Protein AF-0000000072540180 (afdb_homodimer)

Nearest PDB structures (foldseek):
  6h2f-assembly1_D  TM=6.296E-01  e=8.027E-02  Aeromonas hydrophila subsp. hydrophila AL09-71
  3g67-assembly1_B  TM=4.345E-01  e=2.494E-02  Thermotoga maritima
  5nnv-assembly2_B  TM=5.654E-01  e=2.143E-01  Bacillus subtilis subsp. subtilis str. 168
  6h2f-assembly1_J  TM=4.820E-01  e=1.167E-01  Aeromonas hydrophila subsp. hydrophila AL09-71
  6h2f-assembly1_D  TM=6.265E-01  e=6.863E-02  Aeromonas hydrophila subsp. hydrophila AL09-71

Secondary structure (DSSP, 8-state):
-HHHHHHHHHHHHHHHHHHHHHHHHHHHHHHHHHHHHHHHHHHHHHHHHHHHHHHHHHHHHHHHHHHHHHHHHHHHHHHHHHHHHHHHHHHHHHHHHHHHHHHHHHHHHHHHHHHHH-GGGHHHHHHHHHHHHHHHHHHHHHHHHHHHHHHHHHHHHHHHHHHHHHHHHHHHHHHHHHHHHHHHHHHHHHHHHHHHHHHHHHHHHHHHHHHHHHHHHHHHHHHHHT-/-HHHHHHHHHHHHHHHHHHHHHHHHHHHHHHHHHHH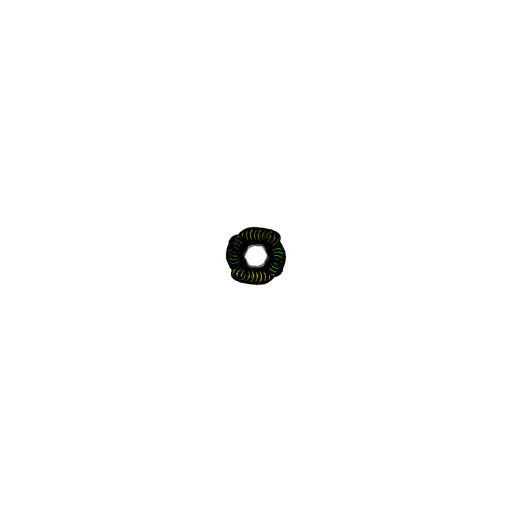HHHHHHHHHHHHHHHHHHHHHHHHHHHHHHHHHHHHHHHHHHHHHHHHHHHHHHHHHHHHHHHHHHHHHHHHHHHHHHHHH-GGGHHHHHHHHHHHHHHHHHHHHHHHHHHHHHHHHHHHHHHHHHHHHHHHHHHHHHHHHHHHHHHHHHHHHHHHHHHHHHHHHHHHHHHHHHHHHHHHHHHHHHHHHT-

Solvent-accessible surface area (backbone atoms only — not comparable to full-atom values): 20795 Å² total; per-residue (Å²): 108,68,67,58,51,50,50,50,51,50,51,52,43,51,51,44,51,51,50,32,48,52,33,48,53,49,23,49,53,32,46,52,52,21,51,52,33,43,53,53,19,50,52,32,45,51,51,22,49,51,31,46,52,52,21,48,54,35,46,54,52,21,49,52,32,46,52,52,22,50,51,31,45,51,52,21,49,52,33,43,53,52,21,49,52,33,44,51,52,21,48,52,30,45,51,52,22,49,52,32,43,53,52,20,49,52,32,42,51,52,21,52,54,31,60,71,74,39,79,89,33,40,65,60,20,50,52,30,45,50,52,20,50,52,29,46,52,53,19,48,52,32,42,52,52,20,49,52,33,45,52,51,20,49,52,31,46,50,51,21,49,52,34,43,52,52,21,48,52,32,44,52,52,22,49,50,32,47,54,50,23,47,51,34,45,52,52,20,48,52,32,46,52,50,22,50,51,30,44,51,53,21,49,54,32,45,53,52,21,48,52,33,50,50,51,32,54,53,48,51,52,56,54,58,67,75,104,106,68,67,58,52,50,48,52,53,52,52,50,45,50,52,46,50,50,50,32,49,52,33,48,52,50,23,50,52,32,47,52,51,20,48,52,32,43,51,53,19,49,51,32,44,51,52,22,48,51,31,46,52,53,21,47,52,34,45,54,52,20,49,51,33,45,53,52,23,51,51,31,46,51,51,21,50,52,32,43,53,51,20,49,52,33,43,52,51,21,50,53,31,47,52,52,22,49,53,32,43,53,53,19,49,54,31,44,53,52,22,52,52,32,60,72,72,40,80,88,34,43,66,61,21,50,53,30,44,52,52,19,51,51,29,46,51,52,20,49,53,33,43,54,53,20,49,52,33,44,51,52,20,49,50,30,47,51,52,21,50,53,32,45,53,52,21,48,53,33,44,52,52,22,49,50,31,47,52,51,24,47,52,34,44,52,51,21,50,52,32,44,52,50,21,49,50,31,45,51,52,20,47,53,30,45,52,51,22,48,51,32,50,50,52,30,53,52,47,51,54,56,55,55,66,74,102

Radius of gyration: 49.12 Å; Cα contacts (8 Å, |Δi|>4): 543; chains: 2; bounding box: 27×162×89 Å

Structure (mmCIF, N/CA/C/O backbone):
data_AF-0000000072540180-model_v1
#
loop_
_entity.id
_entity.type
_entity.pdbx_description
1 polymer 'Uncharacterized protein'
#
loop_
_atom_site.group_PDB
_atom_site.id
_atom_site.type_symbol
_atom_site.label_atom_id
_atom_site.label_alt_id
_atom_site.label_comp_id
_atom_site.label_asym_id
_atom_site.label_entity_id
_atom_site.label_seq_id
_atom_site.pdbx_PDB_ins_code
_atom_site.Cartn_x
_atom_site.Cartn_y
_atom_site.Cartn_z
_atom_site.occupancy
_atom_site.B_iso_or_equiv
_atom_site.auth_seq_id
_atom_site.auth_comp_id
_atom_site.auth_asym_id
_atom_site.auth_atom_id
_atom_site.pdbx_PDB_model_num
ATOM 1 N N . MET A 1 1 ? -10.25 81.562 49 1 69.69 1 MET A N 1
ATOM 2 C CA . MET A 1 1 ? -11.07 80.438 48.688 1 69.69 1 MET A CA 1
ATOM 3 C C . MET A 1 1 ? -10.82 79.938 47.281 1 69.69 1 MET A C 1
ATOM 5 O O . MET A 1 1 ? -10.539 78.75 47.062 1 69.69 1 MET A O 1
ATOM 9 N N . LEU A 1 2 ? -10.648 80.812 46.406 1 68.38 2 LEU A N 1
ATOM 10 C CA . LEU A 1 2 ? -10.414 80.438 45.031 1 68.38 2 LEU A CA 1
ATOM 11 C C . LEU A 1 2 ? -9.039 79.812 44.844 1 68.38 2 LEU A C 1
ATOM 13 O O . LEU A 1 2 ? -8.883 78.875 44.062 1 68.38 2 LEU A O 1
ATOM 17 N N . ILE A 1 3 ? -8.078 80.312 45.625 1 67.06 3 ILE A N 1
ATOM 18 C CA . ILE A 1 3 ? -6.719 79.812 45.531 1 67.06 3 ILE A CA 1
ATOM 19 C C . ILE A 1 3 ? -6.672 78.375 46.094 1 67.06 3 ILE A C 1
ATOM 21 O O . ILE A 1 3 ? -6.039 77.5 45.5 1 67.06 3 ILE A O 1
ATOM 25 N N . ARG A 1 4 ? -7.41 78.062 47.188 1 75.5 4 ARG A N 1
ATOM 26 C CA . ARG A 1 4 ? -7.441 76.688 47.781 1 75.5 4 ARG A CA 1
ATOM 27 C C . ARG A 1 4 ? -8.172 75.75 46.875 1 75.5 4 ARG A C 1
ATOM 29 O O . ARG A 1 4 ? -7.723 74.562 46.719 1 75.5 4 ARG A O 1
ATOM 36 N N . GLN A 1 5 ? -9.125 76.188 46.281 1 72.5 5 GLN A N 1
ATOM 37 C CA . GLN A 1 5 ? -9.883 75.375 45.375 1 72.5 5 GLN A CA 1
ATOM 38 C C . GLN A 1 5 ? -9.055 75 44.156 1 72.5 5 GLN A C 1
ATOM 40 O O . GLN A 1 5 ? -9.078 73.875 43.688 1 72.5 5 GLN A O 1
ATOM 45 N N . SER A 1 6 ? -8.352 75.938 43.781 1 72.19 6 SER A N 1
ATOM 46 C CA . SER A 1 6 ? -7.504 75.688 42.625 1 72.19 6 SER A CA 1
ATOM 47 C C . SER A 1 6 ? -6.398 74.688 42.938 1 72.19 6 SER A C 1
ATOM 49 O O . SER A 1 6 ? -6.07 73.812 42.125 1 72.19 6 SER A O 1
ATOM 51 N N . LYS A 1 7 ? -5.879 74.688 44.094 1 75.88 7 LYS A N 1
ATOM 52 C CA . LYS A 1 7 ? -4.832 73.812 44.531 1 75.88 7 LYS A CA 1
ATOM 53 C C . LYS A 1 7 ? -5.379 72.375 44.656 1 75.88 7 LYS A C 1
ATOM 55 O O . LYS A 1 7 ? -4.715 71.375 44.281 1 75.88 7 LYS A O 1
ATOM 60 N N . THR A 1 8 ? -6.504 72.188 45.094 1 76.5 8 THR A N 1
ATOM 61 C CA . THR A 1 8 ? -7.137 70.938 45.25 1 76.5 8 THR A CA 1
ATOM 62 C C . THR A 1 8 ? -7.426 70.312 43.875 1 76.5 8 THR A C 1
ATOM 64 O O . THR A 1 8 ? -7.199 69.125 43.656 1 76.5 8 THR A O 1
ATOM 67 N N . LEU A 1 9 ? -7.809 71.125 43.031 1 77 9 LEU A N 1
ATOM 68 C CA . LEU A 1 9 ? -8.094 70.688 41.688 1 77 9 LEU A CA 1
ATOM 69 C C . LEU A 1 9 ? -6.809 70.25 40.969 1 77 9 LEU A C 1
ATOM 71 O O . LEU A 1 9 ? -6.801 69.25 40.25 1 77 9 LEU A O 1
ATOM 75 N N . LEU A 1 10 ? -5.785 70.938 41.312 1 74.88 10 LEU A N 1
ATOM 76 C CA . LEU A 1 10 ? -4.492 70.625 40.719 1 74.88 10 LEU A CA 1
ATOM 77 C C . LEU A 1 10 ? -3.957 69.312 41.281 1 74.88 10 LEU A C 1
ATOM 79 O O . LEU A 1 10 ? -3.373 68.5 40.562 1 74.88 10 LEU A O 1
ATOM 83 N N . ASP A 1 11 ? -4.176 69.062 42.531 1 76.88 11 ASP A N 1
ATOM 84 C CA . ASP A 1 11 ? -3.74 67.875 43.188 1 76.88 11 ASP A CA 1
ATOM 85 C C . ASP A 1 11 ? -4.543 66.688 42.656 1 76.88 11 ASP A C 1
ATOM 87 O O . ASP A 1 11 ? -3.982 65.562 42.406 1 76.88 11 ASP A O 1
ATOM 91 N N . GLN A 1 12 ? -5.773 66.938 42.531 1 77.81 12 GLN A N 1
ATOM 92 C CA . GLN A 1 12 ? -6.613 65.875 42 1 77.81 12 GLN A CA 1
ATOM 93 C C . GLN A 1 12 ? -6.195 65.5 40.562 1 77.81 12 GLN A C 1
ATOM 95 O O . GLN A 1 12 ? -6.133 64.312 40.188 1 77.81 12 GLN A O 1
ATOM 100 N N . SER A 1 13 ? -5.883 66.438 39.875 1 71.25 13 SER A N 1
ATOM 101 C CA . SER A 1 13 ? -5.438 66.25 38.5 1 71.25 13 SER A CA 1
ATOM 102 C C . SER A 1 13 ? -4.117 65.438 38.469 1 71.25 13 SER A C 1
ATOM 104 O O . SER A 1 13 ? -3.922 64.562 37.625 1 71.25 13 SER A O 1
ATOM 106 N N . LYS A 1 14 ? -3.289 65.75 39.406 1 73.62 14 LYS A N 1
ATOM 107 C CA . LYS A 1 14 ? -2 65.062 39.469 1 73.62 14 LYS A CA 1
ATOM 108 C C . LYS A 1 14 ? -2.18 63.594 39.812 1 73.62 14 LYS A C 1
ATOM 110 O O . LYS A 1 14 ? -1.509 62.719 39.25 1 73.62 14 LYS A O 1
ATOM 115 N N . THR A 1 15 ? -3.059 63.344 40.625 1 78.19 15 THR A N 1
ATOM 116 C CA . THR A 1 15 ? -3.33 61.969 41.031 1 78.19 15 THR A CA 1
ATOM 117 C C . THR A 1 15 ? -3.936 61.188 39.875 1 78.19 15 THR A C 1
ATOM 119 O O . THR A 1 15 ? -3.557 60.031 39.625 1 78.19 15 THR A O 1
ATOM 122 N N . LEU A 1 16 ? -4.762 61.812 39.156 1 77.12 16 LEU A N 1
ATOM 123 C CA . LEU A 1 16 ? -5.398 61.156 38 1 77.12 16 LEU A CA 1
ATOM 124 C C . LEU A 1 16 ? -4.383 60.875 36.906 1 77.12 16 LEU A C 1
ATOM 126 O O . LEU A 1 16 ? -4.422 59.812 36.281 1 77.12 16 LEU A O 1
ATOM 130 N N . LEU A 1 17 ? -3.486 61.781 36.812 1 74.81 17 LEU A N 1
ATOM 131 C CA . LEU A 1 17 ? -2.455 61.594 35.812 1 74.81 17 LEU A CA 1
ATOM 132 C C . LEU A 1 17 ? -1.511 60.469 36.156 1 74.81 17 LEU A C 1
ATOM 134 O O . LEU A 1 17 ? -1.092 59.688 35.281 1 74.81 17 LEU A O 1
ATOM 138 N N . GLU A 1 18 ? -1.218 60.406 37.406 1 79.56 18 GLU A N 1
ATOM 139 C CA . GLU A 1 18 ? -0.357 59.312 37.875 1 79.56 18 GLU A CA 1
ATOM 140 C C . GLU A 1 18 ? -1.035 57.969 37.719 1 79.56 18 GLU A C 1
ATOM 142 O O . GLU A 1 18 ? -0.396 57 37.312 1 79.56 18 GLU A O 1
ATOM 147 N N . GLN A 1 19 ? -2.26 57.969 38.031 1 81.94 19 GLN A N 1
ATOM 148 C CA . GLN A 1 19 ? -3.012 56.719 37.812 1 81.94 19 GLN A CA 1
ATOM 149 C C . GLN A 1 19 ? -3.07 56.344 36.344 1 81.94 19 GLN A C 1
ATOM 151 O O . GLN A 1 19 ? -2.896 55.156 36 1 81.94 19 GLN A O 1
ATOM 156 N N . SER A 1 20 ? -3.248 57.25 35.594 1 77.19 20 SER A N 1
ATOM 157 C CA . SER A 1 20 ? -3.295 57 34.156 1 77.19 20 SER A CA 1
ATOM 158 C C . SER A 1 20 ? -1.964 56.438 33.625 1 77.19 20 SER A C 1
ATOM 160 O O . SER A 1 20 ? -1.935 55.531 32.812 1 77.19 20 SER A O 1
ATOM 162 N N . TYR A 1 21 ? -0.905 57 34.188 1 77.19 21 TYR A N 1
ATOM 163 C CA . TYR A 1 21 ? 0.42 56.531 33.812 1 77.19 21 TYR A CA 1
ATOM 164 C C . TYR A 1 21 ? 0.641 55.062 34.188 1 77.19 21 TYR A C 1
ATOM 166 O O . TYR A 1 21 ? 1.192 54.281 33.438 1 77.19 21 TYR A O 1
ATOM 174 N N . LYS A 1 22 ? 0.201 54.781 35.312 1 84.44 22 LYS A N 1
ATOM 175 C CA . LYS A 1 22 ? 0.35 53.406 35.781 1 84.44 22 LYS A CA 1
ATOM 176 C C . LYS A 1 22 ? -0.442 52.438 34.938 1 84.44 22 LYS A C 1
ATOM 178 O O . LYS A 1 22 ? 0.047 51.344 34.594 1 84.44 22 LYS A O 1
ATOM 183 N N . LEU A 1 23 ? -1.586 52.781 34.531 1 85.31 23 LEU A N 1
ATOM 184 C CA . LEU A 1 23 ? -2.439 51.969 33.719 1 85.31 23 LEU A CA 1
ATOM 185 C C . LEU A 1 23 ? -1.845 51.812 32.312 1 85.31 23 LEU A C 1
ATOM 187 O O . LEU A 1 23 ? -1.861 50.719 31.75 1 85.31 23 LEU A O 1
ATOM 191 N N . PHE A 1 24 ? -1.238 52.875 31.922 1 81.88 24 PHE A N 1
ATOM 192 C CA . PHE A 1 24 ? -0.593 52.844 30.609 1 81.88 24 PHE A CA 1
ATOM 193 C C . PHE A 1 24 ? 0.595 51.906 30.609 1 81.88 24 PHE A C 1
ATOM 195 O O . PHE A 1 24 ? 0.757 51.094 29.688 1 81.88 24 PHE A O 1
ATOM 202 N N . ARG A 1 25 ? 1.372 52 31.641 1 84.94 25 ARG A N 1
ATOM 203 C CA . ARG A 1 25 ? 2.539 51.125 31.734 1 84.94 25 ARG A CA 1
ATOM 204 C C . ARG A 1 25 ? 2.121 49.656 31.828 1 84.94 25 ARG A C 1
ATOM 206 O O . ARG A 1 25 ? 2.727 48.781 31.188 1 84.94 25 ARG A O 1
ATOM 213 N N . GLN A 1 26 ? 1.149 49.438 32.5 1 89.38 26 GLN A N 1
ATOM 214 C CA . GLN A 1 26 ? 0.651 48.094 32.625 1 89.38 26 GLN A CA 1
ATOM 215 C C . GLN A 1 26 ? 0.124 47.562 31.281 1 89.38 26 GLN A C 1
ATOM 217 O O . GLN A 1 26 ? 0.35 46.406 30.922 1 89.38 26 GLN A O 1
ATOM 222 N N . SER A 1 27 ? -0.562 48.375 30.594 1 87.88 27 SER A N 1
ATOM 223 C CA . SER A 1 27 ? -1.058 48 29.281 1 87.88 27 SER A CA 1
ATOM 224 C C . SER A 1 27 ? 0.089 47.656 28.328 1 87.88 27 SER A C 1
ATOM 226 O O . SER A 1 27 ? 0.014 46.656 27.594 1 87.88 27 SER A O 1
ATOM 228 N N . SER A 1 28 ? 1.124 48.375 28.422 1 85.94 28 SER A N 1
ATOM 229 C CA . SER A 1 28 ? 2.268 48.156 27.547 1 85.94 28 SER A CA 1
ATOM 230 C C . SER A 1 28 ? 2.961 46.844 27.891 1 85.94 28 SER A C 1
ATOM 232 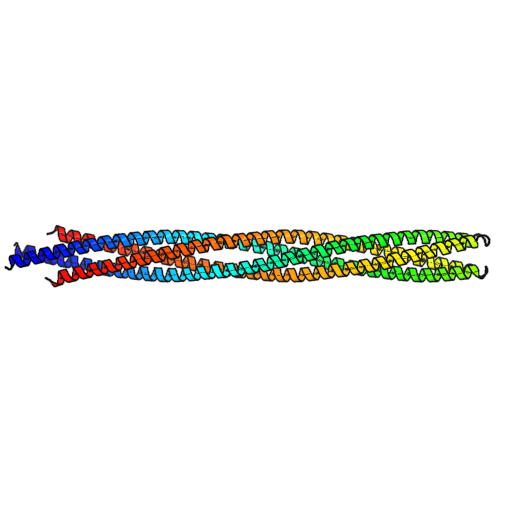O O . SER A 1 28 ? 3.402 46.125 26.984 1 85.94 28 SER A O 1
ATOM 234 N N . ILE A 1 29 ? 3.043 46.531 29.094 1 90.62 29 ILE A N 1
ATOM 235 C CA . ILE A 1 29 ? 3.652 45.25 29.516 1 90.62 29 ILE A CA 1
ATOM 236 C C . ILE A 1 29 ? 2.828 44.094 29 1 90.62 29 ILE A C 1
ATOM 238 O O . ILE A 1 29 ? 3.383 43.094 28.5 1 90.62 29 ILE A O 1
ATOM 242 N N . LEU A 1 30 ? 1.502 44.188 29.094 1 93.25 30 LEU A N 1
ATOM 243 C CA . LEU A 1 30 ? 0.607 43.156 28.609 1 93.25 30 LEU A CA 1
ATOM 244 C C . LEU A 1 30 ? 0.74 42.969 27.094 1 93.25 30 LEU A C 1
ATOM 246 O O . LEU A 1 30 ? 0.734 41.844 26.594 1 93.25 30 LEU A O 1
ATOM 250 N N . LEU A 1 31 ? 0.915 44.062 26.359 1 92.25 31 LEU A N 1
ATOM 251 C CA . LEU A 1 31 ? 1.074 44 24.906 1 92.25 31 LEU A CA 1
ATOM 252 C C . LEU A 1 31 ? 2.371 43.281 24.531 1 92.25 31 LEU A C 1
ATOM 254 O O . LEU A 1 31 ? 2.398 42.5 23.578 1 92.25 31 LEU A O 1
ATOM 258 N N . GLU A 1 32 ? 3.414 43.594 25.328 1 90.94 32 GLU A N 1
ATOM 259 C CA . GLU A 1 32 ? 4.695 42.938 25.078 1 90.94 32 GLU A CA 1
ATOM 260 C C . GLU A 1 32 ? 4.613 41.438 25.344 1 90.94 32 GLU A C 1
ATOM 262 O O . GLU A 1 32 ? 5.164 40.625 24.578 1 90.94 32 GLU A O 1
ATOM 267 N N . GLN A 1 33 ? 3.959 41.156 26.406 1 93.88 33 GLN A N 1
ATOM 268 C CA . GLN A 1 33 ? 3.76 39.75 26.719 1 93.88 33 GLN A CA 1
ATOM 269 C C . GLN A 1 33 ? 2.955 39.062 25.609 1 93.88 33 GLN A C 1
ATOM 271 O O . GLN A 1 33 ? 3.273 37.938 25.219 1 93.88 33 GLN A O 1
ATOM 276 N N . SER A 1 34 ? 1.942 39.688 25.141 1 93.31 34 SER A N 1
ATOM 277 C CA . SER A 1 34 ? 1.129 39.125 24.062 1 93.31 34 SER A CA 1
ATOM 278 C C . SER A 1 34 ? 1.965 38.875 22.812 1 93.31 34 SER A C 1
ATOM 280 O O . SER A 1 34 ? 1.875 37.812 22.188 1 93.31 34 SER A O 1
ATOM 282 N N . ASN A 1 35 ? 2.779 39.812 22.5 1 91.75 35 ASN A N 1
ATOM 283 C CA . ASN A 1 35 ? 3.631 39.719 21.328 1 91.75 35 ASN A CA 1
ATOM 284 C C . ASN A 1 35 ? 4.609 38.531 21.453 1 91.75 35 ASN A C 1
ATOM 286 O O . ASN A 1 35 ? 4.871 37.844 20.469 1 91.75 35 ASN A O 1
ATOM 290 N N . THR A 1 36 ? 5.129 38.406 22.625 1 92.94 36 THR A N 1
ATOM 291 C CA . THR A 1 36 ? 6.055 37.312 22.859 1 92.94 36 THR A CA 1
ATOM 292 C C . THR A 1 36 ? 5.352 35.969 22.672 1 92.94 36 THR A C 1
ATOM 294 O O . THR A 1 36 ? 5.914 35.062 22.078 1 92.94 36 THR A O 1
ATOM 297 N N . LEU A 1 37 ? 4.113 35.844 23.188 1 96 37 LEU A N 1
ATOM 298 C CA . LEU A 1 37 ? 3.322 34.625 23.016 1 96 37 LEU A CA 1
ATOM 299 C C . LEU A 1 37 ? 3.033 34.375 21.547 1 96 37 LEU A C 1
ATOM 301 O O . LEU A 1 37 ? 3.084 33.219 21.094 1 96 37 LEU A O 1
ATOM 305 N N . LEU A 1 38 ? 2.777 35.375 20.781 1 96.12 38 LEU A N 1
ATOM 306 C CA . LEU A 1 38 ? 2.482 35.219 19.359 1 96.12 38 LEU A CA 1
ATOM 307 C C . LEU A 1 38 ? 3.719 34.781 18.594 1 96.12 38 LEU A C 1
ATOM 309 O O . LEU A 1 38 ? 3.619 33.969 17.656 1 96.12 38 LEU A O 1
ATOM 313 N N . ASP A 1 39 ? 4.891 35.281 19 1 94.31 39 ASP A N 1
ATOM 314 C CA . ASP A 1 39 ? 6.129 34.844 18.359 1 94.31 39 ASP A CA 1
ATOM 315 C C . ASP A 1 39 ? 6.371 33.344 18.625 1 94.31 39 ASP A C 1
ATOM 317 O O . ASP A 1 39 ? 6.781 32.625 17.734 1 94.31 39 ASP A O 1
ATOM 321 N N . GLN A 1 40 ? 6.137 33.031 19.875 1 96.19 40 GLN A N 1
ATOM 322 C CA . GLN A 1 40 ? 6.254 31.594 20.203 1 96.19 40 GLN A CA 1
ATOM 323 C C . GLN A 1 40 ? 5.277 30.766 19.359 1 96.19 40 GLN A C 1
ATOM 325 O O . GLN A 1 40 ? 5.633 29.703 18.859 1 96.19 40 GLN A O 1
ATOM 330 N N . SER A 1 41 ? 4.074 31.219 19.219 1 95.69 41 SER A N 1
ATOM 331 C CA . SER A 1 41 ? 3.061 30.516 18.422 1 95.69 41 SER A CA 1
ATOM 332 C C . SER A 1 41 ? 3.498 30.375 16.969 1 95.69 41 SER A C 1
ATOM 334 O O . SER A 1 41 ? 3.332 29.312 16.375 1 95.69 41 SER A O 1
ATOM 336 N N . LYS A 1 42 ? 4.035 31.359 16.391 1 94.44 42 LYS A N 1
ATOM 337 C CA . LYS A 1 42 ? 4.508 31.312 15.016 1 94.44 42 LYS A CA 1
ATOM 338 C C . LYS A 1 42 ? 5.582 30.25 14.828 1 94.44 42 LYS A C 1
ATOM 340 O O . LYS A 1 42 ? 5.594 29.531 13.82 1 94.44 42 LYS A O 1
ATOM 345 N N . THR A 1 43 ? 6.418 30.266 15.781 1 96 43 THR A N 1
ATOM 346 C CA . THR A 1 43 ? 7.484 29.281 15.703 1 96 43 THR A CA 1
ATOM 347 C C . THR A 1 43 ? 6.91 27.859 15.719 1 96 43 THR A C 1
ATOM 349 O O . THR A 1 43 ? 7.348 27 14.945 1 96 43 THR A O 1
ATOM 352 N N . LEU A 1 44 ? 5.977 27.562 16.609 1 97.06 44 LEU A N 1
ATOM 353 C CA . LEU A 1 44 ? 5.312 26.266 16.672 1 97.06 44 LEU A CA 1
ATOM 354 C C . LEU A 1 44 ? 4.598 25.953 15.359 1 97.06 44 LEU A C 1
ATOM 356 O O . LEU A 1 44 ? 4.625 24.828 14.891 1 97.06 44 LEU A O 1
ATOM 360 N N . LEU A 1 45 ? 3.963 26.969 14.734 1 97.12 45 LEU A N 1
ATOM 361 C CA . LEU A 1 45 ? 3.254 26.797 13.477 1 97.12 45 LEU A CA 1
ATOM 362 C C . LEU A 1 45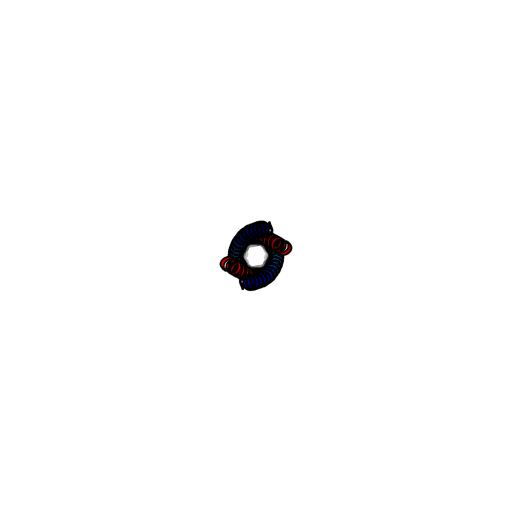 ? 4.219 26.406 12.359 1 97.12 45 LEU A C 1
ATOM 364 O O . LEU A 1 45 ? 3.904 25.547 11.523 1 97.12 45 LEU A O 1
ATOM 368 N N . GLU A 1 46 ? 5.359 27.078 12.367 1 96.81 46 GLU A N 1
ATOM 369 C CA . GLU A 1 46 ? 6.371 26.75 11.367 1 96.81 46 GLU A CA 1
ATOM 370 C C . GLU A 1 46 ? 6.852 25.312 11.516 1 96.81 46 GLU A C 1
ATOM 372 O O . GLU A 1 46 ? 7.02 24.594 10.523 1 96.81 46 GLU A O 1
ATOM 377 N N . GLN A 1 47 ? 7.07 24.953 12.773 1 97.31 47 GLN A N 1
ATOM 378 C CA . GLN A 1 47 ? 7.48 23.578 13.016 1 97.31 47 GLN A CA 1
ATOM 379 C C . GLN A 1 47 ? 6.406 22.594 12.555 1 97.31 47 GLN A C 1
ATOM 381 O O . GLN A 1 47 ? 6.715 21.562 11.953 1 97.31 47 GLN A O 1
ATOM 386 N N . SER A 1 48 ? 5.168 22.859 12.859 1 97.38 48 SER A N 1
ATOM 387 C CA . SER A 1 48 ? 4.066 22 12.43 1 97.38 48 SER A CA 1
ATOM 388 C C . SER A 1 48 ? 4.016 21.891 10.906 1 97.38 48 SER A C 1
ATOM 390 O O . SER A 1 48 ? 3.84 20.797 10.367 1 97.38 48 SER A O 1
ATOM 392 N N . TYR A 1 49 ? 4.215 23.062 10.273 1 97 49 TYR A N 1
ATOM 393 C CA . TYR A 1 49 ? 4.219 23.094 8.812 1 97 49 TYR A CA 1
ATOM 394 C C . TYR A 1 49 ? 5.297 22.172 8.25 1 97 49 TYR A C 1
ATOM 396 O O . TYR A 1 49 ? 5.051 21.406 7.305 1 97 49 TYR A O 1
ATOM 404 N N . LEU A 1 50 ? 6.426 22.203 8.82 1 98.06 50 LEU A N 1
ATOM 405 C CA . LEU A 1 50 ? 7.543 21.391 8.352 1 98.06 50 LEU A CA 1
ATOM 406 C C . LEU A 1 50 ? 7.25 19.906 8.547 1 98.06 50 LEU A C 1
ATOM 408 O O . LEU A 1 50 ? 7.598 19.078 7.699 1 98.06 50 LEU A O 1
ATOM 412 N N . LEU A 1 51 ? 6.668 19.531 9.664 1 98.12 51 LEU A N 1
ATOM 413 C CA . LEU A 1 51 ? 6.309 18.141 9.93 1 98.12 51 LEU A CA 1
ATOM 414 C C . LEU A 1 51 ? 5.301 17.641 8.898 1 98.12 51 LEU A C 1
ATOM 416 O O . LEU A 1 51 ? 5.406 16.516 8.422 1 98.12 51 LEU A O 1
ATOM 420 N N . ILE A 1 52 ? 4.328 18.484 8.508 1 97.62 52 ILE A N 1
ATOM 421 C CA . ILE A 1 52 ? 3.346 18.109 7.5 1 97.62 52 ILE A CA 1
ATOM 422 C C . ILE A 1 52 ? 4.043 17.906 6.156 1 97.62 52 ILE A C 1
ATOM 424 O O . ILE A 1 52 ? 3.75 16.938 5.438 1 97.62 52 ILE A O 1
ATOM 428 N N . ARG A 1 53 ? 4.996 18.781 5.824 1 97.44 53 ARG A N 1
ATOM 429 C CA . ARG A 1 53 ? 5.746 18.656 4.578 1 97.44 53 ARG A CA 1
ATOM 430 C C . ARG A 1 53 ? 6.539 17.359 4.535 1 97.44 53 ARG A C 1
ATOM 432 O O . ARG A 1 53 ? 6.562 16.672 3.508 1 97.44 53 ARG A O 1
ATOM 439 N N . GLN A 1 54 ? 7.156 17.109 5.621 1 97.75 54 GLN A N 1
ATOM 440 C CA . GLN A 1 54 ? 7.895 15.852 5.703 1 97.75 54 GLN A CA 1
ATOM 441 C C . GLN A 1 54 ? 6.965 14.648 5.555 1 97.75 54 GLN A C 1
ATOM 443 O O . GLN A 1 54 ? 7.301 13.68 4.871 1 97.75 54 GLN A O 1
ATOM 448 N N . SER A 1 55 ? 5.836 14.672 6.168 1 97.38 55 SER A N 1
ATOM 449 C CA . SER A 1 55 ? 4.844 13.609 6.047 1 97.38 55 SER A CA 1
ATOM 450 C C . SER A 1 55 ? 4.422 13.406 4.598 1 97.38 55 SER A C 1
ATOM 452 O O . SER A 1 55 ? 4.34 12.273 4.121 1 97.38 55 SER A O 1
ATOM 454 N N . ASN A 1 56 ? 4.188 14.516 3.875 1 96.56 56 ASN A N 1
ATOM 455 C CA . ASN A 1 56 ? 3.814 14.438 2.467 1 96.56 56 ASN A CA 1
ATOM 456 C C . ASN A 1 56 ? 4.891 13.742 1.638 1 96.56 56 ASN A C 1
ATOM 458 O O . ASN A 1 56 ? 4.578 12.938 0.757 1 96.56 56 ASN A O 1
ATOM 462 N N . THR A 1 57 ? 6.082 14.109 1.944 1 97.5 57 THR A N 1
ATOM 463 C CA . THR A 1 57 ? 7.188 13.508 1.21 1 97.5 57 THR A CA 1
ATOM 464 C C . THR A 1 57 ? 7.234 12 1.446 1 97.5 57 THR A C 1
ATOM 466 O O . THR A 1 57 ? 7.441 11.227 0.509 1 97.5 57 THR A O 1
ATOM 469 N N . LEU A 1 58 ? 7.07 11.547 2.715 1 98.06 58 LEU A N 1
ATOM 470 C CA . LEU A 1 58 ? 7.035 10.125 3.047 1 98.06 58 LEU A CA 1
ATOM 471 C C . LEU A 1 58 ? 5.879 9.43 2.332 1 98.06 58 LEU A C 1
ATOM 473 O O . LEU A 1 58 ? 6.035 8.312 1.833 1 98.06 58 LEU A O 1
ATOM 477 N N . LEU A 1 59 ? 4.719 10.07 2.246 1 98 59 LEU A N 1
ATOM 478 C CA . LEU A 1 59 ? 3.553 9.492 1.594 1 98 59 LEU A CA 1
ATOM 479 C C . LEU A 1 59 ? 3.779 9.359 0.092 1 98 59 LEU A C 1
ATOM 481 O O . LEU A 1 59 ? 3.338 8.383 -0.521 1 98 59 LEU A O 1
ATOM 485 N N . ASP A 1 60 ? 4.484 10.328 -0.556 1 97.06 60 ASP A N 1
ATOM 486 C CA . ASP A 1 60 ? 4.824 10.219 -1.973 1 97.06 60 ASP A CA 1
ATOM 487 C C . ASP A 1 60 ? 5.746 9.031 -2.23 1 97.06 60 ASP A C 1
ATOM 489 O O . ASP A 1 60 ? 5.566 8.305 -3.207 1 97.06 60 ASP A O 1
ATOM 493 N N . GLN A 1 61 ? 6.691 8.883 -1.328 1 97.88 61 GLN A N 1
ATOM 494 C CA . GLN A 1 61 ? 7.562 7.719 -1.439 1 97.88 61 GLN A CA 1
ATOM 495 C C . GLN A 1 61 ? 6.77 6.422 -1.302 1 97.88 61 GLN A C 1
ATOM 497 O O . GLN A 1 61 ? 6.988 5.473 -2.055 1 97.88 61 GLN A O 1
ATOM 502 N N . SER A 1 62 ? 5.871 6.367 -0.378 1 97 62 SER A N 1
ATOM 503 C CA . SER A 1 62 ? 5.031 5.191 -0.166 1 97 62 SER A CA 1
ATOM 504 C C . SER A 1 62 ? 4.211 4.867 -1.41 1 97 62 SER A C 1
ATOM 506 O O . SER A 1 62 ? 4.109 3.703 -1.805 1 97 62 SER A O 1
ATOM 508 N N . LYS A 1 63 ? 3.686 5.812 -2.07 1 96.88 63 LYS A N 1
ATOM 509 C CA . LYS A 1 63 ? 2.891 5.621 -3.281 1 96.88 63 LYS A CA 1
ATOM 510 C C . LYS A 1 63 ? 3.727 4.996 -4.395 1 96.88 63 LYS A C 1
ATOM 512 O O . LYS A 1 63 ? 3.256 4.105 -5.102 1 96.88 63 LYS A O 1
ATOM 517 N N . THR A 1 64 ? 4.875 5.559 -4.434 1 98.31 64 THR A N 1
ATOM 518 C CA . THR A 1 64 ? 5.766 5.035 -5.465 1 98.31 64 THR A CA 1
ATOM 519 C C . THR A 1 64 ? 6.055 3.555 -5.23 1 98.31 64 THR A C 1
ATOM 521 O O . THR A 1 64 ? 6.039 2.758 -6.172 1 98.31 64 THR A O 1
ATOM 524 N N . LEU A 1 65 ? 6.355 3.189 -3.984 1 98.12 65 LEU A N 1
ATOM 525 C CA . LEU A 1 65 ? 6.602 1.794 -3.635 1 98.12 65 LEU A CA 1
ATOM 526 C C . LEU A 1 65 ? 5.367 0.939 -3.91 1 98.12 65 LEU A C 1
ATOM 528 O O . LEU A 1 65 ? 5.484 -0.181 -4.414 1 98.12 65 LEU A O 1
ATOM 532 N N . LEU A 1 66 ? 4.145 1.466 -3.617 1 97.81 66 LEU A N 1
ATOM 533 C CA . LEU A 1 66 ? 2.895 0.748 -3.844 1 97.81 66 LEU A CA 1
ATOM 534 C C . LEU A 1 66 ? 2.676 0.493 -5.332 1 97.81 66 LEU A C 1
ATOM 536 O O . LEU A 1 66 ? 2.244 -0.593 -5.723 1 97.81 66 LEU A O 1
ATOM 540 N N . GLU A 1 67 ? 3.012 1.515 -6.129 1 97.69 67 GLU A N 1
ATOM 541 C CA . GLU A 1 67 ? 2.889 1.362 -7.574 1 97.69 67 GLU A CA 1
ATOM 542 C C . GLU A 1 67 ? 3.826 0.276 -8.094 1 97.69 67 GLU A C 1
ATOM 544 O O . GLU A 1 67 ? 3.434 -0.54 -8.93 1 97.69 67 GLU A O 1
ATOM 549 N N . GLN A 1 68 ? 5.023 0.274 -7.59 1 98.31 68 GLN A N 1
ATOM 550 C CA . GLN A 1 68 ? 5.977 -0.755 -7.988 1 98.31 68 GLN A CA 1
ATOM 551 C C . GLN A 1 68 ? 5.492 -2.143 -7.574 1 98.31 68 GLN A C 1
ATOM 553 O O . GLN A 1 68 ? 5.594 -3.098 -8.352 1 98.31 68 GLN A O 1
ATOM 558 N N . SER A 1 69 ? 4.984 -2.266 -6.387 1 97.94 69 SER A N 1
ATOM 559 C CA . SER A 1 69 ? 4.449 -3.535 -5.906 1 97.94 69 SER A CA 1
ATOM 560 C C . SER A 1 69 ? 3.309 -4.023 -6.797 1 97.94 69 SER A C 1
ATOM 562 O O . SER A 1 69 ? 3.244 -5.207 -7.137 1 97.94 69 SER A O 1
ATOM 564 N N . TYR A 1 70 ? 2.453 -3.072 -7.172 1 98.19 70 TYR A N 1
ATOM 565 C CA . TYR A 1 70 ? 1.325 -3.398 -8.039 1 98.19 70 TYR A CA 1
ATOM 566 C C . TYR A 1 70 ? 1.805 -3.961 -9.367 1 98.19 70 TYR A C 1
ATOM 568 O O . TYR A 1 70 ? 1.265 -4.953 -9.859 1 98.19 70 TYR A O 1
ATOM 576 N N . ILE A 1 71 ? 2.785 -3.326 -9.914 1 98.44 71 ILE A N 1
ATOM 577 C CA . ILE A 1 71 ? 3.324 -3.754 -11.195 1 98.44 71 ILE A CA 1
ATOM 578 C C . ILE A 1 71 ? 3.883 -5.172 -11.078 1 98.44 71 ILE A C 1
ATOM 580 O O . ILE A 1 71 ? 3.668 -6.008 -11.953 1 98.44 71 ILE A O 1
ATOM 584 N N . LEU A 1 72 ? 4.605 -5.48 -9.992 1 98.38 72 LEU A N 1
ATOM 585 C CA . LEU A 1 72 ? 5.184 -6.801 -9.773 1 98.38 72 LEU A CA 1
ATOM 586 C C . LEU A 1 72 ? 4.094 -7.859 -9.656 1 98.38 72 LEU A C 1
ATOM 588 O O . LEU A 1 72 ? 4.223 -8.953 -10.203 1 98.38 72 LEU A O 1
ATOM 592 N N . ILE A 1 73 ? 3.012 -7.543 -8.969 1 98 73 ILE A N 1
ATOM 593 C CA . ILE A 1 73 ? 1.902 -8.477 -8.82 1 98 73 ILE A CA 1
ATOM 594 C C . ILE A 1 73 ? 1.266 -8.742 -10.18 1 98 73 ILE A C 1
ATOM 596 O O . ILE A 1 73 ? 0.936 -9.883 -10.508 1 98 73 ILE A O 1
ATOM 600 N N . ARG A 1 74 ? 1.139 -7.742 -11.055 1 97.88 74 ARG A N 1
ATOM 601 C CA . ARG A 1 74 ? 0.575 -7.887 -12.391 1 97.88 74 ARG A CA 1
ATOM 602 C C . ARG A 1 74 ? 1.451 -8.781 -13.258 1 97.88 74 ARG A C 1
ATOM 604 O O . ARG A 1 74 ? 0.944 -9.648 -13.977 1 97.88 74 ARG A O 1
ATOM 611 N N . GLN A 1 75 ? 2.699 -8.508 -13.148 1 98.38 75 GLN A N 1
ATOM 612 C CA . GLN A 1 75 ? 3.625 -9.344 -13.891 1 98.38 75 GLN A CA 1
ATOM 613 C C . GLN A 1 75 ? 3.543 -10.797 -13.43 1 98.38 75 GLN A C 1
ATOM 615 O O . GLN A 1 75 ? 3.547 -11.719 -14.25 1 98.38 75 GLN A O 1
ATOM 620 N N . SER A 1 76 ? 3.471 -10.977 -12.156 1 97.5 76 SER A N 1
ATOM 621 C CA . SER A 1 76 ? 3.322 -12.312 -11.594 1 97.5 76 SER A CA 1
ATOM 622 C C . SER A 1 76 ? 2.066 -13 -12.125 1 97.5 76 SER A C 1
ATOM 624 O O . SER A 1 76 ? 2.109 -14.164 -12.516 1 97.5 76 SER A O 1
ATOM 626 N N . SER A 1 77 ? 0.975 -12.258 -12.164 1 97 77 SER A N 1
ATOM 627 C CA . SER A 1 77 ? -0.288 -12.805 -12.648 1 97 77 SER A CA 1
ATOM 628 C C . SER A 1 77 ? -0.188 -13.203 -14.117 1 97 77 SER A C 1
ATOM 630 O O . SER A 1 77 ? -0.736 -14.234 -14.523 1 97 77 SER A O 1
ATOM 632 N N . THR A 1 78 ? 0.49 -12.422 -14.867 1 97.81 78 THR A N 1
ATOM 633 C CA . THR A 1 78 ? 0.668 -12.742 -16.281 1 97.81 78 THR A CA 1
ATOM 634 C C . THR A 1 78 ? 1.467 -14.031 -16.453 1 97.81 78 THR A C 1
ATOM 636 O O . THR A 1 78 ? 1.133 -14.867 -17.297 1 97.81 78 THR A O 1
ATOM 639 N N . LEU A 1 79 ? 2.541 -14.164 -15.656 1 98.19 79 LEU A N 1
ATOM 640 C CA . LEU A 1 79 ? 3.342 -15.383 -15.688 1 98.19 79 LEU A CA 1
ATOM 641 C C . LEU A 1 79 ? 2.504 -16.594 -15.297 1 98.1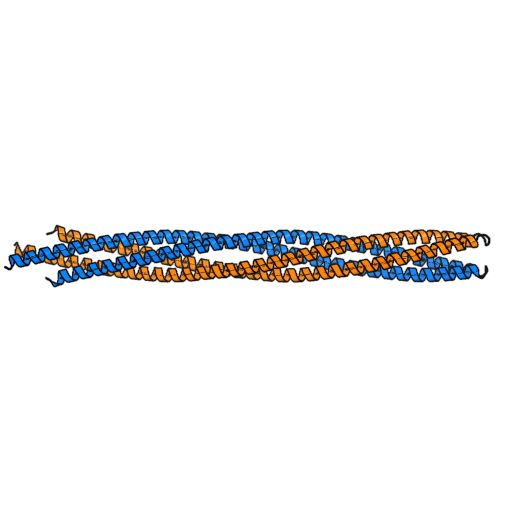9 79 LEU A C 1
ATOM 643 O O . LEU A 1 79 ? 2.637 -17.672 -15.898 1 98.19 79 LEU A O 1
ATOM 647 N N . LEU A 1 80 ? 1.619 -16.438 -14.32 1 98 80 LEU A N 1
ATOM 648 C CA . LEU A 1 80 ? 0.758 -17.531 -13.883 1 98 80 LEU A CA 1
ATOM 649 C C . LEU A 1 80 ? -0.223 -17.922 -14.984 1 98 80 LEU A C 1
ATOM 651 O O . LEU A 1 80 ? -0.505 -19.109 -15.172 1 98 80 LEU A O 1
ATOM 655 N N . ASP A 1 81 ? -0.75 -16.969 -15.734 1 97 81 ASP A N 1
ATOM 656 C CA . ASP A 1 81 ? -1.643 -17.266 -16.844 1 97 81 ASP A CA 1
ATOM 657 C C . ASP A 1 81 ? -0.92 -18.062 -17.938 1 97 81 ASP A C 1
ATOM 659 O O . ASP A 1 81 ? -1.474 -19.016 -18.484 1 97 81 ASP A O 1
ATOM 663 N N . GLN A 1 82 ? 0.279 -17.656 -18.188 1 97.75 82 GLN A N 1
ATOM 664 C CA . GLN A 1 82 ? 1.078 -18.422 -19.141 1 97.75 82 GLN A CA 1
ATOM 665 C C . GLN A 1 82 ? 1.312 -19.844 -18.656 1 97.75 82 GLN A C 1
ATOM 667 O O . GLN A 1 82 ? 1.197 -20.797 -19.438 1 97.75 82 GLN A O 1
ATOM 672 N N . SER A 1 83 ? 1.628 -19.984 -17.406 1 96.94 83 SER A N 1
ATOM 673 C CA . SER A 1 83 ? 1.855 -21.297 -16.812 1 96.94 83 SER A CA 1
ATOM 674 C C . SER A 1 83 ? 0.616 -22.172 -16.922 1 96.94 83 SER A C 1
ATOM 676 O O . SER A 1 83 ? 0.718 -23.359 -17.234 1 96.94 83 SER A O 1
ATOM 678 N N . LYS A 1 84 ? -0.486 -21.578 -16.688 1 96.44 84 LYS A N 1
ATOM 679 C CA . LYS A 1 84 ? -1.735 -22.328 -16.781 1 96.44 84 LYS A CA 1
ATOM 680 C C . LYS A 1 84 ? -1.954 -22.844 -18.203 1 96.44 84 LYS A C 1
ATOM 682 O O . LYS A 1 84 ? -2.373 -24 -18.391 1 96.44 84 LYS A O 1
ATOM 687 N N . THR A 1 85 ? -1.675 -22.031 -19.094 1 97.44 85 THR A N 1
ATOM 688 C CA . THR A 1 85 ? -1.839 -22.438 -20.5 1 97.44 85 THR A CA 1
ATOM 689 C C . THR A 1 85 ? -0.925 -23.609 -20.828 1 97.44 85 THR A C 1
ATOM 691 O O . THR A 1 85 ? -1.354 -24.578 -21.469 1 97.44 85 THR A O 1
ATOM 694 N N . LEU A 1 86 ? 0.309 -23.516 -20.391 1 97.62 86 LEU A N 1
ATOM 695 C CA . LEU A 1 86 ? 1.262 -24.594 -20.625 1 97.62 86 LEU A CA 1
ATOM 696 C C . LEU A 1 86 ? 0.809 -25.875 -19.922 1 97.62 86 LEU A C 1
ATOM 698 O O . LEU A 1 86 ? 0.926 -26.969 -20.5 1 97.62 86 LEU A O 1
ATOM 702 N N . LEU A 1 87 ? 0.25 -25.75 -18.734 1 97.38 87 LEU A N 1
ATOM 703 C CA . LEU A 1 87 ? -0.228 -26.906 -17.969 1 97.38 87 LEU A CA 1
ATOM 704 C C . LEU A 1 87 ? -1.391 -27.578 -18.688 1 97.38 87 LEU A C 1
ATOM 706 O O . LEU A 1 87 ? -1.465 -28.812 -18.734 1 97.38 87 LEU A O 1
ATOM 710 N N . GLU A 1 88 ? -2.252 -26.781 -19.219 1 96.81 88 GLU A N 1
ATOM 711 C CA . GLU A 1 88 ? -3.379 -27.312 -19.969 1 96.81 88 GLU A CA 1
ATOM 712 C C . GLU A 1 88 ? -2.902 -28.094 -21.188 1 96.81 88 GLU A C 1
ATOM 714 O O . GLU A 1 88 ? -3.402 -29.172 -21.484 1 96.81 88 GLU A O 1
ATOM 719 N N . GLN A 1 89 ? -1.968 -27.516 -21.891 1 96.75 89 GLN A N 1
ATOM 720 C CA . GLN A 1 89 ? -1.41 -28.203 -23.047 1 96.75 89 GLN A CA 1
ATOM 721 C C . GLN A 1 89 ? -0.751 -29.531 -22.656 1 96.75 89 GLN A C 1
ATOM 723 O O . GLN A 1 89 ? -0.924 -30.547 -23.328 1 96.75 89 GLN A O 1
ATOM 728 N N . SER A 1 90 ? 0.008 -29.516 -21.594 1 96.31 90 SER A N 1
ATOM 729 C CA . SER A 1 90 ? 0.648 -30.719 -21.078 1 96.31 90 SER A CA 1
ATOM 730 C C . SER A 1 90 ? -0.383 -31.797 -20.766 1 96.31 90 SER A C 1
ATOM 732 O O . SER A 1 90 ? -0.195 -32.969 -21.094 1 96.31 90 SER A O 1
ATOM 734 N N . TYR A 1 91 ? -1.438 -31.328 -20.141 1 95.56 91 TYR A N 1
ATOM 735 C CA . TYR A 1 91 ? -2.506 -32.25 -19.781 1 95.56 91 TYR A CA 1
ATOM 736 C C . TYR A 1 91 ? -3.094 -32.938 -21.031 1 95.56 91 TYR A C 1
ATOM 738 O O . TYR A 1 91 ? -3.338 -34.125 -21.031 1 95.56 91 TYR A O 1
ATOM 746 N N . ILE A 1 92 ? -3.33 -32.125 -22.016 1 96.62 92 ILE A N 1
ATOM 747 C CA . ILE A 1 92 ? -3.9 -32.625 -23.25 1 96.62 92 ILE A CA 1
ATOM 748 C C . ILE A 1 92 ? -2.963 -33.656 -23.859 1 96.62 92 ILE A C 1
ATOM 750 O O . ILE A 1 92 ? -3.408 -34.719 -24.312 1 96.62 92 ILE A O 1
ATOM 754 N N . LEU A 1 93 ? -1.655 -33.406 -23.828 1 96.38 93 LEU A N 1
ATOM 755 C CA . LEU A 1 93 ? -0.67 -34.344 -24.375 1 96.38 93 LEU A CA 1
ATOM 756 C C . LEU A 1 93 ? -0.664 -35.625 -23.594 1 96.38 93 LEU A C 1
ATOM 758 O O . LEU A 1 93 ? -0.581 -36.719 -24.188 1 96.38 93 LEU A O 1
ATOM 762 N N . ILE A 1 94 ? -0.785 -35.562 -22.281 1 95.5 94 ILE A N 1
ATOM 763 C CA . ILE A 1 94 ? -0.818 -36.75 -21.453 1 95.5 94 ILE A CA 1
ATOM 764 C C . ILE A 1 94 ? -2.074 -37.562 -21.75 1 95.5 94 ILE A C 1
ATOM 766 O O . ILE A 1 94 ? -2.02 -38.812 -21.859 1 95.5 94 ILE A O 1
ATOM 770 N N . ARG A 1 95 ? -3.184 -36.906 -21.984 1 95.62 95 ARG A N 1
ATOM 771 C CA . ARG A 1 95 ? -4.438 -37.562 -22.328 1 95.62 95 ARG A CA 1
ATOM 772 C C . ARG A 1 95 ? -4.34 -38.281 -23.672 1 95.62 95 ARG A C 1
ATOM 774 O O . ARG A 1 95 ? -4.785 -39.406 -23.812 1 95.62 95 ARG A O 1
ATOM 781 N N . GLN A 1 96 ? -3.773 -37.625 -24.609 1 95.31 96 GLN A N 1
ATOM 782 C CA . GLN A 1 96 ? -3.572 -38.25 -25.922 1 95.31 96 GLN A CA 1
ATOM 783 C C . GLN A 1 96 ? -2.662 -39.469 -25.812 1 95.31 96 GLN A C 1
ATOM 785 O O . GLN A 1 96 ? -2.936 -40.5 -26.422 1 95.31 96 GLN A O 1
ATOM 790 N N . SER A 1 97 ? -1.605 -39.344 -25.047 1 93.75 97 SER A N 1
ATOM 791 C CA . SER A 1 97 ? -0.687 -40.438 -24.828 1 93.75 97 SER A CA 1
ATOM 792 C C . SER A 1 97 ? -1.406 -41.656 -24.219 1 93.75 97 SER A C 1
ATOM 794 O O . SER A 1 97 ? -1.204 -42.781 -24.641 1 93.75 97 SER A O 1
ATOM 796 N N . SER A 1 98 ? -2.24 -41.344 -23.266 1 91.81 98 SER A N 1
ATOM 797 C CA . SER A 1 98 ? -2.984 -42.406 -22.594 1 91.81 98 SER A CA 1
ATOM 798 C C . SER A 1 98 ? -3.924 -43.125 -23.562 1 91.81 98 SER A C 1
ATOM 800 O O . SER A 1 98 ? -4.07 -44.344 -23.516 1 91.81 98 SER A O 1
ATOM 802 N N . THR A 1 99 ? -4.527 -42.406 -24.438 1 91.5 99 THR A N 1
ATOM 803 C CA . THR A 1 99 ? -5.418 -43 -25.422 1 91.5 99 THR A CA 1
ATOM 804 C C . THR A 1 99 ? -4.648 -43.906 -26.375 1 91.5 99 THR A C 1
ATOM 806 O O . THR A 1 99 ? -5.117 -45 -26.703 1 91.5 99 THR A O 1
ATOM 809 N N . LEU A 1 100 ? -3.461 -43.406 -26.766 1 92.12 100 LEU A N 1
ATOM 810 C CA . LEU A 1 100 ? -2.611 -44.219 -27.625 1 92.12 100 LEU A CA 1
ATOM 811 C C . LEU A 1 100 ? -2.197 -45.5 -26.922 1 92.12 100 LEU A C 1
ATOM 813 O O . LEU A 1 100 ? -2.16 -46.562 -27.547 1 92.12 100 LEU A O 1
ATOM 817 N N . LEU A 1 101 ? -1.952 -45.469 -25.656 1 93.31 101 LEU A N 1
ATOM 818 C CA . LEU A 1 101 ? -1.557 -46.625 -24.891 1 93.31 101 LEU A CA 1
ATOM 819 C C . LEU A 1 101 ? -2.711 -47.625 -24.781 1 93.31 101 LEU A C 1
ATOM 821 O O . LEU A 1 101 ? -2.5 -48.844 -24.844 1 93.31 101 LEU A O 1
ATOM 825 N N . ASP A 1 102 ? -3.902 -47.219 -24.641 1 91 102 ASP A N 1
ATOM 826 C CA . ASP A 1 102 ? -5.066 -48.094 -24.594 1 91 102 ASP A CA 1
ATOM 827 C C . ASP A 1 102 ? -5.254 -48.812 -25.922 1 91 102 ASP A C 1
ATOM 829 O O . ASP A 1 102 ? -5.543 -50.031 -25.938 1 91 102 ASP A O 1
ATOM 833 N N . GLN A 1 103 ? -5.09 -48.094 -26.984 1 92.5 103 GLN A N 1
ATOM 834 C CA . GLN A 1 103 ? -5.16 -48.719 -28.297 1 92.5 103 GLN A CA 1
ATOM 835 C C . GLN A 1 103 ? -4.082 -49.781 -28.453 1 92.5 103 GLN A C 1
ATOM 837 O O . GLN A 1 103 ? -4.352 -50.875 -28.953 1 92.5 103 GLN A O 1
ATOM 842 N N . SER A 1 104 ? -2.896 -49.469 -27.984 1 89.69 104 SER A N 1
ATOM 843 C CA . SER A 1 104 ? -1.779 -50.406 -28.047 1 89.69 104 SER A CA 1
ATOM 844 C C . SER A 1 104 ? -2.072 -51.688 -27.266 1 89.69 104 SER A C 1
ATOM 846 O O . SER A 1 104 ? -1.768 -52.781 -27.734 1 89.69 104 SER A O 1
ATOM 848 N N . LYS A 1 105 ? -2.645 -51.5 -26.172 1 90.31 105 LYS A N 1
ATOM 849 C CA . LYS A 1 105 ? -2.99 -52.656 -25.344 1 90.31 105 LYS A CA 1
ATOM 850 C C . LYS A 1 105 ? -3.98 -53.562 -26.047 1 90.31 105 LYS A C 1
ATOM 852 O O . LYS A 1 105 ? -3.838 -54.812 -26.016 1 90.31 105 LYS A O 1
ATOM 857 N N . THR A 1 106 ? -4.918 -52.938 -26.609 1 90.56 106 THR A N 1
ATOM 858 C CA . THR A 1 106 ? -5.926 -53.719 -27.328 1 90.56 106 THR A CA 1
ATOM 859 C C . THR A 1 106 ? -5.293 -54.531 -28.453 1 90.56 106 THR A C 1
ATOM 861 O O . THR A 1 106 ? -5.598 -55.688 -28.641 1 90.56 106 THR A O 1
ATOM 864 N N . LEU A 1 107 ? -4.379 -53.875 -29.203 1 89.19 107 LEU A N 1
ATOM 865 C CA . LEU A 1 107 ? -3.686 -54.531 -30.297 1 89.19 107 LEU A CA 1
ATOM 866 C C . LEU A 1 107 ? -2.824 -55.688 -29.781 1 89.19 107 LEU A C 1
ATOM 868 O O . LEU A 1 107 ? -2.771 -56.75 -30.375 1 89.19 107 LEU A O 1
ATOM 872 N N . LEU A 1 108 ? -2.201 -55.5 -28.641 1 90.25 108 LEU A N 1
ATOM 873 C CA . LEU A 1 108 ? -1.347 -56.531 -28.047 1 90.25 108 LEU A CA 1
ATOM 874 C C . LEU A 1 108 ? -2.166 -57.719 -27.609 1 90.25 108 LEU A C 1
ATOM 876 O O . LEU A 1 108 ? -1.734 -58.875 -27.766 1 90.25 108 LEU A O 1
ATOM 880 N N . GLU A 1 109 ? -3.291 -57.5 -27.062 1 88.44 109 GLU A N 1
ATOM 881 C CA . GLU A 1 109 ? -4.18 -58.594 -26.656 1 88.44 109 GLU A CA 1
ATOM 882 C C . GLU A 1 109 ? -4.633 -59.406 -27.875 1 88.44 109 GLU A C 1
ATOM 884 O O . GLU A 1 109 ? -4.641 -60.625 -27.828 1 88.44 109 GLU A O 1
ATOM 889 N N . GLN A 1 110 ? -4.969 -58.688 -28.922 1 88.62 110 GLN A N 1
ATOM 890 C CA . GLN A 1 110 ? -5.375 -59.375 -30.156 1 88.62 110 GLN A CA 1
ATOM 891 C C . GLN A 1 110 ? -4.234 -60.188 -30.719 1 88.62 110 GLN A C 1
ATOM 893 O O . GLN A 1 110 ? -4.445 -61.344 -31.141 1 88.62 110 GLN A O 1
ATOM 898 N N . SER A 1 111 ? -3.051 -59.625 -30.703 1 85.06 111 SER A N 1
ATOM 899 C CA . SER A 1 111 ? -1.873 -60.344 -31.172 1 85.06 111 SER A CA 1
ATOM 900 C C . SER A 1 111 ? -1.633 -61.594 -30.359 1 85.06 111 SER A C 1
ATOM 902 O O . SER A 1 111 ? -1.328 -62.656 -30.922 1 85.06 111 SER A O 1
ATOM 904 N N . TYR A 1 112 ? -1.825 -61.469 -29.094 1 82.88 112 TYR A N 1
ATOM 905 C CA . TYR A 1 112 ? -1.633 -62.594 -28.188 1 82.88 112 TYR A CA 1
ATOM 906 C C . TYR A 1 112 ? -2.619 -63.719 -28.5 1 82.88 112 TYR A C 1
ATOM 908 O O . TYR A 1 112 ? -2.24 -64.875 -28.547 1 82.88 112 TYR A O 1
ATOM 916 N N . ILE A 1 113 ? -3.859 -63.375 -28.703 1 85.94 113 ILE A N 1
ATOM 917 C CA . ILE A 1 113 ? -4.906 -64.375 -29.016 1 85.94 113 ILE A CA 1
ATOM 918 C C . ILE A 1 113 ? -4.574 -65.062 -30.328 1 85.94 113 ILE A C 1
ATOM 920 O O . ILE A 1 113 ? -4.719 -66.312 -30.422 1 85.94 113 ILE A O 1
ATOM 924 N N . LEU A 1 114 ? -4.031 -64.375 -31.312 1 83.19 114 LEU A N 1
ATOM 925 C CA . LEU A 1 114 ? -3.703 -64.938 -32.625 1 83.19 114 LEU A CA 1
ATOM 926 C C . LEU A 1 114 ? -2.562 -65.938 -32.5 1 83.19 114 LEU A C 1
ATOM 928 O O . LEU A 1 114 ? -2.596 -67 -33.094 1 83.19 114 LEU A O 1
ATOM 932 N N . ILE A 1 115 ? -1.604 -65.688 -31.688 1 80.62 115 ILE A N 1
ATOM 933 C CA . ILE A 1 115 ? -0.476 -66.562 -31.484 1 80.62 115 ILE A CA 1
ATOM 934 C C . ILE A 1 115 ? -0.96 -67.875 -30.812 1 80.62 115 ILE A C 1
ATOM 936 O O . ILE A 1 115 ? -0.482 -68.938 -31.141 1 80.62 115 ILE A O 1
ATOM 940 N N . ARG A 1 116 ? -1.983 -67.812 -30.016 1 81.06 116 ARG A N 1
ATOM 941 C CA . ARG A 1 116 ? -2.5 -68.938 -29.281 1 81.06 116 ARG A CA 1
ATOM 942 C C . ARG A 1 116 ? -3.34 -69.875 -30.172 1 81.06 116 ARG A C 1
ATOM 944 O O . ARG A 1 116 ? -3.395 -71.062 -29.969 1 81.06 116 ARG A O 1
ATOM 951 N N . GLN A 1 117 ? -3.988 -69.375 -31.141 1 77.62 117 GLN A N 1
ATOM 952 C CA . GLN A 1 117 ? -4.926 -70.188 -31.953 1 77.62 117 GLN A CA 1
ATOM 953 C C . GLN A 1 117 ? -4.199 -70.938 -33.031 1 77.62 117 GLN A C 1
ATOM 955 O O . GLN A 1 117 ? -4.551 -72.125 -33.281 1 77.62 117 GLN A O 1
ATOM 960 N N . SER A 1 118 ? -3.326 -70.375 -34 1 68.12 118 SER A N 1
ATOM 961 C CA . SER A 1 118 ? -2.713 -71.188 -35.031 1 68.12 118 SER A CA 1
ATOM 962 C C . SER A 1 118 ? -1.482 -70.5 -35.625 1 68.12 118 SER A C 1
ATOM 964 O O . SER A 1 118 ? -1.401 -69.25 -35.625 1 68.12 118 SER A O 1
ATOM 966 N N . ASN A 1 119 ? -0.558 -71.25 -36.094 1 65.31 119 ASN A N 1
ATOM 967 C CA . ASN A 1 119 ? 0.649 -70.812 -36.781 1 65.31 119 ASN A CA 1
ATOM 968 C C . ASN A 1 119 ? 0.315 -70.062 -38.062 1 65.31 119 ASN A C 1
ATOM 970 O O . ASN A 1 119 ? 1.102 -69.188 -38.5 1 65.31 119 ASN A O 1
ATOM 974 N N . THR A 1 120 ? -0.861 -70.375 -38.656 1 69.56 120 THR A N 1
ATOM 975 C CA . THR A 1 120 ? -1.196 -69.688 -39.906 1 69.56 120 THR A CA 1
ATOM 976 C C . THR A 1 120 ? -1.543 -68.25 -39.688 1 69.56 120 THR A C 1
ATOM 978 O O . THR A 1 120 ? -1.519 -67.438 -40.625 1 69.56 120 THR A O 1
ATOM 981 N N . LEU A 1 121 ? -1.638 -68 -38.406 1 76.25 121 LEU A N 1
ATOM 982 C CA . LEU A 1 121 ? -2.084 -66.625 -38.094 1 76.25 121 LEU A CA 1
ATOM 983 C C . LEU A 1 121 ? -0.937 -65.812 -37.531 1 76.25 121 LEU A C 1
ATOM 985 O O . LEU A 1 121 ? -1.156 -64.688 -37.031 1 76.25 121 LEU A O 1
ATOM 989 N N . LEU A 1 122 ? 0.218 -66.375 -37.812 1 80.56 122 LEU A N 1
ATOM 990 C CA . LEU A 1 122 ? 1.398 -65.75 -37.219 1 80.56 122 LEU A CA 1
ATOM 991 C C . LEU A 1 122 ? 1.746 -64.438 -37.906 1 80.56 122 LEU A C 1
ATOM 993 O O . LEU A 1 122 ? 2.205 -63.5 -37.281 1 80.56 122 LEU A O 1
ATOM 997 N N . ASP A 1 123 ? 1.458 -64.375 -39.188 1 80.44 123 ASP A N 1
ATOM 998 C CA . ASP A 1 123 ? 1.759 -63.156 -39.906 1 80.44 123 ASP A CA 1
ATOM 999 C C . ASP A 1 123 ? 0.824 -62.031 -39.469 1 80.44 123 ASP A C 1
ATOM 1001 O O . ASP A 1 123 ? 1.255 -60.875 -39.312 1 80.44 123 ASP A O 1
ATOM 1005 N N . GLN A 1 124 ? -0.38 -62.438 -39.312 1 84.44 124 GLN A N 1
ATOM 1006 C CA . GLN A 1 124 ? -1.312 -61.438 -38.812 1 84.44 124 GLN A CA 1
ATOM 1007 C C . GLN A 1 124 ? -0.923 -60.969 -37.406 1 84.44 124 GLN A C 1
ATOM 1009 O O . GLN A 1 124 ? -0.999 -59.781 -37.094 1 84.44 124 GLN A O 1
ATOM 1014 N N . SER A 1 125 ? -0.485 -61.781 -36.594 1 84.94 125 SER A N 1
ATOM 1015 C CA . SER A 1 125 ? -0.047 -61.469 -35.25 1 84.94 125 SER A CA 1
ATOM 1016 C C . SER A 1 125 ? 1.16 -60.531 -35.25 1 84.94 125 SER A C 1
ATOM 1018 O O . SER A 1 125 ? 1.221 -59.562 -34.5 1 84.94 125 SER A O 1
ATOM 1020 N N . LYS A 1 126 ? 2.029 -60.75 -36.156 1 82.44 126 LYS A N 1
ATOM 1021 C CA . LYS A 1 126 ? 3.221 -59.906 -36.281 1 82.44 126 LYS A CA 1
ATOM 1022 C C . LYS A 1 126 ? 2.852 -58.469 -36.688 1 82.44 126 LYS A C 1
ATOM 1024 O O . LYS A 1 126 ? 3.428 -57.5 -36.156 1 82.44 126 LYS A O 1
ATOM 1029 N N . THR A 1 127 ? 1.92 -58.375 -37.5 1 84.06 127 THR A N 1
ATOM 1030 C CA . THR A 1 127 ? 1.486 -57.062 -37.938 1 84.06 127 THR A CA 1
ATOM 1031 C C . THR A 1 127 ? 0.852 -56.281 -36.781 1 84.06 127 THR A C 1
ATOM 1033 O O . THR A 1 127 ? 1.112 -55.094 -36.594 1 84.06 127 THR A O 1
ATOM 1036 N N . LEU A 1 128 ? 0.081 -56.938 -35.969 1 88.31 128 LEU A N 1
ATOM 1037 C CA . LEU A 1 128 ? -0.557 -56.312 -34.812 1 88.31 128 LEU A CA 1
ATOM 1038 C C . LEU A 1 128 ? 0.483 -55.875 -33.781 1 88.31 128 LEU A C 1
ATOM 1040 O O . LEU A 1 128 ? 0.368 -54.812 -33.188 1 88.31 128 LEU A O 1
ATOM 1044 N N . LEU A 1 129 ? 1.495 -56.656 -33.625 1 88.88 129 LEU A N 1
ATOM 1045 C CA . LEU A 1 129 ? 2.566 -56.344 -32.688 1 88.88 129 LEU A CA 1
ATOM 1046 C C . LEU A 1 129 ? 3.336 -55.094 -33.125 1 88.88 129 LEU A C 1
ATOM 1048 O O . LEU A 1 129 ? 3.68 -54.25 -32.312 1 88.88 129 LEU A O 1
ATOM 1052 N N . GLU A 1 130 ? 3.531 -55.031 -34.438 1 87.88 130 GLU A N 1
ATOM 1053 C CA . GLU A 1 130 ? 4.223 -53.875 -34.969 1 87.88 130 GLU A CA 1
ATOM 1054 C C . GLU A 1 130 ? 3.389 -52.594 -34.781 1 87.88 130 GLU A C 1
ATOM 1056 O O . GLU A 1 130 ? 3.92 -51.562 -34.406 1 87.88 130 GLU A O 1
ATOM 1061 N N . GLN A 1 131 ? 2.133 -52.781 -35.031 1 91 131 GLN A N 1
ATOM 1062 C CA . GLN A 1 131 ? 1.261 -51.656 -34.844 1 91 131 GLN A CA 1
ATOM 1063 C C . GLN A 1 131 ? 1.23 -51.219 -33.375 1 91 131 GLN A C 1
ATOM 1065 O O . GLN A 1 131 ? 1.259 -50.031 -33.062 1 91 131 GLN A O 1
ATOM 1070 N N . SER A 1 132 ? 1.21 -52.094 -32.5 1 91.06 132 SER A N 1
ATOM 1071 C CA . SER A 1 132 ? 1.233 -51.781 -31.062 1 91.06 132 SER A CA 1
ATOM 1072 C C . SER A 1 132 ? 2.518 -51.062 -30.672 1 91.06 132 SER A C 1
ATOM 1074 O O . SER A 1 132 ? 2.484 -50.094 -29.938 1 91.06 132 SER A O 1
ATOM 1076 N N . TYR A 1 133 ? 3.555 -51.562 -31.281 1 89.62 133 TYR A N 1
ATOM 1077 C CA . TYR A 1 133 ? 4.848 -50.969 -30.984 1 89.62 133 TYR A CA 1
ATOM 1078 C C . TYR A 1 133 ? 4.875 -49.5 -31.453 1 89.62 133 TYR A C 1
ATOM 1080 O O . TYR A 1 133 ? 5.379 -48.625 -30.734 1 89.62 133 TYR A O 1
ATOM 1088 N N . ILE A 1 134 ? 4.328 -49.219 -32.562 1 91.44 134 ILE A N 1
ATOM 1089 C CA . ILE A 1 134 ? 4.305 -47.875 -33.125 1 91.44 134 ILE A CA 1
ATOM 1090 C C . ILE A 1 134 ? 3.477 -46.969 -32.219 1 91.44 134 ILE A C 1
ATOM 1092 O O . ILE A 1 134 ? 3.867 -45.812 -31.922 1 91.44 134 ILE A O 1
ATOM 1096 N N . LEU A 1 135 ? 2.371 -47.438 -31.656 1 92.12 135 LEU A N 1
ATOM 1097 C CA . LEU A 1 135 ? 1.505 -46.656 -30.766 1 92.12 135 LEU A CA 1
ATOM 1098 C C . LEU A 1 135 ? 2.213 -46.312 -29.453 1 92.12 135 LEU A C 1
ATOM 1100 O O . LEU A 1 135 ? 2.104 -45.219 -28.953 1 92.12 135 LEU A O 1
ATOM 1104 N N . ILE A 1 136 ? 2.99 -47.219 -28.969 1 92.25 136 ILE A N 1
ATOM 1105 C CA . ILE A 1 136 ? 3.734 -46.969 -27.734 1 92.25 136 ILE A CA 1
ATOM 1106 C C . ILE A 1 136 ? 4.805 -45.906 -27.969 1 92.25 136 ILE A C 1
ATOM 1108 O O . ILE A 1 136 ? 5.004 -45.031 -27.125 1 92.25 136 ILE A O 1
ATOM 1112 N N . ARG A 1 137 ? 5.426 -46 -29.141 1 92.75 137 ARG A N 1
ATOM 1113 C CA . ARG A 1 137 ? 6.453 -45.031 -29.484 1 92.75 137 ARG A CA 1
ATOM 1114 C C . ARG A 1 137 ? 5.855 -43.625 -29.609 1 92.75 137 ARG A C 1
ATOM 1116 O O . ARG A 1 137 ? 6.43 -42.656 -29.109 1 92.75 137 ARG A O 1
ATOM 1123 N N . GLN A 1 138 ? 4.746 -43.562 -30.266 1 93.31 138 GLN A N 1
ATOM 1124 C CA . GLN A 1 138 ? 4.062 -42.281 -30.375 1 93.31 138 GLN A CA 1
ATOM 1125 C C . GLN A 1 138 ? 3.654 -41.75 -29 1 93.31 138 GLN A C 1
ATOM 1127 O O . GLN A 1 138 ? 3.805 -40.562 -28.719 1 93.31 138 GLN A O 1
ATOM 1132 N N . SER A 1 139 ? 3.205 -42.594 -28.188 1 93.12 139 SER A N 1
ATOM 1133 C CA . SER A 1 139 ? 2.832 -42.219 -26.828 1 93.12 139 SER A CA 1
ATOM 1134 C C . SER A 1 139 ? 4.031 -41.656 -26.062 1 93.12 139 SER A C 1
ATOM 1136 O O . SER A 1 139 ? 3.924 -40.625 -25.391 1 93.12 139 SER A O 1
ATOM 1138 N N . SER A 1 140 ? 5.121 -42.344 -26.188 1 91.75 140 SER A N 1
ATOM 1139 C CA . SER A 1 140 ? 6.324 -41.906 -25.5 1 91.75 140 SER A CA 1
ATOM 1140 C C . SER A 1 140 ? 6.773 -40.531 -25.969 1 91.75 140 SER A C 1
ATOM 1142 O O . SER A 1 140 ? 7.23 -39.719 -25.172 1 91.75 140 SER A O 1
ATOM 1144 N N . THR A 1 141 ? 6.668 -40.312 -27.25 1 92.44 141 THR A N 1
ATOM 1145 C CA . THR A 1 141 ? 7.039 -39 -27.781 1 92.44 141 THR A CA 1
ATOM 1146 C C . THR A 1 141 ? 6.133 -37.906 -27.234 1 92.44 141 THR A C 1
ATOM 1148 O O . THR A 1 141 ? 6.605 -36.812 -26.891 1 92.44 141 THR A O 1
ATOM 1151 N N . LEU A 1 142 ? 4.809 -38.188 -27.141 1 94.56 142 LEU A N 1
ATOM 1152 C CA . LEU A 1 142 ? 3.854 -37.25 -26.562 1 94.56 142 LEU A CA 1
ATOM 1153 C C . LEU A 1 142 ? 4.172 -36.969 -25.094 1 94.56 142 LEU A C 1
ATOM 1155 O O . LEU A 1 142 ? 4.07 -35.844 -24.641 1 94.56 142 LEU A O 1
ATOM 1159 N N . LEU A 1 143 ? 4.602 -37.938 -24.359 1 95.5 143 LEU A N 1
ATOM 1160 C CA . LEU A 1 143 ? 4.934 -37.781 -22.938 1 95.5 143 LEU A CA 1
ATOM 1161 C C . LEU A 1 143 ? 6.176 -36.906 -22.766 1 95.5 143 LEU A C 1
ATOM 1163 O O . LEU A 1 143 ? 6.25 -36.094 -21.828 1 95.5 143 LEU A O 1
ATOM 1167 N N . ASP A 1 144 ? 7.172 -37.094 -23.656 1 94.38 144 ASP A N 1
ATOM 1168 C CA . ASP A 1 144 ? 8.367 -36.25 -23.594 1 94.38 144 ASP A CA 1
ATOM 1169 C C . ASP A 1 144 ? 8.016 -34.781 -23.844 1 94.38 144 ASP A C 1
ATOM 1171 O O . ASP A 1 144 ? 8.531 -33.906 -23.141 1 94.38 144 ASP A O 1
ATOM 1175 N N . GLN A 1 145 ? 7.148 -34.594 -24.812 1 95.31 145 GLN A N 1
ATOM 1176 C CA . GLN A 1 145 ? 6.688 -33.219 -25.047 1 95.31 145 GLN A CA 1
ATOM 1177 C C . GLN A 1 145 ? 5.961 -32.656 -23.828 1 95.31 145 GLN A C 1
ATOM 1179 O O . GLN A 1 145 ? 6.184 -31.516 -23.438 1 95.31 145 GLN A O 1
ATOM 1184 N N . SER A 1 146 ? 5.137 -33.438 -23.203 1 94.81 146 SER A N 1
ATOM 1185 C CA . SER A 1 146 ? 4.398 -33.031 -22.016 1 94.81 146 SER A CA 1
ATOM 1186 C C . SER A 1 146 ? 5.344 -32.688 -20.875 1 94.81 146 SER A C 1
ATOM 1188 O O . SER A 1 146 ? 5.141 -31.672 -20.188 1 94.81 146 SER A O 1
ATOM 1190 N N . LYS A 1 147 ? 6.359 -33.406 -20.703 1 94.56 147 LYS A N 1
ATOM 1191 C CA . LYS A 1 147 ? 7.34 -33.156 -19.656 1 94.56 147 LYS A CA 1
ATOM 1192 C C . LYS A 1 147 ? 8.023 -31.812 -19.859 1 94.56 147 LYS A C 1
ATOM 1194 O O . LYS A 1 147 ? 8.242 -31.062 -18.906 1 94.56 147 LYS A O 1
ATOM 1199 N N . THR A 1 148 ? 8.32 -31.625 -21.078 1 96.12 148 THR A N 1
ATOM 1200 C CA . THR A 1 148 ? 8.977 -30.359 -21.391 1 96.12 148 THR A CA 1
ATOM 1201 C C . THR A 1 148 ? 8.062 -29.188 -21.047 1 96.12 148 THR A C 1
ATOM 1203 O O . THR A 1 148 ? 8.508 -28.203 -20.469 1 96.12 148 THR A O 1
ATOM 1206 N N . LEU A 1 149 ? 6.797 -29.25 -21.406 1 96.5 149 LEU A N 1
ATOM 1207 C CA . LEU A 1 149 ? 5.824 -28.203 -21.109 1 96.5 149 LEU A CA 1
ATOM 1208 C C . LEU A 1 149 ? 5.645 -28.047 -19.609 1 96.5 149 LEU A C 1
ATOM 1210 O O . LEU A 1 149 ? 5.543 -26.922 -19.109 1 96.5 149 LEU A O 1
ATOM 1214 N N . LEU A 1 150 ? 5.668 -29.141 -18.859 1 96.81 150 LEU A N 1
ATOM 1215 C CA . LEU A 1 150 ? 5.512 -29.109 -17.406 1 96.81 150 LEU A CA 1
ATOM 1216 C C . LEU A 1 150 ? 6.691 -28.406 -16.75 1 96.81 150 LEU A C 1
ATOM 1218 O O . LEU A 1 150 ? 6.504 -27.625 -15.812 1 96.81 150 LEU A O 1
ATOM 1222 N N . GLU A 1 151 ? 7.84 -28.688 -17.266 1 96.56 151 GLU A N 1
ATOM 1223 C CA . GLU A 1 151 ? 9.031 -28.031 -16.75 1 96.56 151 GLU A CA 1
ATOM 1224 C C . GLU A 1 151 ? 8.977 -26.531 -16.984 1 96.56 151 GLU A C 1
ATOM 1226 O O . GLU A 1 151 ? 9.312 -25.734 -16.094 1 96.56 151 GLU A O 1
ATOM 1231 N N . GLN A 1 152 ? 8.547 -26.203 -18.188 1 97.12 152 GLN A N 1
ATOM 1232 C CA . GLN A 1 152 ? 8.414 -24.781 -18.484 1 97.12 152 GLN A CA 1
ATOM 1233 C C . GLN A 1 152 ? 7.379 -24.125 -17.562 1 97.12 152 GLN A C 1
ATOM 1235 O O . GLN A 1 152 ? 7.598 -23.016 -17.062 1 97.12 152 GLN A O 1
ATOM 1240 N N . SER A 1 153 ? 6.285 -24.75 -17.344 1 97.12 153 SER A N 1
ATOM 1241 C CA . SER A 1 153 ? 5.254 -24.234 -16.453 1 97.12 153 SER A CA 1
ATOM 1242 C C . SER A 1 153 ? 5.793 -24.031 -15.031 1 97.12 153 SER A C 1
ATOM 1244 O O . SER A 1 153 ? 5.523 -23.016 -14.398 1 97.12 153 SER A O 1
ATOM 1246 N N . TYR A 1 154 ? 6.598 -25.031 -14.633 1 96.62 154 TYR A N 1
ATOM 1247 C CA . TYR A 1 154 ? 7.184 -24.953 -13.297 1 96.62 154 TYR A CA 1
ATOM 1248 C C . TYR A 1 154 ? 8.086 -23.734 -13.164 1 96.62 154 TYR A C 1
ATOM 1250 O O . TYR A 1 154 ? 8.047 -23.031 -12.148 1 96.62 154 TYR A O 1
ATOM 1258 N N . ILE A 1 155 ? 8.852 -23.531 -14.156 1 97.81 155 ILE A N 1
ATOM 1259 C CA . ILE A 1 155 ? 9.773 -22.391 -14.141 1 97.81 155 ILE A CA 1
ATOM 1260 C C . ILE A 1 155 ? 8.984 -21.094 -14.055 1 97.81 155 ILE A C 1
ATOM 1262 O O . ILE A 1 155 ? 9.352 -20.188 -13.297 1 97.81 155 ILE A O 1
ATOM 1266 N N . LEU A 1 156 ? 7.879 -20.938 -14.797 1 98 156 LEU A N 1
ATOM 1267 C CA . LEU A 1 156 ? 7.051 -19.734 -14.789 1 98 156 LEU A CA 1
ATOM 1268 C C . LEU A 1 156 ? 6.434 -19.5 -13.406 1 98 156 LEU A C 1
ATOM 1270 O O . LEU A 1 156 ? 6.379 -18.375 -12.93 1 98 156 LEU A O 1
ATOM 1274 N N . ILE A 1 157 ? 6.031 -20.578 -12.766 1 97.56 157 ILE A N 1
ATOM 1275 C CA . ILE A 1 157 ? 5.445 -20.469 -11.43 1 97.56 157 ILE A CA 1
ATOM 1276 C C . ILE A 1 157 ? 6.508 -19.984 -10.438 1 97.56 157 ILE A C 1
ATOM 1278 O O . ILE A 1 157 ? 6.234 -19.125 -9.594 1 97.56 157 ILE A O 1
ATOM 1282 N N . ARG A 1 158 ? 7.715 -20.516 -10.602 1 97.5 158 ARG A N 1
ATOM 1283 C CA . ARG A 1 158 ? 8.812 -20.109 -9.727 1 97.5 158 ARG A CA 1
ATOM 1284 C C . ARG A 1 158 ? 9.148 -18.641 -9.906 1 97.5 158 ARG A C 1
ATOM 1286 O O . ARG A 1 158 ? 9.359 -17.922 -8.922 1 97.5 158 ARG A O 1
ATOM 1293 N N . GLN A 1 159 ? 9.18 -18.266 -11.125 1 97.56 159 GLN A N 1
ATOM 1294 C CA . GLN A 1 159 ? 9.43 -16.859 -11.398 1 97.56 159 GLN A CA 1
ATOM 1295 C C . GLN A 1 159 ? 8.328 -15.977 -10.82 1 97.56 159 GLN A C 1
ATOM 1297 O O . GLN A 1 159 ? 8.602 -14.922 -10.242 1 97.56 159 GLN A O 1
ATOM 1302 N N . SER A 1 160 ? 7.133 -16.375 -10.953 1 97.12 160 SER A N 1
ATOM 1303 C CA . SER A 1 160 ? 6 -15.656 -10.383 1 97.12 160 SER A CA 1
ATOM 1304 C C . SER A 1 160 ? 6.133 -15.516 -8.867 1 97.12 160 SER A C 1
ATOM 1306 O O . SER A 1 160 ? 5.914 -14.43 -8.32 1 97.12 160 SER A O 1
ATOM 1308 N N . SER A 1 161 ? 6.543 -16.594 -8.227 1 96.38 161 SER A N 1
ATOM 1309 C CA . SER A 1 161 ? 6.695 -16.594 -6.773 1 96.38 161 SER A CA 1
ATOM 1310 C C . SER A 1 161 ? 7.785 -15.617 -6.34 1 96.38 161 SER A C 1
ATOM 1312 O O . SER A 1 161 ? 7.645 -14.938 -5.32 1 96.38 161 SER A O 1
ATOM 1314 N N . THR A 1 162 ? 8.805 -15.594 -7.109 1 97.62 162 THR A N 1
ATOM 1315 C CA . THR A 1 162 ? 9.891 -14.672 -6.797 1 97.62 162 THR A CA 1
ATOM 1316 C C . THR A 1 162 ? 9.422 -13.227 -6.906 1 97.62 162 THR A C 1
ATOM 1318 O O . THR A 1 162 ? 9.758 -12.391 -6.062 1 97.62 162 THR A O 1
ATOM 1321 N N . LEU A 1 163 ? 8.633 -12.914 -7.973 1 98 163 LEU A N 1
ATOM 1322 C CA . LEU A 1 163 ? 8.078 -11.578 -8.148 1 98 163 LEU A CA 1
ATOM 1323 C C . LEU A 1 163 ? 7.152 -11.219 -6.992 1 98 163 LEU A C 1
ATOM 1325 O O . LEU A 1 163 ? 7.156 -10.078 -6.516 1 98 163 LEU A O 1
ATOM 1329 N N . LEU A 1 164 ? 6.379 -12.141 -6.48 1 98 164 LEU A N 1
ATOM 1330 C CA . LEU A 1 164 ? 5.465 -11.906 -5.367 1 98 164 LEU A CA 1
ATOM 1331 C C . LEU A 1 164 ? 6.238 -11.602 -4.09 1 98 164 LEU A C 1
ATOM 1333 O O . LEU A 1 164 ? 5.82 -10.75 -3.297 1 98 164 LEU A O 1
ATOM 1337 N N . ASP A 1 165 ? 7.387 -12.297 -3.869 1 97.06 165 ASP A N 1
ATOM 1338 C CA . ASP A 1 165 ? 8.211 -12.023 -2.697 1 97.06 165 ASP A CA 1
ATOM 1339 C C . ASP A 1 165 ? 8.773 -10.602 -2.736 1 97.06 165 ASP A C 1
ATOM 1341 O O . ASP A 1 165 ? 8.789 -9.906 -1.718 1 97.06 165 ASP A O 1
ATOM 1345 N N . GLN A 1 166 ? 9.18 -10.234 -3.918 1 97.75 166 GLN A N 1
ATOM 1346 C CA . GLN A 1 166 ? 9.648 -8.859 -4.078 1 97.75 166 GLN A CA 1
ATOM 1347 C C . GLN A 1 166 ? 8.531 -7.859 -3.799 1 97.75 166 GLN A C 1
ATOM 1349 O O . GLN A 1 166 ? 8.742 -6.848 -3.129 1 97.75 166 GLN A O 1
ATOM 1354 N N . SER A 1 167 ? 7.359 -8.141 -4.266 1 96.88 167 SER A N 1
ATOM 1355 C CA . SER A 1 167 ? 6.203 -7.27 -4.059 1 96.88 167 SER A CA 1
ATOM 1356 C C . SER A 1 167 ? 5.879 -7.129 -2.574 1 96.88 167 SER A C 1
ATOM 1358 O O . SER A 1 167 ? 5.586 -6.027 -2.102 1 96.88 167 SER A O 1
ATOM 1360 N N . LYS A 1 168 ? 5.973 -8.141 -1.856 1 96.69 168 LYS A N 1
ATOM 1361 C CA . LYS A 1 168 ? 5.688 -8.125 -0.424 1 96.69 168 LYS A CA 1
ATOM 1362 C C . LYS A 1 168 ? 6.664 -7.211 0.316 1 96.69 168 LYS A C 1
ATOM 1364 O O . LYS A 1 168 ? 6.262 -6.457 1.203 1 96.69 168 LYS A O 1
ATOM 1369 N N . THR A 1 169 ? 7.828 -7.395 -0.123 1 98.38 169 THR A N 1
ATOM 1370 C CA . THR A 1 169 ? 8.852 -6.57 0.514 1 98.38 169 THR A CA 1
ATOM 1371 C C . THR A 1 169 ? 8.57 -5.09 0.287 1 98.38 169 THR A C 1
ATOM 1373 O O . THR A 1 169 ? 8.68 -4.281 1.211 1 98.38 169 THR A O 1
ATOM 1376 N N . LEU A 1 170 ? 8.234 -4.723 -0.927 1 98.06 170 LEU A N 1
ATOM 1377 C CA . LEU A 1 170 ? 7.898 -3.342 -1.255 1 98.06 170 LEU A CA 1
ATOM 1378 C C . LEU A 1 170 ? 6.676 -2.877 -0.467 1 98.06 170 LEU A C 1
ATOM 1380 O O . LEU A 1 170 ? 6.641 -1.745 0.019 1 98.06 170 LEU A O 1
ATOM 1384 N N . LEU A 1 171 ? 5.676 -3.773 -0.293 1 97.88 171 LEU A N 1
ATOM 1385 C CA . LEU A 1 171 ? 4.461 -3.447 0.444 1 97.88 171 LEU A CA 1
ATOM 1386 C C . LEU A 1 171 ? 4.77 -3.174 1.911 1 97.88 171 LEU A C 1
ATOM 1388 O O . LEU A 1 171 ? 4.223 -2.242 2.504 1 97.88 171 LEU A O 1
ATOM 1392 N N . GLU A 1 172 ? 5.656 -3.984 2.438 1 97.69 172 GLU A N 1
ATOM 1393 C CA . GLU A 1 172 ? 6.066 -3.789 3.826 1 97.69 172 GLU A CA 1
ATOM 1394 C C . GLU A 1 172 ? 6.762 -2.443 4.012 1 97.69 172 GLU A C 1
ATOM 1396 O O . GLU A 1 172 ? 6.504 -1.734 4.988 1 97.69 172 GLU A O 1
ATOM 1401 N N . GLN A 1 173 ? 7.598 -2.111 3.074 1 98.25 173 GLN A N 1
ATOM 1402 C CA . GLN A 1 173 ? 8.281 -0.821 3.135 1 98.25 173 GLN A CA 1
ATOM 1403 C C . GLN A 1 173 ? 7.285 0.331 3.027 1 98.25 173 GLN A C 1
ATOM 1405 O O . GLN A 1 173 ? 7.391 1.321 3.754 1 98.25 173 GLN A O 1
ATOM 1410 N N . SER A 1 174 ? 6.34 0.228 2.174 1 97.94 174 SER A N 1
ATOM 1411 C CA . SER A 1 174 ? 5.309 1.246 2.02 1 97.94 174 SER A CA 1
ATOM 1412 C C . SER A 1 174 ? 4.516 1.429 3.311 1 97.94 174 SER A C 1
ATOM 1414 O O . SER A 1 174 ? 4.246 2.559 3.725 1 97.94 174 SER A O 1
ATOM 1416 N N . TYR A 1 175 ? 4.223 0.266 3.904 1 98.12 175 TYR A N 1
ATOM 1417 C CA . TYR A 1 175 ? 3.484 0.289 5.16 1 98.12 175 TYR A CA 1
ATOM 1418 C C . TYR A 1 175 ? 4.25 1.062 6.23 1 98.12 175 TYR A C 1
ATOM 1420 O O . TYR A 1 175 ? 3.668 1.875 6.953 1 98.12 175 TYR A O 1
ATOM 1428 N N . ILE A 1 176 ? 5.469 0.817 6.281 1 98.38 176 ILE A N 1
ATOM 1429 C CA . ILE A 1 176 ? 6.312 1.469 7.277 1 98.38 176 ILE A CA 1
ATOM 1430 C C . ILE A 1 176 ? 6.336 2.975 7.027 1 98.38 176 ILE A C 1
ATOM 1432 O O . ILE A 1 176 ? 6.25 3.768 7.969 1 98.38 176 ILE A O 1
ATOM 1436 N N . LEU A 1 177 ? 6.461 3.42 5.777 1 98.31 177 LEU A N 1
ATOM 1437 C CA . LEU A 1 177 ? 6.488 4.836 5.426 1 98.31 177 LEU A CA 1
ATOM 1438 C C . LEU A 1 177 ? 5.184 5.52 5.82 1 98.31 177 LEU A C 1
ATOM 1440 O O . LEU A 1 177 ? 5.191 6.641 6.328 1 98.31 177 LEU A O 1
ATOM 1444 N N . ILE A 1 178 ? 4.043 4.844 5.625 1 98 178 ILE A N 1
ATOM 1445 C CA . ILE A 1 178 ? 2.744 5.395 5.996 1 98 178 ILE A CA 1
ATOM 1446 C C . ILE A 1 178 ? 2.666 5.547 7.516 1 98 178 ILE A C 1
ATOM 1448 O O . ILE A 1 178 ? 2.184 6.562 8.023 1 98 178 ILE A O 1
ATOM 1452 N N . ARG A 1 179 ? 3.205 4.48 8.195 1 97.88 179 ARG A N 1
ATOM 1453 C CA . ARG A 1 179 ? 3.213 4.531 9.656 1 97.88 179 ARG A CA 1
ATOM 1454 C C . ARG A 1 179 ? 4.059 5.695 10.164 1 97.88 179 ARG A C 1
ATOM 1456 O O . ARG A 1 179 ? 3.656 6.406 11.086 1 97.88 179 ARG A O 1
ATOM 1463 N N . GLN A 1 180 ? 5.145 5.945 9.586 1 98.12 180 GLN A N 1
ATOM 1464 C CA . GLN A 1 180 ? 6.004 7.066 9.945 1 98.12 180 GLN A CA 1
ATOM 1465 C C . GLN A 1 180 ? 5.32 8.398 9.656 1 98.12 180 GLN A C 1
ATOM 1467 O O . GLN A 1 180 ? 5.391 9.328 10.461 1 98.12 180 GLN A O 1
ATOM 1472 N N . SER A 1 181 ? 4.668 8.492 8.547 1 97.25 181 SER A N 1
ATOM 1473 C CA . SER A 1 181 ? 3.926 9.695 8.188 1 97.25 181 SER A CA 1
ATOM 1474 C C . SER A 1 181 ? 2.854 10.016 9.219 1 97.25 181 SER A C 1
ATOM 1476 O O . SER A 1 181 ? 2.715 11.164 9.641 1 97.25 181 SER A O 1
ATOM 1478 N N . ASN A 1 182 ? 2.141 9.008 9.688 1 96.56 182 ASN A N 1
ATOM 1479 C CA . ASN A 1 182 ? 1.108 9.195 10.703 1 96.56 182 ASN A CA 1
ATOM 1480 C C . ASN A 1 182 ? 1.692 9.742 12 1 96.56 182 ASN A C 1
ATOM 1482 O O . ASN A 1 182 ? 1.092 10.609 12.633 1 96.56 182 ASN A O 1
ATOM 1486 N N . THR A 1 183 ? 2.789 9.242 12.32 1 97.5 183 THR A N 1
ATOM 1487 C CA . THR A 1 183 ? 3.438 9.695 13.547 1 97.5 183 THR A CA 1
ATOM 1488 C C . THR A 1 183 ? 3.834 11.164 13.445 1 97.5 183 THR A C 1
ATOM 1490 O O . THR A 1 183 ? 3.652 11.93 14.398 1 97.5 183 THR A O 1
ATOM 1493 N N . LEU A 1 184 ? 4.391 11.539 12.297 1 98 184 LEU A N 1
ATOM 1494 C CA . LEU A 1 184 ? 4.742 12.93 12.055 1 98 184 LEU A CA 1
ATOM 1495 C C . LEU A 1 184 ? 3.51 13.828 12.125 1 98 184 LEU A C 1
ATOM 1497 O O . LEU A 1 184 ? 3.561 14.922 12.688 1 98 184 LEU A O 1
ATOM 1501 N N . LEU A 1 185 ? 2.402 13.352 11.578 1 97.88 185 LEU A N 1
ATOM 1502 C CA . LEU A 1 185 ? 1.166 14.125 11.57 1 97.88 185 LEU A CA 1
ATOM 1503 C C . LEU A 1 185 ? 0.609 14.281 12.984 1 97.88 185 LEU A C 1
ATOM 1505 O O . LEU A 1 185 ? 0.076 15.336 13.328 1 97.88 185 LEU A O 1
ATOM 1509 N N . ASP A 1 186 ? 0.745 13.273 13.844 1 96.94 186 ASP A N 1
ATOM 1510 C CA . ASP A 1 186 ? 0.333 13.383 15.242 1 96.94 186 ASP A CA 1
ATOM 1511 C C . ASP A 1 186 ? 1.164 14.422 15.984 1 96.94 186 ASP A C 1
ATOM 1513 O O . ASP A 1 186 ? 0.628 15.211 16.766 1 96.94 186 ASP A O 1
ATOM 1517 N N . GLN A 1 187 ? 2.426 14.391 15.695 1 97.75 187 GLN A N 1
ATOM 1518 C CA . GLN A 1 187 ? 3.283 15.414 16.281 1 97.75 187 GLN A CA 1
ATOM 1519 C C . GLN A 1 187 ? 2.871 16.812 15.82 1 97.75 187 GLN A C 1
ATOM 1521 O O . GLN A 1 187 ? 2.812 17.734 16.625 1 97.75 187 GLN A O 1
ATOM 1526 N N . SER A 1 188 ? 2.596 16.953 14.578 1 97.25 188 SER A N 1
ATOM 1527 C CA . SER A 1 188 ? 2.16 18.234 14.016 1 97.25 188 SER A CA 1
ATOM 1528 C C . SER A 1 188 ? 0.882 18.719 14.688 1 97.25 188 SER A C 1
ATOM 1530 O O . SER A 1 188 ? 0.765 19.906 15.023 1 97.25 188 SER A O 1
ATOM 1532 N N . LYS A 1 189 ? -0.018 17.812 14.867 1 96.38 189 LYS A N 1
ATOM 1533 C CA . LYS A 1 189 ? -1.273 18.172 15.523 1 96.38 189 LYS A CA 1
ATOM 1534 C C . LYS A 1 189 ? -1.029 18.688 16.938 1 96.38 189 LYS A C 1
ATOM 1536 O O . LYS A 1 189 ? -1.648 19.672 17.359 1 96.38 189 LYS A O 1
ATOM 1541 N N . THR A 1 190 ? -0.171 18.062 17.578 1 97.75 190 THR A N 1
ATOM 1542 C CA . THR A 1 190 ? 0.151 18.484 18.938 1 97.75 190 THR A CA 1
ATOM 1543 C C . THR A 1 190 ? 0.735 19.891 18.953 1 97.75 190 THR A C 1
ATOM 1545 O O . THR A 1 190 ? 0.36 20.719 19.781 1 97.75 190 THR A O 1
ATOM 1548 N N . LEU A 1 191 ? 1.651 20.141 18.031 1 97.75 191 LEU A N 1
ATOM 1549 C CA . LEU A 1 191 ? 2.246 21.469 17.906 1 97.75 191 LEU A CA 1
ATOM 1550 C C . LEU A 1 191 ? 1.187 22.516 17.578 1 97.75 191 LEU A C 1
ATOM 1552 O O . LEU A 1 191 ? 1.208 23.625 18.109 1 97.75 191 LEU A O 1
ATOM 1556 N N . LEU A 1 192 ? 0.218 22.172 16.703 1 97.31 192 LEU A N 1
ATOM 1557 C CA . LEU A 1 192 ? -0.853 23.078 16.312 1 97.31 192 LEU A CA 1
ATOM 1558 C C . LEU A 1 192 ? -1.74 23.422 17.5 1 97.31 192 LEU A C 1
ATOM 1560 O O . LEU A 1 192 ? -2.146 24.578 17.672 1 97.31 192 LEU A O 1
ATOM 1564 N N . GLU A 1 193 ? -2.004 22.438 18.297 1 97 193 GLU A N 1
ATOM 1565 C CA . GLU A 1 193 ? -2.803 22.672 19.5 1 97 193 GLU A CA 1
ATOM 1566 C C . GLU A 1 193 ? -2.092 23.625 20.469 1 97 193 GLU A C 1
ATOM 1568 O O . GLU A 1 193 ? -2.721 24.5 21.047 1 97 193 GLU A O 1
ATOM 1573 N N . GLN A 1 194 ? -0.816 23.391 20.609 1 96.81 194 GLN A N 1
ATOM 1574 C CA . GLN A 1 194 ? -0.033 24.281 21.453 1 96.81 194 GLN A CA 1
ATOM 1575 C C . GLN A 1 194 ? -0.042 25.703 20.922 1 96.81 194 GLN A C 1
ATOM 1577 O O . GLN A 1 194 ? -0.215 26.656 21.672 1 96.81 194 GLN A O 1
ATOM 1582 N N . SER A 1 195 ? 0.173 25.859 19.641 1 96.31 195 SER A N 1
ATOM 1583 C CA . SER A 1 195 ? 0.146 27.172 19 1 96.31 195 SER A CA 1
ATOM 1584 C C . SER A 1 195 ? -1.194 27.859 19.219 1 96.31 195 SER A C 1
ATOM 1586 O O . SER A 1 195 ? -1.238 29.047 19.562 1 96.31 195 SER A O 1
ATOM 1588 N N . TYR A 1 196 ? -2.225 27.078 19.031 1 95.62 196 TYR A N 1
ATOM 1589 C CA . TYR A 1 196 ? -3.572 27.594 19.234 1 95.62 196 TYR A CA 1
ATOM 1590 C C . TYR A 1 196 ? -3.744 28.125 20.656 1 95.62 196 TYR A C 1
ATOM 1592 O O . TYR A 1 196 ? -4.309 29.203 20.859 1 95.62 196 TYR A O 1
ATOM 1600 N N . THR A 1 197 ? -3.281 27.344 21.578 1 96.19 197 THR A N 1
ATOM 1601 C CA . THR A 1 197 ? -3.393 27.75 22.984 1 96.19 197 THR A CA 1
ATOM 1602 C C . THR A 1 197 ? -2.623 29.031 23.234 1 96.19 197 THR A C 1
ATOM 1604 O O . THR A 1 197 ? -3.09 29.906 23.969 1 96.19 197 THR A O 1
ATOM 1607 N N . LEU A 1 198 ? -1.425 29.172 22.641 1 96.5 198 LEU A N 1
ATOM 1608 C CA . LEU A 1 198 ? -0.622 30.391 22.797 1 96.5 198 LEU A CA 1
ATOM 1609 C C . LEU A 1 198 ? -1.34 31.594 22.203 1 96.5 198 LEU A C 1
ATOM 1611 O O . LEU A 1 198 ? -1.332 32.688 22.797 1 96.5 198 LEU A O 1
ATOM 1615 N N . ILE A 1 199 ? -1.972 31.438 21.062 1 95.44 199 ILE A N 1
ATOM 1616 C CA . ILE A 1 199 ? -2.723 32.531 20.438 1 95.44 199 ILE A CA 1
ATOM 1617 C C . ILE A 1 199 ? -3.889 32.938 21.328 1 95.44 199 ILE A C 1
ATOM 1619 O O . ILE A 1 199 ? -4.152 34.125 21.516 1 95.44 199 ILE A O 1
ATOM 1623 N N . ARG A 1 200 ? -4.543 31.969 21.984 1 95.25 200 ARG A N 1
ATOM 1624 C CA . ARG A 1 200 ? -5.656 32.25 22.875 1 95.25 200 ARG A CA 1
ATOM 1625 C C . ARG A 1 200 ? -5.188 33.031 24.094 1 95.25 200 ARG A C 1
ATOM 1627 O O . ARG A 1 200 ? -5.844 34 24.516 1 95.25 200 ARG A O 1
ATOM 1634 N N . LYS A 1 201 ? -4.141 32.625 24.656 1 95.62 201 LYS A N 1
ATOM 1635 C CA . LYS A 1 201 ? -3.574 33.344 25.781 1 95.62 201 LYS A CA 1
ATOM 1636 C C . LYS A 1 201 ? -3.205 34.781 25.391 1 95.62 201 LYS A C 1
ATOM 1638 O O . LYS A 1 201 ? -3.441 35.719 26.141 1 95.62 201 LYS A O 1
ATOM 1643 N N . SER A 1 202 ? -2.607 34.906 24.203 1 93.38 202 SER A N 1
ATOM 1644 C CA . SER A 1 202 ? -2.254 36.219 23.688 1 93.38 202 SER A CA 1
ATOM 1645 C C . SER A 1 202 ? -3.486 37.094 23.547 1 93.38 202 SER A C 1
ATOM 1647 O O . SER A 1 202 ? -3.465 38.281 23.953 1 93.38 202 SER A O 1
ATOM 1649 N N . ASN A 1 203 ? -4.539 36.531 23.047 1 91.81 203 ASN A N 1
ATOM 1650 C CA . ASN A 1 203 ? -5.793 37.281 22.922 1 91.81 203 ASN A CA 1
ATOM 1651 C C . ASN A 1 203 ? -6.293 37.781 24.266 1 91.81 203 ASN A C 1
ATOM 1653 O O . ASN A 1 203 ? -6.773 38.906 24.375 1 91.81 203 ASN A O 1
ATOM 1657 N N . THR A 1 204 ? -6.219 36.938 25.203 1 91.75 204 THR A N 1
ATOM 1658 C CA . THR A 1 204 ? -6.672 37.312 26.547 1 91.75 204 THR A CA 1
ATOM 1659 C C . THR A 1 204 ? -5.855 38.469 27.094 1 91.75 204 THR A C 1
ATOM 1661 O O . THR A 1 204 ? -6.41 39.406 27.688 1 91.75 204 THR A O 1
ATOM 1664 N N . LEU A 1 205 ? -4.547 38.406 26.875 1 93.88 205 LEU A N 1
ATOM 1665 C CA . LEU A 1 205 ? -3.676 39.5 27.297 1 93.88 205 LEU A CA 1
ATOM 1666 C C . LEU A 1 205 ? -4.012 40.781 26.562 1 93.88 205 LEU A C 1
ATOM 1668 O O . LEU A 1 205 ? -4.008 41.875 27.156 1 93.88 205 LEU A O 1
ATOM 1672 N N . LEU A 1 206 ? -4.336 40.688 25.281 1 92.88 206 LEU A N 1
ATOM 1673 C CA . LEU A 1 206 ? -4.695 41.844 24.469 1 92.88 206 LEU A CA 1
ATOM 1674 C C . LEU A 1 206 ? -6.004 42.469 24.953 1 92.88 206 LEU A C 1
ATOM 1676 O O . LEU A 1 206 ? -6.129 43.688 25.016 1 92.88 206 LEU A O 1
ATOM 1680 N N . ASP A 1 207 ? -6.965 41.656 25.328 1 89.62 207 ASP A N 1
ATOM 1681 C CA . ASP A 1 207 ? -8.227 42.156 25.891 1 89.62 207 ASP A CA 1
ATOM 1682 C C . ASP A 1 207 ? -7.992 42.906 27.188 1 89.62 207 ASP A C 1
ATOM 1684 O O . ASP A 1 207 ? -8.586 43.969 27.422 1 89.62 207 ASP A O 1
ATOM 1688 N N . GLN A 1 208 ? -7.16 42.344 28 1 91.12 208 GLN A N 1
ATOM 1689 C CA . GLN A 1 208 ? -6.82 43 29.25 1 91.12 208 GLN A CA 1
ATOM 1690 C C . GLN A 1 208 ? -6.148 44.344 29 1 91.12 208 GLN A C 1
ATOM 1692 O O . GLN A 1 208 ? -6.469 45.344 29.656 1 91.12 208 GLN A O 1
ATOM 1697 N N . SER A 1 209 ? -5.23 44.375 28.047 1 88 209 SER A N 1
ATOM 1698 C CA . SER A 1 209 ? -4.547 45.594 27.688 1 88 209 SER A CA 1
ATOM 1699 C C . SER A 1 209 ? -5.531 46.656 27.188 1 88 209 SER A C 1
ATOM 1701 O O . SER A 1 209 ? -5.457 47.812 27.578 1 88 209 SER A O 1
ATOM 1703 N N . ASN A 1 210 ? -6.457 46.25 26.406 1 85.81 210 ASN A N 1
ATOM 1704 C CA . ASN A 1 210 ? -7.473 47.156 25.875 1 85.81 210 ASN A CA 1
ATOM 1705 C C . ASN A 1 210 ? -8.359 47.719 26.984 1 85.81 210 ASN A C 1
ATOM 1707 O O . ASN A 1 210 ? -8.727 48.906 26.953 1 85.81 210 ASN A O 1
ATOM 1711 N N . THR A 1 211 ? -8.688 46.844 27.875 1 86.12 211 THR A N 1
ATOM 1712 C CA . THR A 1 211 ? -9.492 47.312 29 1 86.12 211 THR A CA 1
ATOM 1713 C C . THR A 1 211 ? -8.75 48.344 29.812 1 86.12 211 THR A C 1
ATOM 1715 O O . THR A 1 211 ? -9.328 49.375 30.219 1 86.12 211 THR A O 1
ATOM 1718 N N . LEU A 1 212 ? -7.465 48.156 29.984 1 86.81 212 LEU A N 1
ATOM 1719 C CA . LEU A 1 212 ? -6.645 49.125 30.719 1 86.81 212 LEU A CA 1
ATOM 1720 C C . LEU A 1 212 ? -6.562 50.438 29.969 1 86.81 212 LEU A C 1
ATOM 1722 O O . LEU A 1 212 ? -6.645 51.531 30.562 1 86.81 212 LEU A O 1
ATOM 1726 N N . LEU A 1 213 ? -6.5 50.375 28.703 1 84.5 213 LEU A N 1
ATOM 1727 C CA . LEU A 1 213 ? -6.434 51.562 27.875 1 84.5 213 LEU A CA 1
ATOM 1728 C C . LEU A 1 213 ? -7.746 52.344 27.938 1 84.5 213 LEU A C 1
ATOM 1730 O O . LEU A 1 213 ? -7.746 53.562 28.016 1 84.5 213 LEU A O 1
ATOM 1734 N N . TYR A 1 214 ? -8.812 51.594 27.984 1 81.5 214 TYR A N 1
ATOM 1735 C CA . TYR A 1 214 ? -10.117 52.219 28.109 1 81.5 214 TYR A CA 1
ATOM 1736 C C . TYR A 1 214 ? -10.242 52.938 29.453 1 81.5 214 TYR A C 1
ATOM 1738 O O . TYR A 1 214 ? -10.711 54.094 29.5 1 81.5 214 TYR A O 1
ATOM 1746 N N . LEU A 1 215 ? -9.734 52.344 30.422 1 79.5 215 LEU A N 1
ATOM 1747 C CA . LEU A 1 215 ? -9.781 52.938 31.75 1 79.5 215 LEU A CA 1
ATOM 1748 C C . LEU A 1 215 ? -8.922 54.188 31.812 1 79.5 215 LEU A C 1
ATOM 1750 O O . LEU A 1 215 ? -9.297 55.188 32.469 1 79.5 215 LEU A O 1
ATOM 1754 N N . THR A 1 216 ? -7.812 54.188 31.141 1 75.44 216 THR A N 1
ATOM 1755 C CA . THR A 1 216 ? -6.938 55.344 31.094 1 75.44 216 THR A CA 1
ATOM 1756 C C . THR A 1 216 ? -7.637 56.531 30.406 1 75.44 216 THR A C 1
ATOM 1758 O O . THR A 1 216 ? -7.551 57.656 30.859 1 75.44 216 THR A O 1
ATOM 1761 N N . ASN A 1 217 ? -8.375 56.25 29.344 1 70.62 217 ASN A N 1
ATOM 1762 C CA . ASN A 1 217 ? -9.102 57.281 28.609 1 70.62 217 ASN A CA 1
ATOM 1763 C C . ASN A 1 217 ? -10.227 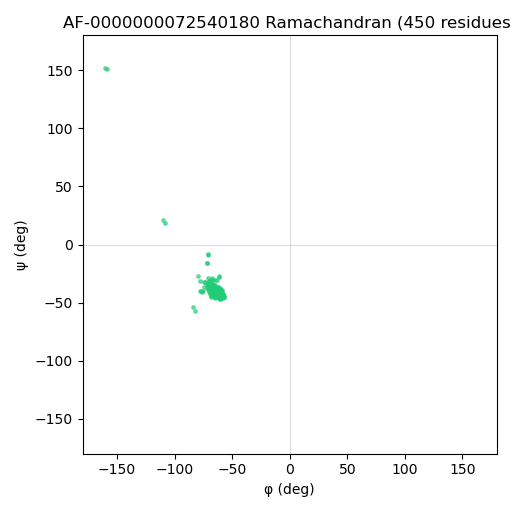57.875 29.453 1 70.62 217 ASN A C 1
ATOM 1765 O O . ASN A 1 217 ? -10.453 59.094 29.406 1 70.62 217 ASN A O 1
ATOM 1769 N N . LEU A 1 218 ? -10.828 57.062 30.219 1 67.88 218 LEU A N 1
ATOM 1770 C CA . LEU A 1 218 ? -11.898 57.562 31.078 1 67.88 218 LEU A CA 1
ATOM 1771 C C . LEU A 1 218 ? -11.344 58.469 32.156 1 67.88 218 LEU A C 1
ATOM 1773 O O . LEU A 1 218 ? -11.938 59.5 32.469 1 67.88 218 LEU A O 1
ATOM 1777 N N . THR A 1 219 ? -10.234 58.156 32.625 1 64.31 219 THR A N 1
ATOM 1778 C CA . THR A 1 219 ? -9.609 58.969 33.688 1 64.31 219 THR A CA 1
ATOM 1779 C C . THR A 1 219 ? -9.148 60.312 33.125 1 64.31 219 THR A C 1
ATOM 1781 O O . THR A 1 219 ? -9.297 61.344 33.812 1 64.31 219 THR A O 1
ATOM 1784 N N . GLN A 1 220 ? -8.805 60.406 31.906 1 62.97 220 GLN A N 1
ATOM 1785 C CA . GLN A 1 220 ? -8.367 61.625 31.281 1 62.97 220 GLN A CA 1
ATOM 1786 C C . GLN A 1 220 ? -9.547 62.562 30.984 1 62.97 220 GLN A C 1
ATOM 1788 O O . GLN A 1 220 ? -9.461 63.781 31.188 1 62.97 220 GLN A O 1
ATOM 1793 N N . CYS A 1 221 ? -10.648 61.969 30.516 1 60.84 221 CYS A N 1
ATOM 1794 C CA . CYS A 1 221 ? -11.859 62.719 30.266 1 60.84 221 CYS A CA 1
ATOM 1795 C C . CYS A 1 221 ? -12.391 63.375 31.547 1 60.84 221 CYS A C 1
ATOM 1797 O O . CYS A 1 221 ? -12.805 64.5 31.547 1 60.84 221 CYS A O 1
ATOM 1799 N N . LEU A 1 222 ? -12.258 62.688 32.562 1 56.62 222 LEU A N 1
ATOM 1800 C CA . LEU A 1 222 ? -12.727 63.219 33.844 1 56.62 222 LEU A CA 1
ATOM 1801 C C . LEU A 1 222 ? -11.844 64.375 34.312 1 56.62 222 LEU A C 1
ATOM 1803 O O . LEU A 1 222 ? -12.344 65.375 34.844 1 56.62 222 LEU A O 1
ATOM 1807 N N . SER A 1 223 ? -10.641 64.312 33.969 1 57.47 223 SER A N 1
ATOM 1808 C CA . SER A 1 223 ? -9.711 65.375 34.375 1 57.47 223 SER A CA 1
ATOM 1809 C C . SER A 1 223 ? -9.945 66.625 33.562 1 57.47 223 SER A C 1
ATOM 1811 O O . SER A 1 223 ? -9.812 67.75 34.062 1 57.47 223 SER A O 1
ATOM 1813 N N . ASN A 1 224 ? -10.359 66.5 32.312 1 52.66 224 ASN A N 1
ATOM 1814 C CA . ASN A 1 224 ? -10.633 67.688 31.469 1 52.66 224 ASN A CA 1
ATOM 1815 C C . ASN A 1 224 ? -11.969 68.312 31.828 1 52.66 224 ASN A C 1
ATOM 1817 O O . ASN A 1 224 ? -12.125 69.562 31.688 1 52.66 224 ASN A O 1
ATOM 1821 N N . TYR A 1 225 ? -12.992 67.562 32.094 1 47.38 225 TYR A N 1
ATOM 1822 C CA . TYR A 1 225 ? -14.289 68.188 32.406 1 47.38 225 TYR A CA 1
ATOM 1823 C C . TYR A 1 225 ? -14.211 69 33.656 1 47.38 225 TYR A C 1
ATOM 1825 O O . TYR A 1 225 ? -14.922 70 33.781 1 47.38 225 TYR A O 1
ATOM 1833 N N . LYS A 1 226 ? -13.422 68.688 34.594 1 47.72 226 LYS A N 1
ATOM 1834 C CA . LYS A 1 226 ? -13.445 69.438 35.812 1 47.72 226 LYS A CA 1
ATOM 1835 C C . LYS A 1 226 ? -12.828 70.875 35.594 1 47.72 226 LYS A C 1
ATOM 1837 O O . LYS A 1 226 ? -13.016 71.75 36.406 1 47.72 226 LYS A O 1
ATOM 1842 N N . HIS A 1 227 ? -12.156 71.062 34.562 1 39.09 227 HIS A N 1
ATOM 1843 C CA . HIS A 1 227 ? -11.812 72.438 34.344 1 39.09 227 HIS A CA 1
ATOM 1844 C C . HIS A 1 227 ? -12.836 73.188 33.469 1 39.09 227 HIS A C 1
ATOM 1846 O O . HIS A 1 227 ? -12.992 74.375 33.531 1 39.09 227 HIS A O 1
ATOM 1852 N N . MET B 1 1 ? 1.51 89.312 34.219 1 69.19 1 MET B N 1
ATOM 1853 C CA . MET B 1 1 ? 2.432 88.438 33.531 1 69.19 1 MET B CA 1
ATOM 1854 C C . MET B 1 1 ? 2.291 87 34 1 69.19 1 MET B C 1
ATOM 1856 O O . MET B 1 1 ? 2.133 86.062 33.219 1 69.19 1 MET B O 1
ATOM 1860 N N . LEU B 1 2 ? 2.092 86.875 35.219 1 67.88 2 LEU B N 1
ATOM 1861 C CA . LEU B 1 2 ? 1.953 85.562 35.812 1 67.88 2 LEU B CA 1
ATOM 1862 C C . LEU B 1 2 ? 0.647 84.875 35.375 1 67.88 2 LEU B C 1
ATOM 1864 O O . LEU B 1 2 ? 0.612 83.688 35.094 1 67.88 2 LEU B O 1
ATOM 1868 N N . ILE B 1 3 ? -0.378 85.812 35.25 1 66.69 3 ILE B N 1
ATOM 1869 C CA . ILE B 1 3 ? -1.683 85.25 34.844 1 66.69 3 ILE B CA 1
ATOM 1870 C C . ILE B 1 3 ? -1.642 84.812 33.406 1 66.69 3 ILE B C 1
ATOM 1872 O O . ILE B 1 3 ? -2.174 83.75 33.062 1 66.69 3 ILE B O 1
ATOM 1876 N N . ARG B 1 4 ? -0.942 85.5 32.469 1 75.12 4 ARG B N 1
ATOM 1877 C CA . ARG B 1 4 ? -0.83 85.188 31.062 1 75.12 4 ARG B CA 1
ATOM 1878 C C . ARG B 1 4 ? 0.021 83.938 30.875 1 75.12 4 ARG B C 1
ATOM 1880 O O . ARG B 1 4 ? -0.322 83.062 30.062 1 75.12 4 ARG B O 1
ATOM 1887 N N . GLN B 1 5 ? 0.973 83.875 31.641 1 72.06 5 GLN B N 1
ATOM 1888 C CA . GLN B 1 5 ? 1.838 82.688 31.578 1 72.06 5 GLN B CA 1
ATOM 1889 C C . GLN B 1 5 ? 1.099 81.438 32.031 1 72.06 5 GLN B C 1
ATOM 1891 O O . GLN B 1 5 ? 1.231 80.375 31.422 1 72.06 5 GLN B O 1
ATOM 1896 N N . SER B 1 6 ? 0.352 81.625 32.969 1 71.31 6 SER B N 1
ATOM 1897 C CA . SER B 1 6 ? -0.421 80.5 33.469 1 71.31 6 SER B CA 1
ATOM 1898 C C . SER B 1 6 ? -1.457 80.062 32.438 1 71.31 6 SER B C 1
ATOM 1900 O O . SER B 1 6 ? -1.678 78.812 32.25 1 71.31 6 SER B O 1
ATOM 1902 N N . LYS B 1 7 ? -2.039 80.938 31.719 1 75.31 7 LYS B N 1
ATOM 1903 C CA . LYS B 1 7 ? -3.027 80.625 30.703 1 75.31 7 LYS B CA 1
ATOM 1904 C C . LYS B 1 7 ? -2.381 79.875 29.516 1 75.31 7 LYS B C 1
ATOM 1906 O O . LYS B 1 7 ? -2.945 78.938 28.984 1 75.31 7 LYS B O 1
ATOM 1911 N N . THR B 1 8 ? -1.274 80.25 29.156 1 75.5 8 THR B N 1
ATOM 1912 C CA . THR B 1 8 ? -0.547 79.625 28.062 1 75.5 8 THR B CA 1
ATOM 1913 C C . THR B 1 8 ? -0.147 78.188 28.438 1 75.5 8 THR B C 1
ATOM 1915 O O . THR B 1 8 ? -0.263 77.25 27.625 1 75.5 8 THR B O 1
ATOM 1918 N N . LEU B 1 9 ? 0.212 78.062 29.625 1 76.69 9 LEU B N 1
ATOM 1919 C CA . LEU B 1 9 ? 0.593 76.75 30.125 1 76.69 9 LEU B CA 1
ATOM 1920 C C . LEU B 1 9 ? -0.615 75.812 30.188 1 76.69 9 LEU B C 1
ATOM 1922 O O . LEU B 1 9 ? -0.511 74.625 29.844 1 76.69 9 LEU B O 1
ATOM 1926 N N . LEU B 1 10 ? -1.723 76.438 30.484 1 74.25 10 LEU B N 1
ATOM 1927 C CA . LEU B 1 10 ? -2.953 75.625 30.547 1 74.25 10 LEU B CA 1
ATOM 1928 C C . LEU B 1 10 ? -3.408 75.25 29.141 1 74.25 10 LEU B C 1
ATOM 1930 O O . LEU B 1 10 ? -3.881 74.125 28.938 1 74.25 10 LEU B O 1
ATOM 1934 N N . ASP B 1 11 ? -3.252 76.125 28.219 1 76.88 11 ASP B N 1
ATOM 1935 C CA . ASP B 1 11 ? -3.617 75.812 26.828 1 76.88 11 ASP B CA 1
ATOM 1936 C C . ASP B 1 11 ? -2.697 74.75 26.234 1 76.88 11 ASP B C 1
ATOM 1938 O O . ASP B 1 11 ? -3.158 73.875 25.531 1 76.88 11 ASP B O 1
ATOM 1942 N N . GLN B 1 12 ? -1.489 74.938 26.562 1 77.5 12 GLN B N 1
ATOM 1943 C CA . GLN B 1 12 ? -0.537 73.938 26.094 1 77.5 12 GLN B CA 1
ATOM 1944 C C . GLN B 1 12 ? -0.852 72.562 26.688 1 77.5 12 GLN B C 1
ATOM 1946 O O . GLN B 1 12 ? -0.804 71.562 25.984 1 77.5 12 GLN B O 1
ATOM 1951 N N . SER B 1 13 ? -1.197 72.562 27.844 1 71.31 13 SER B N 1
ATOM 1952 C CA . SER B 1 13 ? -1.556 71.312 28.5 1 71.31 13 SER B CA 1
ATOM 1953 C C . SER B 1 13 ? -2.805 70.688 27.875 1 71.31 13 SER B C 1
ATOM 1955 O O . SER B 1 13 ? -2.879 69.5 27.688 1 71.31 13 SER B O 1
ATOM 1957 N N . LYS B 1 14 ? -3.678 71.562 27.469 1 73.19 14 LYS B N 1
ATOM 1958 C CA . LYS B 1 14 ? -4.906 71.062 26.844 1 73.19 14 LYS B CA 1
ATOM 1959 C C . LYS B 1 14 ? -4.617 70.438 25.469 1 73.19 14 LYS B C 1
ATOM 1961 O O . LYS B 1 14 ? -5.18 69.375 25.125 1 73.19 14 LYS B O 1
ATOM 1966 N N . THR B 1 15 ? -3.795 71 24.844 1 77.62 15 THR B N 1
ATOM 1967 C CA . THR B 1 15 ? -3.43 70.5 23.516 1 77.62 15 THR B CA 1
ATOM 1968 C C . THR B 1 15 ? -2.707 69.125 23.641 1 77.62 15 THR B C 1
ATOM 1970 O O . THR B 1 15 ? -2.971 68.25 22.859 1 77.62 15 THR B O 1
ATOM 1973 N N . LEU B 1 16 ? -1.878 69.062 24.594 1 77 16 LEU B N 1
ATOM 1974 C CA . LEU B 1 16 ? -1.136 67.812 24.812 1 77 16 LEU B CA 1
ATOM 1975 C C . LEU B 1 16 ? -2.07 66.688 25.234 1 77 16 LEU B C 1
ATOM 1977 O O . LEU B 1 16 ? -1.911 65.562 24.797 1 77 16 LEU B O 1
ATOM 1981 N N . LEU B 1 17 ? -3.041 67.125 25.969 1 74.62 17 LEU B N 1
ATOM 1982 C CA . LEU B 1 17 ? -4.008 66.125 26.422 1 74.62 17 LEU B CA 1
ATOM 1983 C C . LEU B 1 17 ? -4.867 65.625 25.266 1 74.62 17 LEU B C 1
ATOM 1985 O O . LEU B 1 17 ? -5.176 64.438 25.172 1 74.62 17 LEU B O 1
ATOM 1989 N N . GLU B 1 18 ? -5.23 66.5 24.422 1 79.56 18 GLU B N 1
ATOM 1990 C CA . GLU B 1 18 ? -6.016 66.125 23.25 1 79.56 18 GLU B CA 1
ATOM 1991 C C . GLU B 1 18 ? -5.215 65.25 22.328 1 79.56 18 GLU B C 1
ATOM 1993 O O . GLU B 1 18 ? -5.75 64.25 21.781 1 79.56 18 GLU B O 1
ATOM 1998 N N . GLN B 1 19 ? -4.008 65.562 22.172 1 82 19 GLN B N 1
ATOM 1999 C CA . GLN B 1 19 ? -3.146 64.75 21.344 1 82 19 GLN B CA 1
ATOM 2000 C C . GLN B 1 19 ? -2.986 63.344 21.953 1 82 19 GLN B C 1
ATOM 2002 O O . GLN B 1 19 ? -3.039 62.344 21.25 1 82 19 GLN B O 1
ATOM 2007 N N . SER B 1 20 ? -2.844 63.344 23.156 1 77.31 20 SER B N 1
ATOM 2008 C CA . SER B 1 20 ? -2.713 62.062 23.844 1 77.31 20 SER B CA 1
ATOM 2009 C C . SER B 1 20 ? -3.969 61.219 23.672 1 77.31 20 SER B C 1
ATOM 2011 O O . SER B 1 20 ? -3.881 60 23.469 1 77.31 20 SER B O 1
ATOM 2013 N N . TYR B 1 21 ? -5.086 61.875 23.719 1 77.31 21 TYR B N 1
ATOM 2014 C CA . TYR B 1 21 ? -6.344 61.156 23.562 1 77.31 21 TYR B CA 1
ATOM 2015 C C . TYR B 1 21 ? -6.461 60.562 22.156 1 77.31 21 TYR B C 1
ATOM 2017 O O . TYR B 1 21 ? -6.91 59.438 22 1 77.31 21 TYR B O 1
ATOM 2025 N N . LYS B 1 22 ? -6.035 61.281 21.266 1 84.5 22 LYS B N 1
ATOM 2026 C CA . LYS B 1 22 ? -6.09 60.812 19.891 1 84.5 22 LYS B CA 1
ATOM 2027 C C . LYS B 1 22 ? -5.18 59.594 19.688 1 84.5 22 LYS B C 1
ATOM 2029 O O . LYS B 1 22 ? -5.562 58.625 19.031 1 84.5 22 LYS B O 1
ATOM 2034 N N . LEU B 1 23 ? -4.055 59.625 20.266 1 85.44 23 LEU B N 1
ATOM 2035 C CA . LEU B 1 23 ? -3.102 58.531 20.156 1 85.44 23 LEU B CA 1
ATOM 2036 C C . LEU B 1 23 ? -3.623 57.312 20.875 1 85.44 23 LEU B C 1
ATOM 2038 O O . LEU B 1 23 ? -3.486 56.188 20.359 1 85.44 23 LEU B O 1
ATOM 2042 N N . PHE B 1 24 ? -4.309 57.594 21.906 1 81.81 24 PHE B N 1
ATOM 2043 C CA . PHE B 1 24 ? -4.895 56.5 22.656 1 81.81 24 PHE B CA 1
ATOM 2044 C C . PHE B 1 24 ? -6 55.812 21.859 1 81.81 24 PHE B C 1
ATOM 2046 O O . PHE B 1 24 ? -6.051 54.594 21.781 1 81.81 24 PHE B O 1
ATOM 2053 N N . ARG B 1 25 ? -6.816 56.625 21.281 1 84.88 25 ARG B N 1
ATOM 2054 C CA . ARG B 1 25 ? -7.91 56.062 20.484 1 84.88 25 ARG B CA 1
ATOM 2055 C C . ARG B 1 25 ? -7.379 55.281 19.297 1 84.88 25 ARG B C 1
ATOM 2057 O O . ARG B 1 25 ? -7.879 54.188 18.984 1 84.88 25 ARG B O 1
ATOM 2064 N N . GLN B 1 26 ? -6.43 55.75 18.75 1 89.56 26 GLN B N 1
ATOM 2065 C CA . GLN B 1 26 ? -5.828 55.062 17.625 1 89.56 26 GLN B CA 1
ATOM 2066 C C . GLN B 1 26 ? -5.203 53.75 18.062 1 89.56 26 GLN B C 1
ATOM 2068 O O . GLN B 1 26 ? -5.309 52.719 17.359 1 89.56 26 GLN B O 1
ATOM 2073 N N . SER B 1 27 ? -4.566 53.75 19.156 1 88.44 27 SER B N 1
ATOM 2074 C CA . SER B 1 27 ? -3.982 52.5 19.688 1 88.44 27 SER B CA 1
ATOM 2075 C C . SER B 1 27 ? -5.055 51.469 19.953 1 88.44 27 SER B C 1
ATOM 2077 O O . SER B 1 27 ? -4.867 50.281 19.625 1 88.44 27 SER B O 1
ATOM 2079 N N . SER B 1 28 ? -6.141 51.906 20.438 1 86.31 28 SER B N 1
ATOM 2080 C CA . SER B 1 28 ? -7.219 51 20.734 1 86.31 28 SER B CA 1
ATOM 2081 C C . SER B 1 28 ? -7.809 50.375 19.469 1 86.31 28 SER B C 1
ATOM 2083 O O . SER B 1 28 ? -8.148 49.188 19.438 1 86.31 28 SER B O 1
ATOM 2085 N N . ILE B 1 29 ? -7.918 51.125 18.469 1 90.88 29 ILE B N 1
ATOM 2086 C CA . ILE B 1 29 ? -8.438 50.625 17.203 1 90.88 29 ILE B CA 1
ATOM 2087 C C . ILE B 1 29 ? -7.496 49.562 16.625 1 90.88 29 ILE B C 1
ATOM 2089 O O . ILE B 1 29 ? -7.945 48.531 16.141 1 90.88 29 ILE B O 1
ATOM 2093 N N . LEU B 1 30 ? -6.188 49.812 16.703 1 93.38 30 LEU B N 1
ATOM 2094 C CA . LEU B 1 30 ? -5.191 48.875 16.219 1 93.38 30 LEU B CA 1
ATOM 2095 C C . LEU B 1 30 ? -5.246 47.562 17 1 93.38 30 LEU B C 1
ATOM 2097 O O . LEU B 1 30 ? -5.125 46.5 16.422 1 93.38 30 LEU B O 1
ATOM 2101 N N . LEU B 1 31 ? -5.48 47.625 18.297 1 92.38 31 LEU B N 1
ATOM 2102 C CA . LEU B 1 31 ? -5.57 46.438 19.141 1 92.38 31 LEU B CA 1
ATOM 2103 C C . LEU B 1 31 ? -6.789 45.625 18.766 1 92.38 31 LEU B C 1
ATOM 2105 O O . LEU B 1 31 ? -6.711 44.375 18.734 1 92.38 31 LEU B O 1
ATOM 2109 N N . GLU B 1 32 ? -7.883 46.344 18.5 1 91.31 32 GLU B N 1
ATOM 2110 C CA . GLU B 1 32 ? -9.094 45.656 18.094 1 91.31 32 GLU B CA 1
ATOM 2111 C C . GLU B 1 32 ? -8.898 44.938 16.75 1 91.31 32 GLU B C 1
ATOM 2113 O O . GLU B 1 32 ? -9.344 43.812 16.562 1 91.31 32 GLU B O 1
ATOM 2118 N N . GLN B 1 33 ? -8.266 45.656 15.891 1 93.94 33 GLN B N 1
ATOM 2119 C CA . GLN B 1 33 ? -7.961 45.062 14.602 1 93.94 33 GLN B CA 1
ATOM 2120 C C . GLN B 1 33 ? -7.055 43.844 14.766 1 93.94 33 GLN B C 1
ATOM 2122 O O . GLN B 1 33 ? -7.262 42.812 14.117 1 93.94 33 GLN B O 1
ATOM 2127 N N . SER B 1 34 ? -6.086 43.938 15.586 1 93.38 34 SER B N 1
ATOM 2128 C CA . SER B 1 34 ? -5.184 42.812 15.852 1 93.38 34 SER B CA 1
ATOM 2129 C C . SER B 1 34 ? -5.945 41.594 16.406 1 93.38 34 SER B C 1
ATOM 2131 O O . SER B 1 34 ? -5.742 40.469 15.945 1 93.38 34 SER B O 1
ATOM 2133 N N . ASN B 1 35 ? -6.828 41.875 17.297 1 92.12 35 ASN B N 1
ATOM 2134 C CA . ASN B 1 35 ? -7.617 40.781 17.891 1 92.12 35 ASN B CA 1
ATOM 2135 C C . ASN B 1 35 ? -8.492 40.094 16.859 1 92.12 35 ASN B C 1
ATOM 2137 O O . ASN B 1 35 ? -8.656 38.875 16.891 1 92.12 35 ASN B O 1
ATOM 2141 N N . THR B 1 36 ? -9.047 40.906 16.016 1 93.25 36 THR B N 1
ATOM 2142 C CA . THR B 1 36 ? -9.883 40.312 14.961 1 93.25 36 THR B CA 1
ATOM 2143 C C . THR B 1 36 ? -9.062 39.438 14.039 1 93.25 36 THR B C 1
ATOM 2145 O O . THR B 1 36 ? -9.516 38.344 13.648 1 93.25 36 THR B O 1
ATOM 2148 N N . LEU B 1 37 ? -7.836 39.844 13.672 1 96.12 37 LEU B N 1
ATOM 2149 C CA . LEU B 1 37 ? -6.941 39.062 12.844 1 96.12 37 LEU B CA 1
ATOM 2150 C C . LEU B 1 37 ? -6.57 37.75 13.555 1 96.12 37 LEU B C 1
ATOM 2152 O O . LEU B 1 37 ? -6.504 36.688 12.922 1 96.12 37 LEU B O 1
ATOM 2156 N N . LEU B 1 38 ? -6.359 37.781 14.836 1 96.12 38 LEU B N 1
ATOM 2157 C CA . LEU B 1 38 ? -5.996 36.594 15.609 1 96.12 38 LEU B CA 1
ATOM 2158 C C . LEU B 1 38 ? -7.156 35.625 15.664 1 96.12 38 LEU B C 1
ATOM 2160 O O . LEU B 1 38 ? -6.949 34.406 15.602 1 96.12 38 LEU B O 1
ATOM 2164 N N . ASP B 1 39 ? -8.383 36.156 15.797 1 94.62 39 ASP B N 1
ATOM 2165 C CA . ASP B 1 39 ? -9.555 35.281 15.773 1 94.62 39 ASP B CA 1
ATOM 2166 C C . ASP B 1 39 ? -9.68 34.562 14.43 1 94.62 39 ASP B C 1
ATOM 2168 O O . ASP B 1 39 ? -9.984 33.375 14.383 1 94.62 39 ASP B O 1
ATOM 2172 N N . GLN B 1 40 ? -9.484 35.344 13.398 1 96.31 40 GLN B N 1
ATOM 2173 C CA . GLN B 1 40 ? -9.492 34.719 12.086 1 96.31 40 GLN B CA 1
ATOM 2174 C C . GLN B 1 40 ? -8.414 33.656 11.977 1 96.31 40 GLN B C 1
ATOM 2176 O O . GLN B 1 40 ? -8.656 32.562 11.43 1 96.31 40 GLN B O 1
ATOM 2181 N N . SER B 1 41 ? -7.238 33.906 12.453 1 95.69 41 SER B N 1
ATOM 2182 C CA . SER B 1 41 ? -6.141 32.969 12.43 1 95.69 41 SER B CA 1
ATOM 2183 C C . SER B 1 41 ? -6.5 31.688 13.188 1 95.69 41 SER B C 1
ATOM 2185 O O . SER B 1 41 ? -6.227 30.578 12.719 1 95.69 41 SER B O 1
ATOM 2187 N N . LYS B 1 42 ? -7.105 31.781 14.312 1 94.62 42 LYS B N 1
ATOM 2188 C CA . LYS B 1 42 ? -7.508 30.625 15.109 1 94.62 42 LYS B CA 1
ATOM 2189 C C . LYS B 1 42 ? -8.484 29.734 14.344 1 94.62 42 LYS B C 1
ATOM 2191 O O . LYS B 1 42 ? -8.391 28.516 14.391 1 94.62 42 LYS B O 1
ATOM 2196 N N . THR B 1 43 ? -9.359 30.438 13.734 1 96.12 43 THR B N 1
ATOM 2197 C CA . THR B 1 43 ? -10.336 29.688 12.953 1 96.12 43 THR B CA 1
ATOM 2198 C C . THR B 1 43 ? -9.648 28.875 11.859 1 96.12 43 THR B C 1
ATOM 2200 O O . THR B 1 43 ? -9.984 27.703 11.633 1 96.12 43 THR B O 1
ATOM 2203 N N . LEU B 1 44 ? -8.727 29.469 11.117 1 97.12 44 LEU B N 1
ATOM 2204 C CA . LEU B 1 44 ? -7.957 28.781 10.086 1 97.12 44 LEU B CA 1
ATOM 2205 C C . LEU B 1 44 ? -7.164 27.625 10.672 1 97.12 44 LEU B C 1
ATOM 2207 O O . LEU B 1 44 ? -7.078 26.562 10.07 1 97.12 44 LEU B O 1
ATOM 2211 N N . LEU B 1 45 ? -6.594 27.797 11.867 1 97.12 45 LEU B N 1
ATOM 2212 C CA . LEU B 1 45 ? -5.82 26.766 12.539 1 97.12 45 LEU B CA 1
ATOM 2213 C C . LEU B 1 45 ? -6.699 25.562 12.883 1 97.12 45 LEU B C 1
ATOM 2215 O O . LEU B 1 45 ? -6.281 24.422 12.734 1 97.12 45 LEU B O 1
ATOM 2219 N N . GLU B 1 46 ? -7.887 25.891 13.352 1 96.88 46 GLU B N 1
ATOM 2220 C CA . GLU B 1 46 ? -8.828 24.812 13.672 1 96.88 46 GLU B CA 1
ATOM 2221 C C . GLU B 1 46 ? -9.188 24 12.43 1 96.88 46 GLU B C 1
ATOM 2223 O O . GLU B 1 46 ? -9.242 22.781 12.477 1 96.88 46 GLU B O 1
ATOM 2228 N N . GLN B 1 47 ? -9.438 24.766 11.383 1 97.38 47 GLN B N 1
ATOM 2229 C CA . GLN B 1 47 ? -9.742 24.078 10.125 1 97.38 47 GLN B CA 1
ATOM 2230 C C . GLN B 1 47 ? -8.57 23.203 9.68 1 97.38 47 GLN B C 1
ATOM 2232 O O . GLN B 1 47 ? -8.758 22.078 9.227 1 97.38 47 GLN B O 1
ATOM 2237 N N . SER B 1 48 ? -7.371 23.719 9.742 1 97.44 48 SER B N 1
ATOM 2238 C CA . SER B 1 48 ? -6.18 22.953 9.383 1 97.44 48 SER B CA 1
ATOM 2239 C C . SER B 1 48 ? -6.055 21.688 10.234 1 97.44 48 SER B C 1
ATOM 2241 O O . SER B 1 48 ? -5.762 20.609 9.711 1 97.44 48 SER B O 1
ATOM 2243 N N . TYR B 1 49 ? -6.332 21.875 11.539 1 97 49 TYR B N 1
ATOM 2244 C CA . TYR B 1 49 ? -6.277 20.75 12.461 1 97 49 TYR B CA 1
ATOM 2245 C C . TYR B 1 49 ? -7.242 19.656 12.039 1 97 49 TYR B C 1
ATOM 2247 O O . TYR B 1 49 ? -6.887 18.469 12.031 1 97 49 TYR B O 1
ATOM 2255 N N . LEU B 1 50 ? -8.398 20.031 11.672 1 98.19 50 LEU B N 1
ATOM 2256 C CA . LEU B 1 50 ? -9.414 19.062 11.273 1 98.19 50 LEU B CA 1
ATOM 2257 C C . LEU B 1 50 ? -9.008 18.344 10 1 98.19 50 LEU B C 1
ATOM 2259 O O . LEU B 1 50 ? -9.242 17.141 9.859 1 98.19 50 LEU B O 1
ATOM 2263 N N . LEU B 1 51 ? -8.445 19.031 9.047 1 98.12 51 LEU B N 1
ATOM 2264 C CA . LEU B 1 51 ? -7.977 18.422 7.805 1 98.12 51 LEU B CA 1
ATOM 2265 C C . LEU B 1 51 ? -6.891 17.391 8.086 1 98.12 51 LEU B C 1
ATOM 2267 O O . LEU B 1 51 ? -6.883 16.312 7.484 1 98.12 51 LEU B O 1
ATOM 2271 N N . ILE B 1 52 ? -5.973 17.688 9.016 1 97.69 52 ILE B N 1
ATOM 2272 C CA . ILE B 1 52 ? -4.918 16.75 9.383 1 97.69 52 ILE B CA 1
ATOM 2273 C C . ILE B 1 52 ? -5.539 15.5 10.023 1 97.69 52 ILE B C 1
ATOM 2275 O O . ILE B 1 52 ? -5.137 14.375 9.719 1 97.69 52 ILE B O 1
ATOM 2279 N N . ARG B 1 53 ? -6.551 15.703 10.875 1 97.5 53 ARG B N 1
ATOM 2280 C CA . ARG B 1 53 ? -7.234 14.586 11.523 1 97.5 53 ARG B CA 1
ATOM 2281 C C . ARG B 1 53 ? -7.91 13.688 10.492 1 97.5 53 ARG B C 1
ATOM 2283 O O . ARG B 1 53 ? -7.832 12.461 10.586 1 97.5 53 ARG B O 1
ATOM 2290 N N . GLN B 1 54 ? -8.539 14.328 9.594 1 97.81 54 GLN B N 1
ATOM 2291 C CA . GLN B 1 54 ? -9.18 13.562 8.531 1 97.81 54 GLN B CA 1
ATOM 2292 C C . GLN B 1 54 ? -8.141 12.797 7.711 1 97.81 54 GLN B C 1
ATOM 2294 O O . GLN B 1 54 ? -8.359 11.633 7.355 1 97.81 54 GLN B O 1
ATOM 2299 N N . SER B 1 55 ? -7.043 13.383 7.406 1 97.38 55 SER B N 1
ATOM 2300 C CA . SER B 1 55 ? -5.957 12.727 6.688 1 97.38 55 SER B CA 1
ATOM 2301 C C . SER B 1 55 ? -5.461 11.492 7.438 1 97.38 55 SER B C 1
ATOM 2303 O O . SER B 1 55 ? -5.266 10.438 6.844 1 97.38 55 SER B O 1
ATOM 2305 N N . ASN B 1 56 ? -5.289 11.617 8.773 1 96.69 56 ASN B N 1
ATOM 2306 C CA . ASN B 1 56 ? -4.855 10.5 9.594 1 96.69 56 ASN B CA 1
ATOM 2307 C C . ASN B 1 56 ? -5.832 9.328 9.508 1 96.69 56 ASN B C 1
ATOM 2309 O O . ASN B 1 56 ? -5.418 8.172 9.43 1 96.69 56 ASN B O 1
ATOM 2313 N N . THR B 1 57 ? -7.066 9.703 9.547 1 97.69 57 THR B N 1
ATOM 2314 C CA . THR B 1 57 ? -8.086 8.664 9.477 1 97.69 57 THR B CA 1
ATOM 2315 C C . THR B 1 57 ? -8.016 7.926 8.141 1 97.69 57 THR B C 1
ATOM 2317 O O . THR B 1 57 ? -8.125 6.695 8.102 1 97.69 57 THR B O 1
ATOM 2320 N N . LEU B 1 58 ? -7.871 8.656 7.016 1 98.06 58 LEU B N 1
ATOM 2321 C CA . LEU B 1 58 ? -7.73 8.055 5.691 1 98.06 58 LEU B CA 1
ATOM 2322 C C . LEU B 1 58 ? -6.496 7.156 5.633 1 98.06 58 LEU B C 1
ATOM 2324 O O . LEU B 1 58 ? -6.539 6.07 5.059 1 98.06 58 LEU B O 1
ATOM 2328 N N . LEU B 1 59 ? -5.387 7.586 6.23 1 98 59 LEU B N 1
ATOM 2329 C CA . LEU B 1 59 ? -4.148 6.812 6.223 1 98 59 LEU B CA 1
ATOM 2330 C C . LEU B 1 59 ? -4.305 5.527 7.031 1 98 59 LEU B C 1
ATOM 2332 O O . LEU B 1 59 ? -3.756 4.488 6.664 1 98 59 LEU B O 1
ATOM 2336 N N . ASP B 1 60 ? -5.066 5.547 8.172 1 97 60 ASP B N 1
ATOM 2337 C CA . ASP B 1 60 ? -5.336 4.34 8.953 1 97 60 ASP B CA 1
ATOM 2338 C C . ASP B 1 60 ? -6.145 3.334 8.141 1 97 60 ASP B C 1
ATOM 2340 O O . ASP B 1 60 ? -5.867 2.133 8.172 1 97 60 ASP B O 1
ATOM 2344 N N . GLN B 1 61 ? -7.105 3.879 7.434 1 97.94 61 GLN B N 1
ATOM 2345 C CA . GLN B 1 61 ? -7.867 3.004 6.551 1 97.94 61 GLN B CA 1
ATOM 2346 C C . GLN B 1 61 ? -6.977 2.387 5.48 1 97.94 61 GLN B C 1
ATOM 2348 O O . GLN B 1 61 ? -7.082 1.193 5.188 1 97.94 61 GLN B O 1
ATOM 2353 N N . SER B 1 62 ? -6.117 3.141 4.895 1 97 62 SER B N 1
ATOM 2354 C CA . SER B 1 62 ? -5.191 2.662 3.871 1 97 62 SER B CA 1
ATOM 2355 C C . SER B 1 62 ? -4.297 1.552 4.41 1 97 62 SER B C 1
ATOM 2357 O O . SER B 1 62 ? -4.082 0.541 3.74 1 97 62 SER B O 1
ATOM 2359 N N . LYS B 1 63 ? -3.814 1.667 5.59 1 96.62 63 LYS B N 1
ATOM 2360 C CA . LYS B 1 63 ? -2.957 0.665 6.211 1 96.62 63 LYS B CA 1
ATOM 2361 C C . LYS B 1 63 ? -3.689 -0.665 6.371 1 96.62 63 LYS B C 1
ATOM 2363 O O . LYS B 1 63 ? -3.115 -1.729 6.125 1 96.62 63 LYS B O 1
ATOM 2368 N N . THR B 1 64 ? -4.883 -0.45 6.789 1 98.31 64 THR B N 1
ATOM 2369 C CA . THR B 1 64 ? -5.68 -1.657 6.977 1 98.31 64 THR B CA 1
ATOM 2370 C C . THR B 1 64 ? -5.852 -2.402 5.656 1 98.31 64 THR B C 1
ATOM 2372 O O . THR B 1 64 ? -5.73 -3.627 5.605 1 98.31 64 THR B O 1
ATOM 2375 N N . LEU B 1 65 ? -6.164 -1.68 4.59 1 98.19 65 LEU B N 1
ATOM 2376 C CA . LEU B 1 65 ? -6.305 -2.275 3.264 1 98.19 65 LEU B CA 1
ATOM 2377 C C . LEU B 1 65 ? -4.996 -2.912 2.814 1 98.19 65 LEU B C 1
ATOM 2379 O O . LEU B 1 65 ? -4.996 -4 2.236 1 98.19 65 LEU B O 1
ATOM 2383 N N . LEU B 1 66 ? -3.834 -2.25 3.098 1 97.88 66 LEU B N 1
ATOM 2384 C CA . LEU B 1 66 ? -2.52 -2.764 2.725 1 97.88 66 LEU B CA 1
ATOM 2385 C C . LEU B 1 66 ? -2.221 -4.07 3.451 1 97.88 66 LEU B C 1
ATOM 2387 O O . LEU B 1 66 ? -1.679 -5.008 2.857 1 97.88 66 LEU B O 1
ATOM 2391 N N . GLU B 1 67 ? -2.609 -4.109 4.738 1 97.75 67 GLU B N 1
ATOM 2392 C CA . GLU B 1 67 ? -2.418 -5.332 5.516 1 97.75 67 GLU B CA 1
ATOM 2393 C C . GLU B 1 67 ? -3.232 -6.484 4.938 1 97.75 67 GLU B C 1
ATOM 2395 O O . GLU B 1 67 ? -2.736 -7.609 4.824 1 97.75 67 GLU B O 1
ATOM 2400 N N . GLN B 1 68 ? -4.449 -6.176 4.57 1 98.31 68 GLN B N 1
ATOM 2401 C CA . GLN B 1 68 ? -5.297 -7.199 3.967 1 98.31 68 GLN B CA 1
ATOM 2402 C C . GLN B 1 68 ? -4.715 -7.68 2.641 1 98.31 68 GLN B C 1
ATOM 2404 O O . GLN B 1 68 ? -4.703 -8.883 2.361 1 98.31 68 GLN B O 1
ATOM 2409 N N . SER B 1 69 ? -4.246 -6.781 1.838 1 97.88 69 SER B N 1
ATOM 2410 C CA . SER B 1 69 ? -3.623 -7.133 0.566 1 97.88 69 SER B CA 1
ATOM 2411 C C . SER B 1 69 ? -2.412 -8.039 0.774 1 97.88 69 SER B C 1
ATOM 2413 O O . SER B 1 69 ? -2.234 -9.023 0.052 1 97.88 69 SER B O 1
ATOM 2415 N N . TYR B 1 70 ? -1.636 -7.676 1.801 1 98.12 70 TYR B N 1
ATOM 2416 C CA . TYR B 1 70 ? -0.451 -8.469 2.123 1 98.12 70 TYR B CA 1
ATOM 2417 C C . TYR B 1 70 ? -0.83 -9.898 2.479 1 98.12 70 TYR B C 1
ATOM 2419 O O . TYR B 1 70 ? -0.188 -10.852 2.025 1 98.12 70 TYR B O 1
ATOM 2427 N N . ILE B 1 71 ? -1.818 -10.016 3.254 1 98.44 71 ILE B N 1
ATOM 2428 C CA . ILE B 1 71 ? -2.271 -11.336 3.684 1 98.44 71 ILE B CA 1
ATOM 2429 C C . ILE B 1 71 ? -2.709 -12.156 2.471 1 98.44 71 ILE B C 1
ATOM 2431 O O . ILE B 1 71 ? -2.391 -13.344 2.365 1 98.44 71 ILE B O 1
ATOM 2435 N N . LEU B 1 72 ? -3.453 -11.547 1.526 1 98.38 72 LEU B N 1
ATOM 2436 C CA . LEU B 1 72 ? -3.92 -12.234 0.323 1 98.38 72 LEU B CA 1
ATOM 2437 C C . LEU B 1 72 ? -2.742 -12.695 -0.529 1 98.38 72 LEU B C 1
ATOM 2439 O O . LEU B 1 72 ? -2.754 -13.805 -1.06 1 98.38 72 LEU B O 1
ATOM 2443 N N . ILE B 1 73 ? -1.722 -11.859 -0.646 1 98.06 73 ILE B N 1
ATOM 2444 C CA . ILE B 1 73 ? -0.539 -12.227 -1.42 1 98.06 73 ILE B CA 1
ATOM 2445 C C . ILE B 1 73 ? 0.167 -13.406 -0.758 1 98.06 73 ILE B C 1
ATOM 2447 O O . ILE B 1 73 ? 0.61 -14.336 -1.439 1 98.06 73 ILE B O 1
ATOM 2451 N N . ARG B 1 74 ? 0.247 -13.469 0.57 1 97.81 74 ARG B N 1
ATOM 2452 C CA . ARG B 1 74 ? 0.874 -14.562 1.304 1 97.81 74 ARG B CA 1
ATOM 2453 C C . ARG B 1 74 ? 0.111 -15.867 1.097 1 97.81 74 ARG B C 1
ATOM 245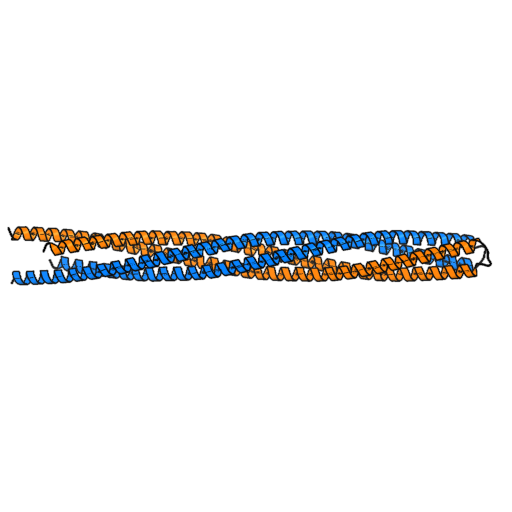5 O O . ARG B 1 74 ? 0.717 -16.922 0.889 1 97.81 74 ARG B O 1
ATOM 2462 N N . GLN B 1 75 ? -1.163 -15.711 1.179 1 98.31 75 GLN B N 1
ATOM 2463 C CA . GLN B 1 75 ? -1.985 -16.891 0.931 1 98.31 75 GLN B CA 1
ATOM 2464 C C . GLN B 1 75 ? -1.785 -17.406 -0.489 1 98.31 75 GLN B C 1
ATOM 2466 O O . GLN B 1 75 ? -1.675 -18.625 -0.702 1 98.31 75 GLN B O 1
ATOM 2471 N N . SER B 1 76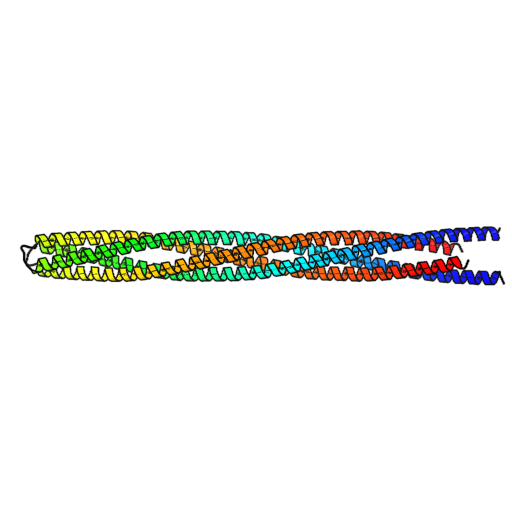 ? -1.754 -16.516 -1.398 1 97.5 76 SER B N 1
ATOM 2472 C CA . SER B 1 76 ? -1.507 -16.875 -2.789 1 97.5 76 SER B CA 1
ATOM 2473 C C . SER B 1 76 ? -0.176 -17.609 -2.939 1 97.5 76 SER B C 1
ATOM 2475 O O . SER B 1 76 ? -0.094 -18.625 -3.629 1 97.5 76 SER B O 1
ATOM 2477 N N . SER B 1 77 ? 0.846 -17.094 -2.275 1 97.12 77 SER B N 1
ATOM 2478 C CA . SER B 1 77 ? 2.17 -17.703 -2.344 1 97.12 77 SER B CA 1
ATOM 2479 C C . SER B 1 77 ? 2.16 -19.109 -1.757 1 97.12 77 SER B C 1
ATOM 2481 O O . SER B 1 77 ? 2.811 -20.016 -2.287 1 97.12 77 SER B O 1
ATOM 2483 N N . THR B 1 78 ? 1.452 -19.266 -0.728 1 97.81 78 THR B N 1
ATOM 2484 C CA . THR B 1 78 ? 1.357 -20.594 -0.111 1 97.81 78 THR B CA 1
ATOM 2485 C C . THR B 1 78 ? 0.683 -21.578 -1.054 1 97.81 78 THR B C 1
ATOM 2487 O O . THR B 1 78 ? 1.124 -22.734 -1.178 1 97.81 78 THR B O 1
ATOM 2490 N N . LEU B 1 79 ? -0.409 -21.141 -1.697 1 98.12 79 LEU B N 1
ATOM 2491 C CA . LEU B 1 79 ? -1.098 -21.984 -2.676 1 98.12 79 LEU B CA 1
ATOM 2492 C C . LEU B 1 79 ? -0.171 -22.344 -3.83 1 98.12 79 LEU B C 1
ATOM 2494 O O . LEU B 1 79 ? -0.186 -23.469 -4.312 1 98.12 79 LEU B O 1
ATOM 2498 N N . LEU B 1 80 ? 0.646 -21.391 -4.281 1 97.94 80 LEU B N 1
ATOM 2499 C CA . LEU B 1 80 ? 1.581 -21.641 -5.371 1 97.94 80 LEU B CA 1
ATOM 2500 C C . LEU B 1 80 ? 2.637 -22.656 -4.965 1 97.94 80 LEU B C 1
ATOM 2502 O O . LEU B 1 80 ? 3.031 -23.516 -5.77 1 97.94 80 LEU B O 1
ATOM 2506 N N . ASP B 1 81 ? 3.107 -22.641 -3.713 1 96.88 81 ASP B N 1
ATOM 2507 C CA . ASP B 1 81 ? 4.066 -23.625 -3.221 1 96.88 81 ASP B CA 1
ATOM 2508 C C . ASP B 1 81 ? 3.461 -25.031 -3.221 1 96.88 81 ASP B C 1
ATOM 2510 O O . ASP B 1 81 ? 4.117 -25.984 -3.611 1 96.88 81 ASP B O 1
ATOM 2514 N N . GLN B 1 82 ? 2.236 -25.078 -2.805 1 97.81 82 GLN B N 1
ATOM 2515 C CA . GLN B 1 82 ? 1.546 -26.359 -2.854 1 97.81 82 GLN B CA 1
ATOM 2516 C C . GLN B 1 82 ? 1.418 -26.859 -4.289 1 97.81 82 GLN B C 1
ATOM 2518 O O . GLN B 1 82 ? 1.65 -28.047 -4.559 1 97.81 82 GLN B O 1
ATOM 2523 N N . SER B 1 83 ? 1.079 -25.984 -5.172 1 97.12 83 SER B N 1
ATOM 2524 C CA . SER B 1 83 ? 0.944 -26.328 -6.582 1 97.12 83 SER B CA 1
ATOM 2525 C C . SER B 1 83 ? 2.262 -26.844 -7.152 1 97.12 83 SER B C 1
ATOM 2527 O O . SER B 1 83 ? 2.277 -27.828 -7.898 1 97.12 83 SER B O 1
ATOM 2529 N N . LYS B 1 84 ? 3.299 -26.203 -6.785 1 96.56 84 LYS B N 1
ATOM 2530 C CA . LYS B 1 84 ? 4.613 -26.625 -7.258 1 96.56 84 LYS B CA 1
ATOM 2531 C C . LYS B 1 84 ? 4.938 -28.047 -6.793 1 96.56 84 LYS B C 1
ATOM 2533 O O . LYS B 1 84 ? 5.465 -28.844 -7.562 1 96.56 84 LYS B O 1
ATOM 2538 N N . THR B 1 85 ? 4.621 -28.266 -5.613 1 97.56 85 THR B N 1
ATOM 2539 C CA . THR B 1 85 ? 4.879 -29.594 -5.062 1 97.56 85 THR B CA 1
ATOM 2540 C C . THR B 1 85 ? 4.086 -30.656 -5.824 1 97.56 85 THR B C 1
ATOM 2542 O O . THR B 1 85 ? 4.629 -31.719 -6.172 1 97.56 85 THR B O 1
ATOM 2545 N N . LEU B 1 86 ? 2.832 -30.375 -6.066 1 97.75 86 LEU B N 1
ATOM 2546 C CA . LEU B 1 86 ? 1.988 -31.297 -6.816 1 97.75 86 LEU B CA 1
ATOM 2547 C C . LEU B 1 86 ? 2.523 -31.484 -8.234 1 97.75 86 LEU B C 1
ATOM 2549 O O . LEU B 1 86 ? 2.527 -32.594 -8.75 1 97.75 86 LEU B O 1
ATOM 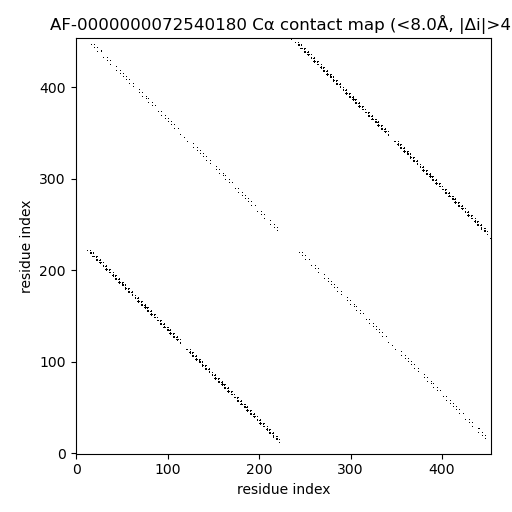2553 N N . LEU B 1 87 ? 3.002 -30.406 -8.859 1 97.44 87 LEU B N 1
ATOM 2554 C CA . LEU B 1 87 ? 3.547 -30.453 -10.211 1 97.44 87 LEU B CA 1
ATOM 2555 C C . LEU B 1 87 ? 4.797 -31.328 -10.258 1 97.44 87 LEU B C 1
ATOM 2557 O O . LEU B 1 87 ? 4.98 -32.125 -11.195 1 97.44 87 LEU B O 1
ATOM 2561 N N . GLU B 1 88 ? 5.613 -31.203 -9.258 1 96.94 88 GLU B N 1
ATOM 2562 C CA . GLU B 1 88 ? 6.816 -32.031 -9.172 1 96.94 88 GLU B CA 1
ATOM 2563 C C . GLU B 1 88 ? 6.461 -33.5 -9.047 1 96.94 88 GLU B C 1
ATOM 2565 O O . GLU B 1 88 ? 7.07 -34.344 -9.695 1 96.94 88 GLU B O 1
ATOM 2570 N N . GLN B 1 89 ? 5.508 -33.781 -8.219 1 97.06 89 GLN B N 1
ATOM 2571 C CA . GLN B 1 89 ? 5.066 -35.156 -8.062 1 97.06 89 GLN B CA 1
ATOM 2572 C C . GLN B 1 89 ? 4.512 -35.719 -9.375 1 97.06 89 GLN B C 1
ATOM 2574 O O . GLN B 1 89 ? 4.805 -36.844 -9.758 1 97.06 89 GLN B O 1
ATOM 2579 N N . SER B 1 90 ? 3.715 -34.938 -10.055 1 96.75 90 SER B N 1
ATOM 2580 C CA . SER B 1 90 ? 3.168 -35.312 -11.352 1 96.75 90 SER B CA 1
ATOM 2581 C C . SER B 1 90 ? 4.277 -35.625 -12.352 1 96.75 90 SER B C 1
ATOM 2583 O O . SER B 1 90 ? 4.211 -36.625 -13.078 1 96.75 90 SER B O 1
ATOM 2585 N N . TYR B 1 91 ? 5.254 -34.781 -12.32 1 95.62 91 TYR B N 1
ATOM 2586 C CA . TYR B 1 91 ? 6.391 -34.969 -13.219 1 95.62 91 TYR B CA 1
ATOM 2587 C C . TYR B 1 91 ? 7.094 -36.281 -12.945 1 95.62 91 TYR B C 1
ATOM 2589 O O . TYR B 1 91 ? 7.453 -37.031 -13.883 1 95.62 91 TYR B O 1
ATOM 2597 N N . ILE B 1 92 ? 7.289 -36.531 -11.695 1 96.94 92 ILE B N 1
ATOM 2598 C CA . ILE B 1 92 ? 7.961 -37.781 -11.305 1 96.94 92 ILE B CA 1
ATOM 2599 C C . ILE B 1 92 ? 7.152 -38.969 -11.797 1 96.94 92 ILE B C 1
ATOM 2601 O O . ILE B 1 92 ? 7.715 -39.938 -12.32 1 96.94 92 ILE B O 1
ATOM 2605 N N . LEU B 1 93 ? 5.832 -38.906 -11.672 1 96.75 93 LEU B N 1
ATOM 2606 C CA . LEU B 1 93 ? 4.961 -40 -12.109 1 96.75 93 LEU B CA 1
ATOM 2607 C C . LEU B 1 93 ? 5.043 -40.188 -13.625 1 96.75 93 LEU B C 1
ATOM 2609 O O . LEU B 1 93 ? 5.082 -41.312 -14.109 1 96.75 93 LEU B O 1
ATOM 2613 N N . ILE B 1 94 ? 5.098 -39.094 -14.367 1 95.75 94 ILE B N 1
ATOM 2614 C CA . ILE B 1 94 ? 5.207 -39.156 -15.82 1 95.75 94 ILE B CA 1
ATOM 2615 C C . ILE B 1 94 ? 6.543 -39.781 -16.219 1 95.75 94 ILE B C 1
ATOM 2617 O O . ILE B 1 94 ? 6.609 -40.625 -17.125 1 95.75 94 ILE B O 1
ATOM 2621 N N . ARG B 1 95 ? 7.602 -39.469 -15.477 1 95.88 95 ARG B N 1
ATOM 2622 C CA . ARG B 1 95 ? 8.922 -40.031 -15.75 1 95.88 95 ARG B CA 1
ATOM 2623 C C . ARG B 1 95 ? 8.953 -41.531 -15.484 1 95.88 95 ARG B C 1
ATOM 2625 O O . ARG B 1 95 ? 9.508 -42.281 -16.266 1 95.88 95 ARG B O 1
ATOM 2632 N N . GLN B 1 96 ? 8.367 -41.906 -14.414 1 95.75 96 GLN B N 1
ATOM 2633 C CA . GLN B 1 96 ? 8.281 -43.344 -14.102 1 95.75 96 GLN B CA 1
ATOM 2634 C C . GLN B 1 96 ? 7.488 -44.094 -15.172 1 95.75 96 GLN B C 1
ATOM 2636 O O . GLN B 1 96 ? 7.883 -45.156 -15.602 1 95.75 96 GLN B O 1
ATOM 2641 N N . SER B 1 97 ? 6.395 -43.5 -15.578 1 94.06 97 SER B N 1
ATOM 2642 C CA . SER B 1 97 ? 5.574 -44.094 -16.641 1 94.06 97 SER B CA 1
ATOM 2643 C C . SER B 1 97 ? 6.375 -44.281 -17.922 1 94.06 97 SER B C 1
ATOM 2645 O O . SER B 1 97 ? 6.301 -45.312 -18.562 1 94.06 97 SER B O 1
ATOM 2647 N N . SER B 1 98 ? 7.137 -43.281 -18.25 1 92.38 98 SER B N 1
ATOM 2648 C CA . SER B 1 98 ? 7.949 -43.312 -19.469 1 92.38 98 SER B CA 1
ATOM 2649 C C . SER B 1 98 ? 8.992 -44.438 -19.375 1 92.38 98 SER B C 1
ATOM 2651 O O . SER B 1 98 ? 9.25 -45.125 -20.375 1 92.38 98 SER B O 1
ATOM 2653 N N . THR B 1 99 ? 9.547 -44.625 -18.25 1 92.06 99 THR B N 1
ATOM 2654 C CA . THR B 1 99 ? 10.539 -45.688 -18.062 1 92.06 99 THR B CA 1
ATOM 2655 C C . THR B 1 99 ? 9.898 -47.062 -18.234 1 92.06 99 THR B C 1
ATOM 2657 O O . THR B 1 99 ? 10.484 -47.938 -18.859 1 92.06 99 THR B O 1
ATOM 2660 N N . LEU B 1 100 ? 8.688 -47.156 -17.656 1 93.25 100 LEU B N 1
ATOM 2661 C CA . LEU B 1 100 ? 7.957 -48.406 -17.812 1 93.25 100 LEU B CA 1
ATOM 2662 C C . LEU B 1 100 ? 7.637 -48.688 -19.281 1 93.25 100 LEU B C 1
ATOM 2664 O O . LEU B 1 100 ? 7.73 -49.844 -19.734 1 93.25 100 LEU B O 1
ATOM 2668 N N . LEU B 1 101 ? 7.328 -47.656 -20.016 1 93.44 101 LEU B N 1
ATOM 2669 C CA . LEU B 1 101 ? 7.008 -47.812 -21.438 1 93.44 101 LEU B CA 1
ATOM 2670 C C . LEU B 1 101 ? 8.242 -48.219 -22.234 1 93.44 101 LEU B C 1
ATOM 2672 O O . LEU B 1 101 ? 8.148 -49.031 -23.156 1 93.44 101 LEU B O 1
ATOM 2676 N N . ASP B 1 102 ? 9.398 -47.781 -21.922 1 91.56 102 ASP B N 1
ATOM 2677 C CA . ASP B 1 102 ? 10.633 -48.156 -22.594 1 91.56 102 ASP B CA 1
ATOM 2678 C C . ASP B 1 102 ? 10.945 -49.625 -22.344 1 91.56 102 ASP B C 1
ATOM 2680 O O . ASP B 1 102 ? 11.344 -50.344 -23.266 1 91.56 102 ASP B O 1
ATOM 2684 N N . GLN B 1 103 ? 10.742 -50.062 -21.125 1 93.12 103 GLN B N 1
ATOM 2685 C CA . GLN B 1 103 ? 10.93 -51.469 -20.828 1 93.12 103 GLN B CA 1
ATOM 2686 C C . GLN B 1 103 ? 9.961 -52.344 -21.625 1 93.12 103 GLN B C 1
ATOM 2688 O O . GLN B 1 103 ? 10.352 -53.375 -22.172 1 93.12 103 GLN B O 1
ATOM 2693 N N . SER B 1 104 ? 8.734 -51.875 -21.703 1 90.81 104 SER B N 1
ATOM 2694 C CA . SER B 1 104 ? 7.707 -52.625 -22.438 1 90.81 104 SER B CA 1
ATOM 2695 C C . SER B 1 104 ? 8.078 -52.75 -23.906 1 90.81 104 SER B C 1
ATOM 2697 O O . SER B 1 104 ? 7.891 -53.781 -24.516 1 90.81 104 SER B O 1
ATOM 2699 N N . LYS B 1 105 ? 8.578 -51.688 -24.422 1 90.62 105 LYS B N 1
ATOM 2700 C CA . LYS B 1 105 ? 8.992 -51.688 -25.812 1 90.62 105 LYS B CA 1
ATOM 2701 C C . LYS B 1 105 ? 10.086 -52.719 -26.062 1 90.62 105 LYS B C 1
ATOM 2703 O O . LYS B 1 105 ? 10.055 -53.469 -27.047 1 90.62 105 LYS B O 1
ATOM 2708 N N . THR B 1 106 ? 11 -52.719 -25.203 1 90.75 106 THR B N 1
ATOM 2709 C CA . THR B 1 106 ? 12.102 -53.656 -25.328 1 90.75 106 THR B CA 1
ATOM 2710 C C . THR B 1 106 ? 11.594 -55.094 -25.297 1 90.75 106 THR B C 1
ATOM 2712 O O . THR B 1 106 ? 12.008 -55.938 -26.109 1 90.75 106 THR B O 1
ATOM 2715 N N . LEU B 1 107 ? 10.648 -55.375 -24.375 1 89.88 107 LEU B N 1
ATOM 2716 C CA . LEU B 1 107 ? 10.07 -56.688 -24.281 1 89.88 107 LEU B CA 1
ATOM 2717 C C . LEU B 1 107 ? 9.289 -57.062 -25.531 1 89.88 107 LEU B C 1
ATOM 2719 O O . LEU B 1 107 ? 9.367 -58.188 -26.016 1 89.88 107 LEU B O 1
ATOM 2723 N N . LEU B 1 108 ? 8.602 -56.094 -26.078 1 90.75 108 LEU B N 1
ATOM 2724 C CA . LEU B 1 108 ? 7.812 -56.312 -27.297 1 90.75 108 LEU B CA 1
ATOM 2725 C C . LEU B 1 108 ? 8.719 -56.625 -28.484 1 90.75 108 LEU B C 1
ATOM 2727 O O . LEU B 1 108 ? 8.398 -57.5 -29.297 1 90.75 108 LEU B O 1
ATOM 2731 N N . GLU B 1 109 ? 9.789 -55.969 -28.578 1 88.62 109 GLU B N 1
ATOM 2732 C CA . GLU B 1 109 ? 10.758 -56.219 -29.656 1 88.62 109 GLU B CA 1
ATOM 2733 C C . GLU B 1 109 ? 11.336 -57.625 -29.531 1 88.62 109 GLU B C 1
ATOM 2735 O O . GLU B 1 109 ? 11.461 -58.344 -30.547 1 88.62 109 GLU B O 1
ATOM 2740 N N . GLN B 1 110 ? 11.664 -58 -28.328 1 89.19 110 GLN B N 1
ATOM 2741 C CA . GLN B 1 110 ? 12.188 -59.344 -28.109 1 89.19 110 GLN B CA 1
ATOM 2742 C C . GLN B 1 110 ? 11.148 -60.406 -28.469 1 89.19 110 GLN B C 1
ATOM 2744 O O . GLN B 1 110 ? 11.484 -61.406 -29.094 1 89.19 110 GLN B O 1
ATOM 2749 N N . SER B 1 111 ? 9.922 -60.156 -28.047 1 85.75 111 SER B N 1
ATOM 2750 C CA . SER B 1 111 ? 8.844 -61.094 -28.375 1 85.75 111 SER B CA 1
ATOM 2751 C C . SER B 1 111 ? 8.672 -61.219 -29.891 1 85.75 111 SER B C 1
ATOM 2753 O O . SER B 1 111 ? 8.492 -62.344 -30.391 1 85.75 111 SER B O 1
ATOM 2755 N N . TYR B 1 112 ? 8.797 -60.125 -30.562 1 83.44 112 TYR B N 1
ATOM 2756 C CA . TYR B 1 112 ? 8.664 -60.125 -32 1 83.44 112 TYR B CA 1
ATOM 2757 C C . TYR B 1 112 ? 9.758 -60.969 -32.656 1 83.44 112 TYR B C 1
ATOM 2759 O O . TYR B 1 112 ? 9.492 -61.75 -33.562 1 83.44 112 TYR B O 1
ATOM 2767 N N . ILE B 1 113 ? 10.961 -60.812 -32.219 1 85.94 113 ILE B N 1
ATOM 2768 C CA . ILE B 1 113 ? 12.102 -61.562 -32.75 1 85.94 113 ILE B CA 1
ATOM 2769 C C . ILE B 1 113 ? 11.898 -63.062 -32.531 1 85.94 113 ILE B C 1
ATOM 2771 O O . ILE B 1 113 ? 12.156 -63.844 -33.406 1 85.94 113 ILE B O 1
ATOM 2775 N N . LEU B 1 114 ? 11.344 -63.438 -31.359 1 83.56 114 LEU B N 1
ATOM 2776 C CA . LEU B 1 114 ? 11.133 -64.812 -31.047 1 83.56 114 LEU B CA 1
ATOM 2777 C C . LEU B 1 114 ? 10.078 -65.438 -31.969 1 83.56 114 LEU B C 1
ATOM 2779 O O . LEU B 1 114 ? 10.234 -66.562 -32.406 1 83.56 114 LEU B O 1
ATOM 2783 N N . ILE B 1 115 ? 9.078 -64.75 -32.281 1 81.06 115 ILE B N 1
ATOM 2784 C CA . ILE B 1 115 ? 8.023 -65.25 -33.156 1 81.06 115 ILE B CA 1
ATOM 2785 C C . ILE B 1 115 ? 8.586 -65.438 -34.562 1 81.06 115 ILE B C 1
ATOM 2787 O O . ILE B 1 115 ? 8.219 -66.438 -35.25 1 81.06 115 ILE B O 1
ATOM 2791 N N . ARG B 1 116 ? 9.562 -64.688 -34.969 1 81.5 116 ARG B N 1
ATOM 2792 C CA . ARG B 1 116 ? 10.141 -64.812 -36.312 1 81.5 116 ARG B CA 1
ATOM 2793 C C . ARG B 1 116 ? 11.094 -65.938 -36.438 1 81.5 116 ARG B C 1
ATOM 2795 O O . ARG B 1 116 ? 11.25 -66.562 -37.5 1 81.5 116 ARG B O 1
ATOM 2802 N N . GLN B 1 117 ? 11.734 -66.375 -35.469 1 77.38 117 GLN B N 1
ATOM 2803 C CA . GLN B 1 117 ? 12.773 -67.438 -35.531 1 77.38 117 GLN B CA 1
ATOM 2804 C C . GLN B 1 117 ? 12.172 -68.812 -35.531 1 77.38 117 GLN B C 1
ATOM 2806 O O . GLN B 1 117 ? 12.633 -69.688 -36.281 1 77.38 117 GLN B O 1
ATOM 2811 N N . SER B 1 118 ? 11.32 -69.25 -34.5 1 67.5 118 SER B N 1
ATOM 2812 C CA . SER B 1 118 ? 10.859 -70.688 -34.531 1 67.5 118 SER B CA 1
ATOM 2813 C C . SER B 1 118 ? 9.594 -70.812 -33.688 1 67.5 118 SER B C 1
ATOM 2815 O O . SER B 1 118 ? 9.383 -70.125 -32.719 1 67.5 118 SER B O 1
ATOM 2817 N N . ASN B 1 119 ? 8.773 -71.75 -34.062 1 65.06 119 ASN B N 1
ATOM 2818 C CA . ASN B 1 119 ? 7.562 -72.125 -33.375 1 65.06 119 ASN B CA 1
ATOM 2819 C C . ASN B 1 119 ? 7.879 -72.625 -31.953 1 65.06 119 ASN B C 1
ATOM 2821 O O . ASN B 1 119 ? 7.035 -72.562 -31.062 1 65.06 119 ASN B O 1
ATOM 2825 N N . THR B 1 120 ? 9.102 -73.188 -31.781 1 69.5 120 THR B N 1
ATOM 2826 C CA . THR B 1 120 ? 9.43 -73.75 -30.484 1 69.5 120 THR B CA 1
ATOM 2827 C C . THR B 1 120 ? 9.633 -72.625 -29.438 1 69.5 120 THR B C 1
ATOM 2829 O O . THR B 1 120 ? 9.586 -72.938 -28.234 1 69.5 120 THR B O 1
ATOM 2832 N N . LEU B 1 121 ? 9.641 -71.438 -30.016 1 76.19 121 LEU B N 1
ATOM 2833 C CA . LEU B 1 121 ? 9.938 -70.375 -29.094 1 76.19 121 LEU B CA 1
ATOM 2834 C C . LEU B 1 121 ? 8.695 -69.5 -28.828 1 76.19 121 LEU B C 1
ATOM 2836 O O . LEU B 1 121 ? 8.789 -68.438 -28.281 1 76.19 121 LEU B O 1
ATOM 2840 N N . LEU B 1 122 ? 7.609 -70.188 -29.141 1 80.06 122 LEU B N 1
ATOM 2841 C CA . LEU B 1 122 ? 6.348 -69.5 -29.062 1 80.06 122 LEU B CA 1
ATOM 2842 C C . LEU B 1 122 ? 5.922 -69.25 -27.625 1 80.06 122 LEU B C 1
ATOM 2844 O O . LEU B 1 122 ? 5.348 -68.25 -27.281 1 80.06 122 LEU B O 1
ATOM 2848 N N . ASP B 1 123 ? 6.254 -70.188 -26.797 1 81.06 123 ASP B N 1
ATOM 2849 C CA . ASP B 1 123 ? 5.875 -70.062 -25.391 1 81.06 123 ASP B CA 1
ATOM 2850 C C . ASP B 1 123 ? 6.68 -68.938 -24.719 1 81.06 123 ASP B C 1
ATOM 2852 O O . ASP B 1 123 ? 6.137 -68.188 -23.938 1 81.06 123 ASP B O 1
ATOM 2856 N N . GLN B 1 124 ? 7.918 -68.938 -25.094 1 85.06 124 GLN B N 1
ATOM 2857 C CA . GLN B 1 124 ? 8.727 -67.812 -24.562 1 85.06 124 GLN B CA 1
ATOM 2858 C C . GLN B 1 124 ? 8.227 -66.5 -25.078 1 85.06 124 GLN B C 1
ATOM 2860 O O . GLN B 1 124 ? 8.18 -65.5 -24.328 1 85.06 124 GLN B O 1
ATOM 2865 N N . SER B 1 125 ? 7.824 -66.375 -26.25 1 85.38 125 SER B N 1
ATOM 2866 C CA . SER B 1 125 ? 7.297 -65.188 -26.828 1 85.38 125 SER B CA 1
ATOM 2867 C C . SER B 1 125 ? 6.012 -64.75 -26.141 1 85.38 125 SER B C 1
ATOM 2869 O O . SER B 1 125 ? 5.824 -63.562 -25.828 1 85.38 125 SER B O 1
ATOM 2871 N N . LYS B 1 126 ? 5.219 -65.625 -25.766 1 82.88 126 LYS B N 1
ATOM 2872 C CA . LYS B 1 126 ? 3.963 -65.375 -25.078 1 82.88 126 LYS B CA 1
ATOM 2873 C C . LYS B 1 126 ? 4.219 -64.75 -23.703 1 82.88 126 LYS B C 1
ATOM 2875 O O . LYS B 1 126 ? 3.535 -63.812 -23.281 1 82.88 126 LYS B O 1
ATOM 2880 N N . THR B 1 127 ? 5.172 -65.25 -23.109 1 84.94 127 THR B N 1
ATOM 2881 C CA . THR B 1 127 ? 5.504 -64.75 -21.781 1 84.94 127 THR B CA 1
ATOM 2882 C C . THR B 1 127 ? 6.012 -63.312 -21.859 1 84.94 127 THR B C 1
ATOM 2884 O O . THR B 1 127 ? 5.641 -62.469 -21.031 1 84.94 127 THR B O 1
ATOM 2887 N N . LEU B 1 128 ? 6.797 -62.969 -22.844 1 89.62 128 LEU B N 1
ATOM 2888 C CA . LEU B 1 128 ? 7.32 -61.625 -23.031 1 89.62 128 LEU B CA 1
ATOM 2889 C C . LEU B 1 128 ? 6.199 -60.656 -23.359 1 89.62 128 LEU B C 1
ATOM 2891 O O . LEU B 1 128 ? 6.188 -59.531 -22.875 1 89.62 128 LEU B O 1
ATOM 2895 N N . LEU B 1 129 ? 5.25 -61.094 -24.109 1 89.25 129 LEU B N 1
ATOM 2896 C CA . LEU B 1 129 ? 4.113 -60.281 -24.484 1 89.25 129 LEU B CA 1
ATOM 2897 C C . LEU B 1 129 ? 3.256 -59.938 -23.266 1 89.25 129 LEU B C 1
ATOM 2899 O O . LEU B 1 129 ? 2.799 -58.812 -23.109 1 89.25 129 LEU B O 1
ATOM 2903 N N . GLU B 1 130 ? 3.121 -60.938 -22.422 1 88.69 130 GLU B N 1
ATOM 2904 C CA . GLU B 1 130 ? 2.354 -60.719 -21.203 1 88.69 130 GLU B CA 1
ATOM 2905 C C . GLU B 1 130 ? 3.057 -59.719 -20.281 1 88.69 130 GLU B C 1
ATOM 2907 O O . GLU B 1 130 ? 2.418 -58.844 -19.703 1 88.69 130 GLU B O 1
ATOM 2912 N N . GLN B 1 131 ? 4.332 -59.938 -20.219 1 91.75 131 GLN B N 1
ATOM 2913 C CA . GLN B 1 131 ? 5.086 -59 -19.391 1 91.75 131 GLN B CA 1
ATOM 2914 C C . GLN B 1 131 ? 5.012 -57.562 -19.953 1 91.75 131 GLN B C 1
ATOM 2916 O O . GLN B 1 131 ? 4.855 -56.594 -19.203 1 91.75 131 GLN B O 1
ATOM 2921 N N . SER B 1 132 ? 5.082 -57.406 -21.203 1 91.75 132 SER B N 1
ATOM 2922 C CA . SER B 1 132 ? 4.973 -56.094 -21.844 1 91.75 132 SER B CA 1
ATOM 2923 C C . SER B 1 132 ? 3.607 -55.469 -21.578 1 91.75 132 SER B C 1
ATOM 2925 O O . SER B 1 132 ? 3.518 -54.281 -21.25 1 91.75 132 SER B O 1
ATOM 2927 N N . TYR B 1 133 ? 2.623 -56.312 -21.641 1 90 133 TYR B N 1
ATOM 2928 C CA . TYR B 1 133 ? 1.268 -55.844 -21.391 1 90 133 TYR B CA 1
ATOM 2929 C C . TYR B 1 133 ? 1.133 -55.312 -19.969 1 90 133 TYR B C 1
ATOM 2931 O O . TYR B 1 133 ? 0.531 -54.25 -19.75 1 90 133 TYR B O 1
ATOM 2939 N N . ILE B 1 134 ? 1.709 -55.969 -19.016 1 92.5 134 ILE B N 1
ATOM 2940 C CA . ILE B 1 134 ? 1.635 -55.594 -17.625 1 92.5 134 ILE B CA 1
ATOM 2941 C C . ILE B 1 134 ? 2.338 -54.25 -17.422 1 92.5 134 ILE B C 1
ATOM 2943 O O . ILE B 1 134 ? 1.835 -53.375 -16.719 1 92.5 134 ILE B O 1
ATOM 2947 N N . LEU B 1 135 ? 3.469 -54 -18.078 1 93.12 135 LEU B N 1
ATOM 2948 C CA . LEU B 1 135 ? 4.223 -52.75 -17.984 1 93.12 135 LEU B CA 1
ATOM 2949 C C . LEU B 1 135 ? 3.43 -51.594 -18.562 1 93.12 135 LEU B C 1
ATOM 2951 O O . LEU B 1 135 ? 3.414 -50.5 -18 1 93.12 135 LEU B O 1
ATOM 2955 N N . ILE B 1 136 ? 2.705 -51.812 -19.609 1 92.81 136 ILE B N 1
ATOM 2956 C CA . ILE B 1 136 ? 1.89 -50.781 -20.219 1 92.81 136 ILE B CA 1
ATOM 2957 C C . ILE B 1 136 ? 0.736 -50.406 -19.297 1 92.81 136 ILE B C 1
ATOM 2959 O O . ILE B 1 136 ? 0.416 -49.219 -19.125 1 92.81 136 ILE B O 1
ATOM 2963 N N . ARG B 1 137 ? 0.19 -51.469 -18.672 1 93.12 137 ARG B N 1
ATOM 2964 C CA . ARG B 1 137 ? -0.908 -51.219 -17.75 1 93.12 137 ARG B CA 1
ATOM 2965 C C . ARG B 1 137 ? -0.437 -50.406 -16.547 1 93.12 137 ARG B C 1
ATOM 2967 O O . ARG B 1 137 ? -1.115 -49.469 -16.109 1 93.12 137 ARG B O 1
ATOM 2974 N N . GLN B 1 138 ? 0.686 -50.75 -16.031 1 93.81 138 GLN B N 1
ATOM 2975 C CA . GLN B 1 138 ? 1.251 -50 -14.922 1 93.81 138 GLN B CA 1
ATOM 2976 C C . GLN B 1 138 ? 1.549 -48.562 -15.336 1 93.81 138 GLN B C 1
ATOM 2978 O O . GLN B 1 138 ? 1.274 -47.625 -14.578 1 93.81 138 GLN B O 1
ATOM 2983 N N . SER B 1 139 ? 2.049 -48.406 -16.484 1 93.69 139 SER B N 1
ATOM 2984 C CA . SER B 1 139 ? 2.326 -47.062 -17 1 93.69 139 SER B CA 1
ATOM 2985 C C . SER B 1 139 ? 1.052 -46.219 -17.094 1 93.69 139 SER B C 1
ATOM 2987 O O . SER B 1 139 ? 1.035 -45.062 -16.688 1 93.69 139 SER B O 1
ATOM 2989 N N . SER B 1 140 ? 0.01 -46.844 -17.578 1 92.75 140 SER B N 1
ATOM 2990 C CA . SER B 1 140 ? -1.262 -46.156 -17.719 1 92.75 140 SER B CA 1
ATOM 2991 C C . SER B 1 140 ? -1.812 -45.719 -16.375 1 92.75 140 SER B C 1
ATOM 2993 O O . SER B 1 140 ? -2.365 -44.625 -16.234 1 92.75 140 SER B O 1
ATOM 2995 N N . THR B 1 141 ? -1.647 -46.562 -15.406 1 92.69 141 THR B N 1
ATOM 2996 C CA . THR B 1 141 ? -2.111 -46.219 -14.062 1 92.69 141 THR B CA 1
ATOM 2997 C C . THR B 1 141 ? -1.334 -45.031 -13.508 1 92.69 141 THR B C 1
ATOM 2999 O O . THR B 1 141 ? -1.916 -44.156 -12.883 1 92.69 141 THR B O 1
ATOM 3002 N N . LEU B 1 142 ? -0.014 -45 -13.711 1 95.06 142 LEU B N 1
ATOM 3003 C CA . LEU B 1 142 ? 0.822 -43.906 -13.273 1 95.06 142 LEU B CA 1
ATOM 3004 C C . LEU B 1 142 ? 0.419 -42.594 -13.977 1 95.06 142 LEU B C 1
ATOM 3006 O O . LEU B 1 142 ? 0.393 -41.531 -13.352 1 95.06 142 LEU B O 1
ATOM 3010 N N . LEU B 1 143 ? 0.044 -42.625 -15.219 1 95.88 143 LEU B N 1
ATOM 3011 C CA . LEU B 1 143 ? -0.366 -41.469 -15.977 1 95.88 143 LEU B CA 1
ATOM 3012 C C . LEU B 1 143 ? -1.687 -40.906 -15.453 1 95.88 143 LEU B C 1
ATOM 3014 O O . LEU B 1 143 ? -1.878 -39.688 -15.398 1 95.88 143 LEU B O 1
ATOM 3018 N N . ASP B 1 144 ? -2.611 -41.812 -15.086 1 94.69 144 ASP B N 1
ATOM 3019 C CA . ASP B 1 144 ? -3.877 -41.375 -14.516 1 94.69 144 ASP B CA 1
ATOM 3020 C C . ASP B 1 144 ? -3.656 -40.656 -13.195 1 94.69 144 ASP B C 1
ATOM 3022 O O . ASP B 1 144 ? -4.277 -39.594 -12.938 1 94.69 144 ASP B O 1
ATOM 3026 N N . GLN B 1 145 ? -2.773 -41.219 -12.398 1 95.69 145 GLN B N 1
ATOM 3027 C CA . GLN B 1 145 ? -2.43 -40.531 -11.156 1 95.69 145 GLN B CA 1
ATOM 3028 C C . GLN B 1 145 ? -1.812 -39.156 -11.438 1 95.69 145 GLN B C 1
ATOM 3030 O O . GLN B 1 145 ? -2.15 -38.188 -10.773 1 95.69 145 GLN B O 1
ATOM 3035 N N . SER B 1 146 ? -0.944 -39.062 -12.391 1 95.38 146 SER B N 1
ATOM 3036 C CA . SER B 1 146 ? -0.298 -37.812 -12.766 1 95.38 146 SER B CA 1
ATOM 3037 C C . SER B 1 146 ? -1.322 -36.781 -13.227 1 95.38 146 SER B C 1
ATOM 3039 O O . SER B 1 146 ? -1.24 -35.625 -12.844 1 95.38 146 SER B O 1
ATOM 3041 N N . LYS B 1 147 ? -2.277 -37.188 -13.953 1 94.94 147 LYS B N 1
ATOM 3042 C CA . LYS B 1 147 ? -3.322 -36.281 -14.438 1 94.94 147 LYS B CA 1
ATOM 3043 C C . LYS B 1 147 ? -4.109 -35.688 -13.273 1 94.94 147 LYS B C 1
ATOM 3045 O O . LYS B 1 147 ? -4.43 -34.5 -13.281 1 94.94 147 LYS B O 1
ATOM 3050 N N . THR B 1 148 ? -4.375 -36.562 -12.398 1 96.38 148 THR B N 1
ATOM 3051 C CA . THR B 1 148 ? -5.125 -36.094 -11.242 1 96.38 148 THR B CA 1
ATOM 3052 C C . THR B 1 148 ? -4.34 -35.031 -10.477 1 96.38 148 THR B C 1
ATOM 3054 O O . THR B 1 148 ? -4.898 -34 -10.078 1 96.38 148 THR B O 1
ATOM 3057 N N . LEU B 1 149 ? -3.064 -35.25 -10.242 1 96.75 149 LEU B N 1
ATOM 3058 C CA . LEU B 1 149 ? -2.207 -34.281 -9.562 1 96.75 149 LEU B CA 1
ATOM 3059 C C . LEU B 1 149 ? -2.113 -32.969 -10.352 1 96.75 149 LEU B C 1
ATOM 3061 O O . LEU B 1 149 ? -2.135 -31.891 -9.766 1 96.75 149 LEU B O 1
ATOM 3065 N N . LEU B 1 150 ? -2.061 -33.062 -11.688 1 97.06 150 LEU B N 1
ATOM 3066 C CA . LEU B 1 150 ? -1.973 -31.891 -12.547 1 97.06 150 LEU B CA 1
ATOM 3067 C C . LEU B 1 150 ? -3.236 -31.047 -12.438 1 97.06 150 LEU B C 1
ATOM 3069 O O . LEU B 1 150 ? -3.164 -29.812 -12.398 1 97.06 150 LEU B O 1
ATOM 3073 N N . GLU B 1 151 ? -4.344 -31.734 -12.398 1 96.81 151 GLU B N 1
ATOM 3074 C CA . GLU B 1 151 ? -5.613 -31.031 -12.25 1 96.81 151 GLU B CA 1
ATOM 3075 C C . GLU B 1 151 ? -5.68 -30.281 -10.922 1 96.81 151 GLU B C 1
ATOM 3077 O O . GLU B 1 151 ? -6.113 -29.125 -10.875 1 96.81 151 GLU B O 1
ATOM 3082 N N . GLN B 1 152 ? -5.23 -31 -9.898 1 97.44 152 GLN B N 1
ATOM 3083 C CA . GLN B 1 152 ? -5.211 -30.359 -8.594 1 97.44 152 GLN B CA 1
ATOM 3084 C C . GLN B 1 152 ? -4.285 -29.141 -8.594 1 97.44 152 GLN B C 1
ATOM 3086 O O . GLN B 1 152 ? -4.621 -28.094 -8.039 1 97.44 152 GLN B O 1
ATOM 3091 N N . SER B 1 153 ? -3.135 -29.25 -9.18 1 97.31 153 SER B N 1
ATOM 3092 C CA . SER B 1 153 ? -2.191 -28.141 -9.273 1 97.31 153 SER B CA 1
ATOM 3093 C C . SER B 1 153 ? -2.803 -26.953 -10.016 1 97.31 153 SER B C 1
ATOM 3095 O O . SER B 1 153 ? -2.656 -25.797 -9.594 1 97.31 153 SER B O 1
ATOM 3097 N N . TYR B 1 154 ? -3.525 -27.312 -11.078 1 96.88 154 TYR B N 1
ATOM 3098 C CA . TYR B 1 154 ? -4.172 -26.266 -11.867 1 96.88 154 TYR B CA 1
ATOM 3099 C C . TYR B 1 154 ? -5.18 -25.484 -11.031 1 96.88 154 TYR B C 1
ATOM 3101 O O . TYR B 1 154 ? -5.242 -24.266 -11.109 1 96.88 154 TYR B O 1
ATOM 3109 N N . ILE B 1 155 ? -5.922 -26.219 -10.297 1 97.75 155 ILE B N 1
ATOM 3110 C CA . ILE B 1 155 ? -6.941 -25.594 -9.461 1 97.75 155 ILE B CA 1
ATOM 3111 C C . ILE B 1 155 ? -6.277 -24.656 -8.461 1 97.75 155 ILE B C 1
ATOM 3113 O O . ILE B 1 155 ? -6.758 -23.547 -8.234 1 97.75 155 ILE B O 1
ATOM 3117 N N . LEU B 1 156 ? -5.164 -25.047 -7.828 1 97.94 156 LEU B N 1
ATOM 3118 C CA . LEU B 1 156 ? -4.449 -24.234 -6.852 1 97.94 156 LEU B CA 1
ATOM 3119 C C . LEU B 1 156 ? -3.914 -22.953 -7.492 1 97.94 156 LEU B C 1
ATOM 3121 O O . LEU B 1 156 ? -3.984 -21.875 -6.898 1 97.94 156 LEU B O 1
ATOM 3125 N N . ILE B 1 157 ? -3.43 -23.062 -8.727 1 97.62 157 ILE B N 1
ATOM 3126 C CA . ILE B 1 157 ? -2.916 -21.891 -9.43 1 97.62 157 ILE B CA 1
ATOM 3127 C C . ILE B 1 157 ? -4.055 -20.922 -9.711 1 97.62 157 ILE B C 1
ATOM 3129 O O . ILE B 1 157 ? -3.896 -19.703 -9.555 1 97.62 157 ILE B O 1
ATOM 3133 N N . ARG B 1 158 ? -5.211 -21.469 -10.062 1 97.5 158 ARG B N 1
ATOM 3134 C CA . ARG B 1 158 ? -6.379 -20.641 -10.336 1 97.5 158 ARG B CA 1
ATOM 3135 C C . ARG B 1 158 ? -6.836 -19.906 -9.086 1 97.5 158 ARG B C 1
ATOM 3137 O O . ARG B 1 158 ? -7.156 -18.719 -9.133 1 97.5 158 ARG B O 1
ATOM 3144 N N . GLN B 1 159 ? -6.848 -20.625 -8.039 1 97.62 159 GLN B N 1
ATOM 3145 C CA . GLN B 1 159 ? -7.207 -20 -6.77 1 97.62 159 GLN B CA 1
ATOM 3146 C C . GLN B 1 159 ? -6.211 -18.906 -6.391 1 97.62 159 GLN B C 1
ATOM 3148 O O . GLN B 1 159 ? -6.602 -17.828 -5.93 1 97.62 159 GLN B O 1
ATOM 3153 N N . SER B 1 160 ? -4.977 -19.156 -6.566 1 97 160 SER B N 1
ATOM 3154 C CA . SER B 1 160 ? -3.934 -18.172 -6.301 1 97 160 SER B CA 1
ATOM 3155 C C . SER B 1 160 ? -4.141 -16.906 -7.125 1 97 160 SER B C 1
ATOM 3157 O O . SER B 1 160 ? -4.039 -15.797 -6.602 1 97 160 SER B O 1
ATOM 3159 N N . SER B 1 161 ? -4.477 -17.109 -8.398 1 96.56 161 SER B N 1
ATOM 3160 C CA . SER B 1 161 ? -4.695 -15.977 -9.289 1 96.56 161 SER B CA 1
ATOM 3161 C C . SER B 1 161 ? -5.879 -15.133 -8.836 1 96.56 161 SER B C 1
ATOM 3163 O O . SER B 1 161 ? -5.84 -13.906 -8.914 1 96.56 161 SER B O 1
ATOM 3165 N N . THR B 1 162 ? -6.863 -15.805 -8.391 1 97.5 162 THR B N 1
ATOM 3166 C CA . THR B 1 162 ? -8.039 -15.086 -7.902 1 97.5 162 THR B CA 1
ATOM 3167 C C . THR B 1 162 ? -7.695 -14.25 -6.672 1 97.5 162 THR B C 1
ATOM 3169 O O . THR B 1 162 ? -8.141 -13.109 -6.547 1 97.5 162 THR B O 1
ATOM 3172 N N . LEU B 1 163 ? -6.895 -14.836 -5.734 1 98.06 163 LEU B N 1
ATOM 3173 C CA . LEU B 1 163 ? -6.445 -14.109 -4.551 1 98.06 163 LEU B CA 1
ATOM 3174 C C . LEU B 1 163 ? -5.605 -12.898 -4.938 1 98.06 163 LEU B C 1
ATOM 3176 O O . LEU B 1 163 ? -5.734 -11.828 -4.332 1 98.06 163 LEU B O 1
ATOM 3180 N N . LEU B 1 164 ? -4.773 -12.992 -5.961 1 98.06 164 LEU B N 1
ATOM 3181 C CA . LEU B 1 164 ? -3.93 -11.891 -6.414 1 98.06 164 LEU B CA 1
ATOM 3182 C C . LEU B 1 164 ? -4.773 -10.766 -6.996 1 98.06 164 LEU B C 1
ATOM 3184 O O . LEU B 1 164 ? -4.469 -9.586 -6.797 1 98.06 164 LEU B O 1
ATOM 3188 N N . ASP B 1 165 ? -5.871 -11.117 -7.723 1 97.12 165 ASP B N 1
ATOM 3189 C CA . ASP B 1 165 ? -6.77 -10.102 -8.266 1 97.12 165 ASP B CA 1
ATOM 3190 C C . ASP B 1 165 ? -7.445 -9.312 -7.145 1 97.12 165 ASP B C 1
ATOM 3192 O O . ASP B 1 165 ? -7.562 -8.094 -7.227 1 97.12 165 ASP B O 1
ATOM 3196 N N . GLN B 1 166 ? -7.82 -10.062 -6.148 1 97.81 166 GLN B N 1
ATOM 3197 C CA . GLN B 1 166 ? -8.398 -9.391 -4.992 1 97.81 166 GLN B CA 1
ATOM 3198 C C . GLN B 1 166 ? -7.383 -8.461 -4.328 1 97.81 166 GLN B C 1
ATOM 3200 O O . GLN B 1 166 ? -7.711 -7.336 -3.955 1 97.81 166 GLN B O 1
ATOM 3205 N N . SER B 1 167 ? -6.18 -8.898 -4.203 1 97 167 SER B N 1
ATOM 3206 C CA . SER B 1 167 ? -5.113 -8.102 -3.6 1 97 167 SER B CA 1
ATOM 3207 C C . SER B 1 167 ? -4.867 -6.816 -4.383 1 97 167 SER B C 1
ATOM 3209 O O . SER B 1 167 ? -4.691 -5.746 -3.795 1 97 167 SER B O 1
ATOM 3211 N N . LYS B 1 168 ? -4.898 -6.871 -5.637 1 96.75 168 LYS B N 1
ATOM 3212 C CA . LYS B 1 168 ? -4.68 -5.707 -6.488 1 96.75 168 LYS B CA 1
ATOM 3213 C C . LYS B 1 168 ? -5.762 -4.652 -6.27 1 96.75 168 LYS B C 1
ATOM 3215 O O . LYS B 1 168 ? -5.465 -3.457 -6.203 1 96.75 168 LYS B O 1
ATOM 3220 N N . THR B 1 169 ? -6.887 -5.215 -6.191 1 98.44 169 THR B N 1
ATOM 3221 C CA . THR B 1 169 ? -8 -4.301 -5.98 1 98.44 169 THR B CA 1
ATOM 3222 C C . THR B 1 169 ? -7.84 -3.553 -4.66 1 98.44 169 THR B C 1
ATOM 3224 O O . THR B 1 169 ? -8.062 -2.342 -4.598 1 98.44 169 THR B O 1
ATOM 3227 N N . LEU B 1 170 ? -7.48 -4.254 -3.609 1 98.12 170 LEU B N 1
ATOM 3228 C CA . LEU B 1 170 ? -7.258 -3.641 -2.305 1 98.12 170 LEU B CA 1
ATOM 3229 C C . LEU B 1 170 ? -6.117 -2.629 -2.371 1 98.12 170 LEU B C 1
ATOM 3231 O O . LEU B 1 170 ? -6.199 -1.555 -1.772 1 98.12 170 LEU B O 1
ATOM 3235 N N . LEU B 1 171 ? -5.047 -2.934 -3.141 1 97.94 171 LEU B N 1
ATOM 3236 C CA . LEU B 1 171 ? -3.898 -2.045 -3.283 1 97.94 171 LEU B CA 1
ATOM 3237 C C . LEU B 1 171 ? -4.297 -0.751 -3.984 1 97.94 171 LEU B C 1
ATOM 3239 O O . LEU B 1 171 ? -3.854 0.332 -3.596 1 97.94 171 LEU B O 1
ATOM 3243 N N . GLU B 1 172 ? -5.133 -0.927 -4.988 1 97.75 172 GLU B N 1
ATOM 3244 C CA . GLU B 1 172 ? -5.617 0.25 -5.707 1 97.75 172 GLU B CA 1
ATOM 3245 C C . GLU B 1 172 ? -6.43 1.159 -4.793 1 97.75 172 GLU B C 1
ATOM 3247 O O . GLU B 1 172 ? -6.273 2.381 -4.824 1 97.75 172 GLU B O 1
ATOM 3252 N N . GLN B 1 173 ? -7.246 0.553 -3.984 1 98.31 173 GLN B N 1
ATOM 3253 C CA . GLN B 1 173 ? -8.039 1.332 -3.035 1 98.31 173 GLN B CA 1
ATOM 3254 C C . GLN B 1 173 ? -7.141 2.035 -2.02 1 98.31 173 GLN B C 1
ATOM 3256 O O . GLN B 1 173 ? -7.359 3.201 -1.691 1 98.31 173 GLN B O 1
ATOM 3261 N N . SER B 1 174 ? -6.16 1.375 -1.541 1 98 174 SER B N 1
ATOM 3262 C CA . SER B 1 174 ? -5.211 1.965 -0.601 1 98 174 SER B CA 1
ATOM 3263 C C . SER B 1 174 ? -4.496 3.162 -1.217 1 98 174 SER B C 1
ATOM 3265 O O . SER B 1 174 ? -4.344 4.199 -0.571 1 98 174 SER B O 1
ATOM 3267 N N . TYR B 1 175 ? -4.137 2.963 -2.484 1 98.12 175 TYR B N 1
ATOM 3268 C CA . TYR B 1 175 ? -3.457 4.031 -3.207 1 98.12 175 TYR B CA 1
ATOM 3269 C C . TYR B 1 175 ? -4.332 5.277 -3.287 1 98.12 175 TYR B C 1
ATOM 3271 O O . TYR B 1 175 ? -3.855 6.395 -3.07 1 98.12 175 TYR B O 1
ATOM 3279 N N . ILE B 1 176 ? -5.527 5.07 -3.566 1 98.44 176 ILE B N 1
ATOM 3280 C CA . ILE B 1 176 ? -6.469 6.176 -3.699 1 98.44 176 ILE B CA 1
ATOM 3281 C C . ILE B 1 176 ? -6.605 6.898 -2.363 1 98.44 176 ILE B C 1
ATOM 3283 O O . ILE B 1 176 ? -6.629 8.133 -2.316 1 98.44 176 ILE B O 1
ATOM 3287 N N . LEU B 1 177 ? -6.699 6.168 -1.241 1 98.31 177 LEU B N 1
ATOM 3288 C CA . LEU B 1 177 ? -6.832 6.758 0.087 1 98.31 177 LEU B CA 1
ATOM 3289 C C . LEU B 1 177 ? -5.609 7.594 0.436 1 98.31 177 LEU B C 1
ATOM 3291 O O . LEU B 1 177 ? -5.734 8.68 1.005 1 98.31 177 LEU B O 1
ATOM 3295 N N . ILE B 1 178 ? -4.406 7.125 0.067 1 98.06 178 ILE B N 1
ATOM 3296 C CA . ILE B 1 178 ? -3.182 7.871 0.326 1 98.06 178 ILE B CA 1
ATOM 3297 C C . ILE B 1 178 ? -3.182 9.164 -0.486 1 98.06 178 ILE B C 1
ATOM 3299 O O . ILE B 1 178 ? -2.809 10.227 0.024 1 98.06 178 ILE B O 1
ATOM 3303 N N . ARG B 1 179 ? -3.66 9.008 -1.774 1 97.88 179 ARG B N 1
ATOM 3304 C CA . ARG B 1 179 ? -3.738 10.188 -2.633 1 97.88 179 ARG B CA 1
ATOM 3305 C C . ARG B 1 179 ? -4.699 11.219 -2.059 1 97.88 179 ARG B C 1
ATOM 3307 O O . ARG B 1 179 ? -4.402 12.422 -2.057 1 97.88 179 ARG B O 1
ATOM 3314 N N . GLN B 1 180 ? -5.773 10.836 -1.544 1 98.12 180 GLN B N 1
ATOM 3315 C CA . GLN B 1 180 ? -6.738 11.727 -0.912 1 98.12 180 GLN B CA 1
ATOM 3316 C C . GLN B 1 180 ? -6.156 12.367 0.344 1 98.12 180 GLN B C 1
ATOM 3318 O O . GLN B 1 180 ? -6.336 13.562 0.579 1 98.12 180 GLN B O 1
ATOM 3323 N N . SER B 1 181 ? -5.469 11.594 1.117 1 97.31 181 SER B N 1
ATOM 3324 C CA . SER B 1 181 ? -4.809 12.109 2.314 1 97.31 181 SER B CA 1
ATOM 3325 C C . SER B 1 181 ? -3.82 13.211 1.97 1 97.31 181 SER B C 1
ATOM 3327 O O . SER B 1 181 ? -3.801 14.258 2.619 1 97.31 181 SER B O 1
ATOM 3329 N N . ASN B 1 182 ? -3.035 13.031 0.92 1 96.62 182 ASN B N 1
ATOM 3330 C CA . ASN B 1 182 ? -2.076 14.039 0.477 1 96.62 182 ASN B CA 1
ATOM 3331 C C . ASN B 1 182 ? -2.768 15.344 0.092 1 96.62 182 ASN B C 1
ATOM 3333 O O . ASN B 1 182 ? -2.275 16.422 0.408 1 96.62 182 ASN B O 1
ATOM 3337 N N . THR B 1 183 ? -3.832 15.195 -0.546 1 97.56 183 THR B N 1
ATOM 3338 C CA . THR B 1 183 ? -4.574 16.375 -0.97 1 97.56 183 THR B CA 1
ATOM 3339 C C . THR B 1 183 ? -5.082 17.156 0.238 1 97.56 183 THR B C 1
ATOM 3341 O O . THR B 1 183 ? -5.012 18.391 0.264 1 97.56 183 THR B O 1
ATOM 3344 N N . LEU B 1 184 ? -5.613 16.438 1.225 1 98 184 LEU B N 1
ATOM 3345 C CA . LEU B 1 184 ? -6.07 17.062 2.457 1 98 184 LEU B CA 1
ATOM 3346 C C . LEU B 1 184 ? -4.918 17.766 3.168 1 98 184 LEU B C 1
ATOM 3348 O O . LEU B 1 184 ? -5.086 18.875 3.684 1 98 184 LEU B O 1
ATOM 3352 N N . LEU B 1 185 ? -3.756 17.141 3.174 1 97.88 185 LEU B N 1
ATOM 3353 C CA . LEU B 1 185 ? -2.588 17.719 3.836 1 97.88 185 LEU B CA 1
ATOM 3354 C C . LEU B 1 185 ? -2.113 18.969 3.109 1 97.88 185 LEU B C 1
ATOM 3356 O O . LEU B 1 185 ? -1.687 19.938 3.746 1 97.88 185 LEU B O 1
ATOM 3360 N N . ASP B 1 186 ? -2.203 19.031 1.785 1 96.94 186 ASP B N 1
ATOM 3361 C CA . ASP B 1 186 ? -1.865 20.219 1.022 1 96.94 186 ASP B CA 1
ATOM 3362 C C . ASP B 1 186 ? -2.811 21.375 1.358 1 96.94 186 ASP B C 1
ATOM 3364 O O . ASP B 1 186 ? -2.377 22.516 1.513 1 96.94 186 ASP B O 1
ATOM 3368 N N . GLN B 1 187 ? -4.051 21 1.461 1 97.69 187 GLN B N 1
ATOM 3369 C CA . GLN B 1 187 ? -5.012 22.016 1.873 1 97.69 187 GLN B CA 1
ATOM 3370 C C . GLN B 1 187 ? -4.699 22.547 3.271 1 97.69 187 GLN B C 1
ATOM 3372 O O . GLN B 1 187 ? -4.758 23.75 3.516 1 97.69 187 GLN B O 1
ATOM 3377 N N . SER B 1 188 ? -4.367 21.688 4.168 1 97.56 188 SER B N 1
ATOM 3378 C CA . SER B 1 188 ? -4.016 22.062 5.531 1 97.56 188 SER B CA 1
ATOM 3379 C C . SER B 1 188 ? -2.812 23 5.551 1 97.56 188 SER B C 1
ATOM 3381 O O . SER B 1 188 ? -2.807 24 6.281 1 97.56 188 SER B O 1
ATOM 3383 N N . LYS B 1 189 ? -1.864 22.656 4.738 1 96.62 189 LYS B N 1
ATOM 3384 C CA . LYS B 1 189 ? -0.672 23.5 4.66 1 96.62 189 LYS B CA 1
ATOM 3385 C C . LYS B 1 189 ? -1.021 24.906 4.195 1 96.62 189 LYS B C 1
ATOM 3387 O O . LYS B 1 189 ? -0.502 25.891 4.727 1 96.62 189 LYS B O 1
ATOM 3392 N N . THR B 1 190 ? -1.854 24.953 3.273 1 97.62 190 THR B N 1
ATOM 3393 C CA . THR B 1 190 ? -2.271 26.25 2.758 1 97.62 190 THR B CA 1
ATOM 3394 C C . THR B 1 190 ? -2.969 27.062 3.842 1 97.62 190 THR B C 1
ATOM 3396 O O . THR B 1 190 ? -2.703 28.266 3.996 1 97.62 190 THR B O 1
ATOM 3399 N N . LEU B 1 191 ? -3.865 26.422 4.566 1 97.75 191 LEU B N 1
ATOM 3400 C CA . LEU B 1 191 ? -4.559 27.094 5.664 1 97.75 191 LEU B CA 1
ATOM 3401 C C . LEU B 1 191 ? -3.576 27.547 6.734 1 97.75 191 LEU B C 1
ATOM 3403 O O . LEU B 1 191 ? -3.711 28.656 7.277 1 97.75 191 LEU B O 1
ATOM 3407 N N . LEU B 1 192 ? -2.555 26.734 7.039 1 97.25 192 LEU B N 1
ATOM 3408 C CA . LEU B 1 192 ? -1.543 27.078 8.039 1 97.25 192 LEU B CA 1
ATOM 3409 C C . LEU B 1 192 ? -0.742 28.297 7.609 1 97.25 192 LEU B C 1
ATOM 3411 O O . LEU B 1 192 ? -0.439 29.172 8.43 1 97.25 192 LEU B O 1
ATOM 3415 N N . GLU B 1 193 ? -0.434 28.359 6.352 1 96.94 193 GLU B N 1
ATOM 3416 C CA . GLU B 1 193 ? 0.289 29.516 5.824 1 96.94 193 GLU B CA 1
ATOM 3417 C C . GLU B 1 193 ? -0.54 30.797 5.953 1 96.94 193 GLU B C 1
ATOM 3419 O O . GLU B 1 193 ? -0.014 31.844 6.309 1 96.94 193 GLU B O 1
ATOM 3424 N N . GLN B 1 194 ? -1.787 30.656 5.621 1 96.94 194 GLN B N 1
ATOM 3425 C CA . GLN B 1 194 ? -2.68 31.797 5.773 1 96.94 194 GLN B CA 1
ATOM 3426 C C . GLN B 1 194 ? -2.764 32.25 7.23 1 96.94 194 GLN B C 1
ATOM 3428 O O . GLN B 1 194 ? -2.701 33.438 7.523 1 96.94 194 GLN B O 1
ATOM 3433 N N . SER B 1 195 ? -2.941 31.312 8.133 1 96.38 195 SER B N 1
ATOM 3434 C CA . SER B 1 195 ? -2.994 31.609 9.555 1 96.38 195 SER B CA 1
ATOM 3435 C C . SER B 1 195 ? -1.727 32.312 10.023 1 96.38 195 SER B C 1
ATOM 3437 O O . SER B 1 195 ? -1.796 33.312 10.75 1 96.38 195 SER B O 1
ATOM 3439 N N . TYR B 1 196 ? -0.623 31.766 9.562 1 95.69 196 TYR B N 1
ATOM 3440 C CA . TYR B 1 196 ? 0.666 32.375 9.898 1 95.69 196 TYR B CA 1
ATOM 3441 C C . TYR B 1 196 ? 0.733 33.812 9.453 1 95.69 196 TYR B C 1
ATOM 3443 O O . TYR B 1 196 ? 1.201 34.688 10.195 1 95.69 196 TYR B O 1
ATOM 3451 N N . THR B 1 197 ? 0.296 34.062 8.25 1 96.38 197 THR B N 1
ATOM 3452 C CA . THR B 1 197 ? 0.312 35.406 7.711 1 96.38 197 THR B CA 1
ATOM 3453 C C . THR B 1 197 ? -0.57 36.344 8.539 1 96.38 197 THR B C 1
ATOM 3455 O O . THR B 1 197 ? -0.209 37.469 8.789 1 96.38 197 THR B O 1
ATOM 3458 N N . LEU B 1 198 ? -1.743 35.844 8.969 1 96.62 198 LEU B N 1
ATOM 3459 C CA . LEU B 1 198 ? -2.65 36.625 9.797 1 96.62 198 LEU B CA 1
ATOM 3460 C C . LEU B 1 198 ? -2.01 36.969 11.141 1 96.62 198 LEU B C 1
ATOM 3462 O O . LEU B 1 198 ? -2.131 38.094 11.633 1 96.62 198 LEU B O 1
ATOM 3466 N N . ILE B 1 199 ? -1.329 36 11.742 1 95.5 199 ILE B N 1
ATOM 3467 C CA . ILE B 1 199 ? -0.645 36.25 13.016 1 95.5 199 ILE B CA 1
ATOM 3468 C C . ILE B 1 199 ? 0.445 37.281 12.828 1 95.5 199 ILE B C 1
ATOM 3470 O O . ILE B 1 199 ? 0.599 38.188 13.672 1 95.5 199 ILE B O 1
ATOM 3474 N N . ARG B 1 200 ? 1.157 37.25 11.695 1 95.25 200 ARG B N 1
ATOM 3475 C CA . ARG B 1 200 ? 2.207 38.219 11.406 1 95.25 200 ARG B CA 1
ATOM 3476 C C . ARG B 1 200 ? 1.628 39.625 11.266 1 95.25 200 ARG B C 1
ATOM 3478 O O . ARG B 1 200 ? 2.182 40.594 11.805 1 95.25 200 ARG B O 1
ATOM 3485 N N . LYS B 1 201 ? 0.588 39.719 10.547 1 95.75 201 LYS B N 1
ATOM 3486 C CA . LYS B 1 201 ? -0.081 41.031 10.406 1 95.75 201 LYS B CA 1
ATOM 3487 C C . LYS B 1 201 ? -0.555 41.531 11.758 1 95.75 201 LYS B C 1
ATOM 3489 O O . LYS B 1 201 ? -0.427 42.75 12.047 1 95.75 201 LYS B O 1
ATOM 3494 N N . SER B 1 202 ? -1.121 40.656 12.562 1 93.88 202 SER B N 1
ATOM 3495 C CA . SER B 1 202 ? -1.566 41 13.906 1 93.88 202 SER B CA 1
ATOM 3496 C C . SER B 1 202 ? -0.412 41.562 14.75 1 93.88 202 SER B C 1
ATOM 3498 O O . SER B 1 202 ? -0.549 42.594 15.414 1 93.88 202 SER B O 1
ATOM 3500 N N . ASN B 1 203 ? 0.713 40.906 14.664 1 91.88 203 ASN B N 1
ATOM 3501 C CA . ASN B 1 203 ? 1.903 41.344 15.383 1 91.88 203 ASN B CA 1
ATOM 3502 C C . ASN B 1 203 ? 2.309 42.75 14.969 1 91.88 203 ASN B C 1
ATOM 3504 O O . ASN B 1 203 ? 2.686 43.562 15.812 1 91.88 203 ASN B O 1
ATOM 3508 N N . THR B 1 204 ? 2.258 43 13.734 1 92.06 204 THR B N 1
ATOM 3509 C CA . THR B 1 204 ? 2.623 44.312 13.227 1 92.06 204 THR B CA 1
ATOM 3510 C C . THR B 1 204 ? 1.693 45.406 13.781 1 92.06 204 THR B C 1
ATOM 3512 O O . THR B 1 204 ? 2.143 46.469 14.164 1 92.06 204 THR B O 1
ATOM 3515 N N . LEU B 1 205 ? 0.408 45.031 13.812 1 93.75 205 LEU B N 1
ATOM 3516 C CA . LEU B 1 205 ? -0.57 45.969 14.367 1 93.75 205 LEU B CA 1
ATOM 3517 C C . LEU B 1 205 ? -0.312 46.188 15.852 1 93.75 205 LEU B C 1
ATOM 3519 O O . LEU B 1 205 ? -0.43 47.312 16.344 1 93.75 205 LEU B O 1
ATOM 3523 N N . LEU B 1 206 ? 0.077 45.156 16.578 1 93 206 LEU B N 1
ATOM 3524 C CA . LEU B 1 206 ? 0.369 45.25 18 1 93 206 LEU B CA 1
ATOM 3525 C C . LEU B 1 206 ? 1.6 46.125 18.234 1 93 206 LEU B C 1
ATOM 3527 O O . LEU B 1 206 ? 1.618 46.938 19.172 1 93 206 LEU B O 1
ATOM 3531 N N . ASP B 1 207 ? 2.611 46.031 17.406 1 89.62 207 ASP B N 1
ATOM 3532 C CA . ASP B 1 207 ? 3.803 46.844 17.5 1 89.62 207 ASP B CA 1
ATOM 3533 C C . ASP B 1 207 ? 3.455 48.312 17.266 1 89.62 207 ASP B C 1
ATOM 3535 O O . ASP B 1 207 ? 3.943 49.188 18 1 89.62 207 ASP B O 1
ATOM 3539 N N . GLN B 1 208 ? 2.641 48.562 16.297 1 91.38 208 GLN B N 1
ATOM 3540 C CA . GLN B 1 208 ? 2.195 49.906 16.031 1 91.38 208 GLN B CA 1
ATOM 3541 C C . GLN B 1 208 ? 1.42 50.469 17.219 1 91.38 208 GLN B C 1
ATOM 3543 O O . GLN B 1 208 ? 1.626 51.625 17.609 1 91.38 208 GLN B O 1
ATOM 3548 N N . SER B 1 209 ? 0.543 49.688 17.781 1 88.38 209 SER B N 1
ATOM 3549 C CA . SER B 1 209 ? -0.23 50.094 18.953 1 88.38 209 SER B CA 1
ATOM 3550 C C . SER B 1 209 ? 0.68 50.406 20.125 1 88.38 209 SER B C 1
ATOM 3552 O O . SER B 1 209 ? 0.487 51.438 20.781 1 88.38 209 SER B O 1
ATOM 3554 N N . ASN B 1 210 ? 1.672 49.656 20.344 1 86.12 210 ASN B N 1
ATOM 3555 C CA . ASN B 1 210 ? 2.619 49.875 21.422 1 86.12 210 ASN B CA 1
ATOM 3556 C C . ASN B 1 210 ? 3.408 51.156 21.219 1 86.12 210 ASN B C 1
ATOM 3558 O O . ASN B 1 210 ? 3.67 51.906 22.172 1 86.12 210 ASN B O 1
ATOM 3562 N N . THR B 1 211 ? 3.773 51.375 20 1 86.19 211 THR B N 1
ATOM 3563 C CA . THR B 1 211 ? 4.488 52.594 19.688 1 86.19 211 THR B CA 1
ATOM 3564 C C . THR B 1 211 ? 3.621 53.812 19.969 1 86.19 211 THR B C 1
ATOM 3566 O O . THR B 1 211 ? 4.098 54.812 20.547 1 86.19 211 THR B O 1
ATOM 3569 N N . LEU B 1 212 ? 2.361 53.719 19.656 1 87 212 LEU B N 1
ATOM 3570 C CA . LEU B 1 212 ? 1.434 54.812 19.922 1 87 212 LEU B CA 1
ATOM 3571 C C . LEU B 1 212 ? 1.259 55.031 21.422 1 87 212 LEU B C 1
ATOM 3573 O O . LEU B 1 212 ? 1.22 56.156 21.906 1 87 212 LEU B O 1
ATOM 3577 N N . LEU B 1 213 ? 1.257 53.969 22.141 1 84.69 213 LEU B N 1
ATOM 3578 C CA . LEU B 1 213 ? 1.119 54.062 23.594 1 84.69 213 LEU B CA 1
ATOM 3579 C C . LEU B 1 213 ? 2.355 54.688 24.219 1 84.69 213 LEU B C 1
ATOM 3581 O O . LEU B 1 213 ? 2.244 55.5 25.125 1 84.69 213 LEU B O 1
ATOM 3585 N N . TYR B 1 214 ? 3.465 54.344 23.672 1 81.12 214 TYR B N 1
ATOM 3586 C CA . TYR B 1 214 ? 4.703 54.938 24.156 1 81.12 214 TYR B CA 1
ATOM 3587 C C . TYR B 1 214 ? 4.711 56.438 23.906 1 81.12 214 TYR B C 1
ATOM 3589 O O . TYR B 1 214 ? 5.086 57.219 24.781 1 81.12 214 TYR B O 1
ATOM 3597 N N . LEU B 1 215 ? 4.23 56.812 22.797 1 79.81 215 LEU B N 1
ATOM 3598 C CA . LEU B 1 215 ? 4.172 58.219 22.453 1 79.81 215 LEU B CA 1
ATOM 3599 C C . LEU B 1 215 ? 3.201 58.969 23.359 1 79.81 215 LEU B C 1
ATOM 3601 O O . LEU B 1 215 ? 3.461 60.125 23.75 1 79.81 215 LEU B O 1
ATOM 3605 N N . THR B 1 216 ? 2.129 58.344 23.703 1 75.88 216 THR B N 1
ATOM 3606 C CA . THR B 1 216 ? 1.158 58.938 24.609 1 75.88 216 THR B CA 1
ATOM 3607 C C . THR B 1 216 ? 1.778 59.188 25.984 1 75.88 216 THR B C 1
ATOM 3609 O O . THR B 1 216 ? 1.584 60.219 26.578 1 75.88 216 THR B O 1
ATOM 3612 N N . ASN B 1 217 ? 2.572 58.219 26.469 1 70.88 217 ASN B N 1
ATOM 3613 C CA . ASN B 1 217 ? 3.23 58.344 27.766 1 70.88 217 ASN B CA 1
ATOM 3614 C C . ASN B 1 217 ? 4.266 59.469 27.781 1 70.88 217 ASN B C 1
ATOM 3616 O O . ASN B 1 217 ? 4.391 60.188 28.766 1 70.88 217 ASN B O 1
ATOM 3620 N N . LEU B 1 218 ? 4.902 59.625 26.703 1 68 218 LEU B N 1
ATOM 3621 C CA . LEU B 1 218 ? 5.891 60.688 26.594 1 68 218 LEU B CA 1
ATOM 3622 C C . LEU B 1 218 ? 5.215 62.062 26.625 1 68 218 LEU B C 1
ATOM 3624 O O . LEU B 1 218 ? 5.707 62.969 27.281 1 68 218 LEU B O 1
ATOM 3628 N N . THR B 1 219 ? 4.141 62.156 26.031 1 64.81 219 THR B N 1
ATOM 3629 C CA . THR B 1 219 ? 3.41 63.406 25.984 1 64.81 219 THR B CA 1
ATOM 3630 C C . THR B 1 219 ? 2.85 63.781 27.375 1 64.81 219 THR B C 1
ATOM 3632 O O . THR B 1 219 ? 2.885 64.938 27.781 1 64.81 219 THR B O 1
ATOM 3635 N N . GLN B 1 220 ? 2.537 62.812 28.172 1 63.06 220 GLN B N 1
ATOM 3636 C CA . GLN B 1 220 ? 2.014 63.031 29.5 1 63.06 220 GLN B CA 1
ATOM 3637 C C . GLN B 1 220 ? 3.121 63.469 30.469 1 63.06 220 GLN B C 1
ATOM 3639 O O . GLN B 1 220 ? 2.922 64.375 31.281 1 63.06 220 GLN B O 1
ATOM 3644 N N . CYS B 1 221 ? 4.289 62.844 30.328 1 61.06 221 CYS B N 1
ATOM 3645 C CA . CYS B 1 221 ? 5.434 63.219 31.141 1 61.06 221 CYS B CA 1
ATOM 3646 C C . CYS B 1 221 ? 5.855 64.688 30.875 1 61.06 221 CYS B C 1
ATOM 3648 O O . CYS B 1 221 ? 6.164 65.438 31.797 1 61.06 221 CYS B O 1
ATOM 3650 N N . LEU B 1 222 ? 5.758 65.062 29.688 1 56.75 222 LEU B N 1
ATOM 3651 C CA . LEU B 1 222 ? 6.129 66.375 29.344 1 56.75 222 LEU B CA 1
ATOM 3652 C C . LEU B 1 222 ? 5.129 67.375 29.922 1 56.75 222 LEU B C 1
ATOM 3654 O O . LEU B 1 222 ? 5.516 68.5 30.391 1 56.75 222 LEU B O 1
ATOM 3658 N N . SER B 1 223 ? 3.941 67 30.031 1 57.47 223 SER B N 1
ATOM 3659 C CA . SER B 1 223 ? 2.908 67.875 30.594 1 57.47 223 SER B CA 1
ATOM 3660 C C . SER B 1 223 ? 3.064 68.062 32.094 1 57.47 223 SER B C 1
ATOM 3662 O O . SER B 1 223 ? 2.812 69.125 32.625 1 57.47 223 SER B O 1
ATOM 3664 N N . ASN B 1 224 ? 3.525 67.062 32.781 1 52.72 224 ASN B N 1
ATOM 3665 C CA . ASN B 1 224 ? 3.725 67.125 34.219 1 52.72 224 ASN B CA 1
ATOM 3666 C C . ASN B 1 224 ? 4.98 67.875 34.562 1 52.72 224 ASN B C 1
ATOM 3668 O O . ASN B 1 224 ? 5.031 68.562 35.625 1 52.72 224 ASN B O 1
ATOM 3672 N N . TYR B 1 225 ? 6.074 67.75 33.875 1 47.5 225 TYR B N 1
ATOM 3673 C CA . TYR B 1 225 ? 7.297 68.438 34.219 1 47.5 225 TYR B CA 1
ATOM 3674 C C . TYR B 1 225 ? 7.094 69.938 34.062 1 47.5 225 TYR B C 1
ATOM 3676 O O . TYR B 1 225 ? 7.711 70.75 34.812 1 47.5 225 TYR B O 1
ATOM 3684 N N . LYS B 1 226 ? 6.309 70.438 33.219 1 47.75 226 LYS B N 1
ATOM 3685 C CA . LYS B 1 226 ? 6.207 71.875 33.062 1 47.75 226 LYS B CA 1
ATOM 3686 C C . LYS B 1 226 ? 5.496 72.5 34.25 1 47.75 226 LYS B C 1
ATOM 3688 O O . LYS B 1 226 ? 5.566 73.688 34.469 1 47.75 226 LYS B O 1
ATOM 3693 N N . HIS B 1 227 ? 4.832 71.75 35.031 1 39.5 227 HIS B N 1
ATOM 3694 C CA . HIS B 1 227 ? 4.387 72.438 36.25 1 39.5 227 HIS B CA 1
ATOM 3695 C C . HIS B 1 227 ? 5.402 72.312 37.375 1 39.5 227 HIS B C 1
ATOM 3697 O O . HIS B 1 227 ? 5.824 71.188 37.688 1 39.5 227 HIS B O 1
#

Organism: Lottia gigantea (NCBI:txid225164)

Foldseek 3Di:
DVVVVVVVLVVLLVVLVVLLVVLLVLLVVLLVLLVVLLVVLVVLLVLLVVLLVVLVVLLVVLVVLLVLLVVLLVLLVVLLVVLVVLLVLLVVLLVQLVVLLVQLVVLLVVLVVQVVPDPVCNVVSVVSNVSSVVSNVSSVVSNVVSVVSNVSSVVSNVSSVVSNVVSVVSNVSSVVSNVSSVVSNVVSVVSNVSSVVSNVVSVVSNVSSVVSNVVSVVSVVVSVVVD/DVVVVVVVLVVLLVVLVVLLVVLLVLLVVLLVVLVVLLVVLVVLLVLLVVLLVVLVVLLVVLVVLLVLLVVLLVLLVVLLVVLVVLLVLLVVLLVQLVVLLVQLVVLLVVLVVQVVPDPVCNVVSVVSNVSSVVSNVSSVVSNVVSVVSNVSSVVSNVSSVVSNVVSVVSNVSSVVSNVSSVVSNVVSVVSNVSSVVSNVVSVVSNVSSVVSNVVSVVSVVVSVVVD

pLDDT: mean 89.95, std 10.99, range [39.09, 98.44]

Sequence (454 aa):
MLIRQSKTLLDQSKTLLEQSYKLFRQSSILLEQSNTLLDQSKTLLEQSYLLIRQSNTLLDQSKTLLEQSYILIRQSSTLLDQSKTLLEQSYILIRQSSTLLDQSKTLLEQSYILIRQSNTLLDQSKTLLEQSYILIRQSSTLLDQSKTLLEQSYILIRQSSTLLDQSKTLLEQSYILIRQSNTLLDQSKTLLEQSYTLIRKSNTLLDQSNTLLYLTNLTQCLSNYKHMLIRQSKTLLDQSKTLLEQSYKLFRQSSILLEQSNTLLDQSKTLLEQSYLLIRQSNTLLDQSKTLLEQSYILIRQSSTLLDQSKTLLEQSYILIRQSSTLLDQSKTLLEQSYILIRQSNTLLDQSKTLLEQSYILIRQSSTLLDQSKTLLEQSYILIRQSSTLLDQSKTLLEQSYILIRQSNTLLDQSKTLLEQSYTLIRKSNTLLDQSNTLLYLTNLTQCLSNYKH